Protein AF-A0A6G8NNL2-F1 (afdb_monomer)

Solvent-accessible surface area (backbone atoms only — not comparable to full-atom values): 36909 Å² total; per-residue (Å²): 138,81,82,78,76,73,79,49,74,64,59,57,51,49,53,52,49,52,52,50,42,49,27,58,64,55,60,76,75,59,75,75,55,86,77,86,90,83,93,77,94,73,92,68,60,53,71,55,67,64,52,57,55,47,54,58,53,53,66,70,76,61,84,78,84,71,92,77,64,66,59,52,59,55,52,40,52,52,40,52,54,47,36,52,51,32,30,77,74,69,77,43,62,48,73,68,46,53,53,50,44,54,51,34,52,52,50,48,54,53,52,52,52,48,51,53,50,52,52,30,55,76,70,68,44,74,46,41,77,42,91,96,79,45,76,40,46,37,70,58,50,51,50,54,46,49,72,68,68,68,49,69,69,65,51,67,76,70,73,75,63,59,71,74,56,58,52,50,65,71,61,47,73,66,74,67,72,73,72,71,92,80,76,95,79,83,91,84,91,81,86,89,79,88,85,88,72,98,66,76,71,67,44,72,48,69,45,99,87,67,43,34,33,43,41,48,74,52,82,60,87,68,26,45,43,48,36,46,44,48,58,46,103,74,59,58,79,28,60,52,34,41,37,37,38,34,40,54,86,80,38,38,32,36,39,38,36,37,36,41,43,58,84,55,72,46,26,40,38,41,34,40,31,21,34,66,89,42,76,82,45,72,53,26,34,41,34,34,33,23,36,82,87,70,50,50,46,32,38,37,38,36,36,53,81,44,74,49,80,48,56,57,21,41,31,37,36,35,63,61,10,28,37,39,43,24,53,32,52,28,43,34,36,40,28,68,76,37,48,80,44,73,60,36,81,40,39,36,34,41,30,35,66,83,78,71,50,70,48,73,39,81,58,55,82,72,85,46,94,53,73,71,53,103,58,71,63,37,42,38,56,45,74,45,77,46,97,81,53,25,38,34,43,37,36,18,36,69,87,70,37,44,38,36,33,40,30,24,39,66,88,67,38,50,36,34,41,36,38,27,58,96,52,28,55,35,38,38,38,34,29,59,95,56,39,82,36,30,39,39,31,32,39,90,84,65,44,72,36,36,37,40,40,43,43,97,89,40,27,13,33,36,33,35,53,56,95,63,60,93,58,47,57,32,41,38,39,30,19,64,19,46,85,66,28,78,54,74,37,32,38,35,38,26,32,70,89,43,25,14,39,37,37,38,56,55,94,61,65,94,58,51,51,35,37,40,36,34,18,65,19,48,85,73,27,81,52,67,37,37,38,39,37,25,32,70,88,42,28,13,35,35,36,35,53,54,97,60,60,92,63,46,50,36,39,36,40,32,20,65,21,44,88,68,30,76,57,66,36,34,37,36,43,22,31,69,89,42,29,14,31,34,36,37,53,56,96,64,59,96,58,46,57,34,39,40,35,32,19,61,21,48,87,63,31,78,55,70,38,33,37,36,38,25,31,73,88,45,26,14,38,37,39,34,53,54,97,65,63,94,59,51,51,34,39,40,37,32,18,66,20,47,85,75,28,77,53,65,43,37,37,39,38,34,30,72,88,77,50,74,48,79,47,78,43,76,80,84,74,78,79,73,76,80,76,86,126

Sequence (677 aa):
MASVNAVSASGLSQINQWLAALGGGENASNVANPDSSTLSTTGNGIQIGALAANALHVVSDTVGGITGLVGGAAIFQADIQQAIKDYETTGGISGTTTKALVSDVAGLVSGGLLVAVAAAQAAGASSVVLAGIGTIALPEALALAAATGVAAVILGGVGLLPNDVSSNISGSSNVYSGLNLSDQTSDLTLPAVVVTGSSQPDMTIVSENGMVVTQTWRSADDSYTESTTYTSVSRTNIASEVTTDVNGENGLKTVTTINYNPGGSECTFNQSVTSSVNPNDLIGGAGGTETQSGTVQTLSISGTGFNATLSGAAINISAGASAAISGHNNTITQNAGSTVTLDSSDSNTVENAVTGQQFTISDGTISASGNNGPFGGGATDSFTTNNDGSMSLSISNASGALSDTDTFGSTGELTQDRQFTNGYLADVINYTNGVESGEDFYNTASQETEALSDFTNGTSQVTFYTGLPSNETSETDAFSGANGTGTRTGALFNLTNGTSQEYSFTGLPSGESSVDQFFSGTNASGTQTESLYDFTNGTSQAQYFTGLSSGVSELIENYMGADGAGTETSQITDFSAGNSQVSTYTGLASNETSETQAFTGANGTGTQTAALFNLTNGTSQEYSFTGLSSGESSVDQFFSGTNASGTQTESLYDFTNGTSQAQYEPPRESWRLLGLS

Secondary structure (DSSP, 8-state):
----PPPPHHHHHHHHHHHHHHHTT--HHHHS----------------HHHHHHHHHHHHH--SS-TTSHHHHHHHHHHHHHHHHHHHHHSS--HHHHHHHHHHHHHHHHHHHHHHHHHHHHTT-SEEEETTTEEEEHHHHHHHHHHTSSTHHHHHTTT-S-HHHHHHHHHGGGSSTT-------S-------------PPPEEEE-TTS-EEEE----BTTBEEEEEEEE-TTSTT---EEEEEEETTTTEEEEEEEEE-TTSSEEEEEEEEEESS-TT-EEEEEEEEEETTS-EEEEEEEES-EEEE-SS-EEEE-TT-EEEEESSS-EEEEPTT-EEEEE-SS-EEEEETTT--EEEESS------SS--SS-TT-EEEEEE-TTS-EEEEEE-TTS-EEEEEEE-TTS-EEEEEEEETTEEEEEEEEETTEEEEEEEE-TTS-EEEEEEE-TTS-EEEEE-SS--TTEEEEEEEESSSTT-S-EEEEEEEETTS-EEEEE-SSPPTTEEEEEEEESSSTT-S-EEEEEEEETTS-EEEEE-SSPPTTEEEEEEEESSSTT-S-EEEEEEEETTS-EEEEE-SS--TTEEEEEEEESSSTT-S-EEEEEEEETTS-EEEEE-SSPPTTEEEEEEEESSSTT-S-EEEEEEEETTS-EEEEE-------------

Mean predicted aligned error: 20.32 Å

Radius of gyration: 57.84 Å; Cα contacts (8 Å, |Δi|>4): 1354; chains: 1; bounding box: 153×66×160 Å

pLDDT: mean 72.39, std 22.36, range [26.17, 98.31]

Nearest PDB structures (foldseek):
  2fkj-assembly1_B  TM=2.725E-01  e=2.428E-06  Borreliella burgdorferi
  3ec5-assembly1_A  TM=3.449E-01  e=4.093E-05  Borreliella burgdorferi
  3eex-assembly1_B  TM=3.389E-01  e=1.345E-03  Borreliella burgdorferi
  2hkd-assembly1_A  TM=2.260E-01  e=5.291E-05  Borreliella burgdorferi
  6kk9-assembly2_B  TM=2.888E-01  e=3.059E-03  Borreliella burgdorferi

Structure (mmCIF, N/CA/C/O backbone):
data_AF-A0A6G8NNL2-F1
#
_entry.id   AF-A0A6G8NNL2-F1
#
loop_
_atom_site.group_PDB
_atom_site.id
_atom_site.type_symbol
_atom_site.label_atom_id
_atom_site.label_alt_id
_atom_site.label_comp_id
_atom_site.label_asym_id
_atom_site.label_entity_id
_atom_site.label_seq_id
_atom_site.pdbx_PDB_ins_code
_atom_site.Cartn_x
_atom_site.Cartn_y
_atom_site.Cartn_z
_atom_site.occupancy
_atom_site.B_iso_or_equiv
_atom_site.auth_seq_id
_atom_site.auth_comp_id
_atom_site.auth_asym_id
_atom_site.auth_atom_id
_atom_site.pdbx_PDB_model_num
ATOM 1 N N . MET A 1 1 ? 68.792 -14.549 -16.293 1.00 33.75 1 MET A N 1
ATOM 2 C CA . MET A 1 1 ? 69.440 -15.280 -17.401 1.00 33.75 1 MET A CA 1
ATOM 3 C C . MET A 1 1 ? 68.384 -16.181 -18.015 1.00 33.75 1 MET A C 1
ATOM 5 O O . MET A 1 1 ? 68.150 -17.264 -17.497 1.00 33.75 1 MET A O 1
ATOM 9 N N . ALA A 1 2 ? 67.655 -15.675 -19.009 1.00 28.67 2 ALA A N 1
ATOM 10 C CA . ALA A 1 2 ? 66.682 -16.468 -19.753 1.00 28.67 2 ALA A CA 1
ATOM 11 C C . ALA A 1 2 ? 67.431 -17.237 -20.848 1.00 28.67 2 ALA A C 1
ATOM 13 O O . ALA A 1 2 ? 68.285 -16.667 -21.527 1.00 28.67 2 ALA A O 1
ATOM 14 N N . SER A 1 3 ? 67.166 -18.537 -20.949 1.00 29.73 3 SER A N 1
ATOM 15 C CA . SER A 1 3 ? 67.782 -19.441 -21.913 1.00 29.73 3 SER A CA 1
ATOM 16 C C . SER A 1 3 ? 67.453 -19.003 -23.338 1.00 29.73 3 SER A C 1
ATOM 18 O O . SER A 1 3 ? 66.287 -18.979 -23.727 1.00 29.73 3 SER A O 1
ATOM 20 N N . VAL A 1 4 ? 68.484 -18.682 -24.117 1.00 28.70 4 VAL A N 1
ATOM 21 C CA . VAL A 1 4 ? 68.375 -18.552 -25.571 1.00 28.70 4 VAL A CA 1
ATOM 22 C C . VAL A 1 4 ? 68.002 -19.934 -26.104 1.00 28.70 4 VAL A C 1
ATOM 24 O O . VAL A 1 4 ? 68.801 -20.866 -26.016 1.00 28.70 4 VAL A O 1
ATOM 27 N N . ASN A 1 5 ? 66.766 -20.087 -26.585 1.00 32.97 5 ASN A N 1
ATOM 28 C CA . ASN A 1 5 ? 66.340 -21.301 -27.271 1.00 32.97 5 ASN A CA 1
ATOM 29 C C . ASN A 1 5 ? 67.241 -21.498 -28.493 1.00 32.97 5 ASN A C 1
ATOM 31 O O . ASN A 1 5 ? 67.342 -20.618 -29.348 1.00 32.97 5 ASN A O 1
ATOM 35 N N . ALA A 1 6 ? 67.928 -22.638 -28.548 1.00 36.28 6 ALA A N 1
ATOM 36 C CA . ALA A 1 6 ? 68.718 -23.015 -29.706 1.00 36.28 6 ALA A CA 1
ATOM 37 C C . ALA A 1 6 ? 67.784 -23.125 -30.917 1.00 36.28 6 ALA A C 1
ATOM 39 O O . ALA A 1 6 ? 66.805 -23.872 -30.875 1.00 36.28 6 ALA A O 1
ATOM 40 N N . VAL A 1 7 ? 68.094 -22.379 -31.980 1.00 39.97 7 VAL A N 1
ATOM 41 C CA . VAL A 1 7 ? 67.450 -22.522 -33.289 1.00 39.97 7 VAL A CA 1
ATOM 42 C C . VAL A 1 7 ? 67.490 -24.005 -33.652 1.00 39.97 7 VAL A C 1
ATOM 44 O O . VAL A 1 7 ? 68.565 -24.610 -33.684 1.00 39.97 7 VAL A O 1
ATOM 47 N N . SER A 1 8 ? 66.321 -24.616 -33.847 1.00 48.81 8 SER A N 1
ATOM 48 C CA . SER A 1 8 ? 66.235 -26.036 -34.170 1.00 48.81 8 SER A CA 1
ATOM 49 C C . SER A 1 8 ? 67.007 -26.313 -35.463 1.00 48.81 8 SER A C 1
ATOM 51 O O . SER A 1 8 ? 67.046 -25.487 -36.378 1.00 48.81 8 SER A O 1
ATOM 53 N N . ALA A 1 9 ? 67.635 -27.487 -35.562 1.00 44.62 9 ALA A N 1
ATOM 54 C CA . ALA A 1 9 ? 68.402 -27.873 -36.750 1.00 44.62 9 ALA A CA 1
ATOM 55 C C . ALA A 1 9 ? 67.570 -27.783 -38.050 1.00 44.62 9 ALA A C 1
ATOM 57 O O . ALA A 1 9 ? 68.133 -27.582 -39.125 1.00 44.62 9 ALA A O 1
ATOM 58 N N . SER A 1 10 ? 66.236 -27.863 -37.949 1.00 47.16 10 SER A N 1
ATOM 59 C CA . SER A 1 10 ? 65.315 -27.640 -39.064 1.00 47.16 10 SER A CA 1
ATOM 60 C C . SER A 1 10 ? 65.259 -26.174 -39.504 1.00 47.16 10 SER A C 1
ATOM 62 O O . SER A 1 10 ? 65.348 -25.924 -40.700 1.00 47.16 10 SER A O 1
ATOM 64 N N . GLY A 1 11 ? 65.208 -25.209 -38.578 1.00 50.88 11 GLY A N 1
ATOM 65 C CA . GLY A 1 11 ? 65.199 -23.777 -38.911 1.00 50.88 11 GLY A CA 1
ATOM 66 C C . GLY A 1 11 ? 66.497 -23.322 -39.582 1.00 50.88 11 GLY A C 1
ATOM 67 O O . GLY A 1 11 ? 66.475 -22.631 -40.597 1.00 50.88 11 GLY A O 1
ATOM 68 N N . LEU A 1 12 ? 67.643 -23.808 -39.096 1.00 51.41 12 LEU A N 1
ATOM 69 C CA . LEU A 1 12 ? 68.950 -23.557 -39.718 1.00 51.41 12 LEU A CA 1
ATOM 70 C C . LEU A 1 12 ? 69.078 -24.210 -41.106 1.00 51.41 12 LEU A C 1
ATOM 72 O O . LEU A 1 12 ? 69.659 -23.622 -42.018 1.00 51.41 12 LEU A O 1
ATOM 76 N N . SER A 1 13 ? 68.507 -25.404 -41.296 1.00 52.34 13 SER A N 1
ATOM 77 C CA . SER A 1 13 ? 68.468 -26.071 -42.605 1.00 52.34 13 SER A CA 1
ATOM 78 C C . SER A 1 13 ? 67.577 -25.335 -43.609 1.00 52.34 13 SER A C 1
ATOM 80 O O . SER A 1 13 ? 67.901 -25.301 -44.794 1.00 52.34 13 SER A O 1
ATOM 82 N N . GLN A 1 14 ? 66.474 -24.744 -43.152 1.00 53.53 14 GLN A N 1
ATOM 83 C CA . GLN A 1 14 ? 65.523 -24.025 -43.999 1.00 53.53 14 GLN A CA 1
ATOM 84 C C . GLN A 1 14 ? 66.083 -22.665 -44.433 1.00 53.53 14 GLN A C 1
ATOM 86 O O . GLN A 1 14 ? 66.033 -22.327 -45.611 1.00 53.53 14 GLN A O 1
ATOM 91 N N . ILE A 1 15 ? 66.764 -21.963 -43.521 1.00 54.94 15 ILE A N 1
ATOM 92 C CA . ILE A 1 15 ? 67.528 -20.745 -43.825 1.00 54.94 15 ILE A CA 1
ATOM 93 C C . ILE A 1 15 ? 68.631 -21.039 -44.852 1.00 54.94 15 ILE A C 1
ATOM 95 O O . ILE A 1 15 ? 68.767 -20.312 -45.834 1.00 54.94 15 ILE A O 1
ATOM 99 N N . ASN A 1 16 ? 69.374 -22.140 -44.693 1.00 53.84 16 ASN A N 1
ATOM 100 C CA . ASN A 1 16 ? 70.402 -22.535 -45.661 1.00 53.84 16 ASN A CA 1
ATOM 101 C C . ASN A 1 16 ? 69.822 -22.911 -47.036 1.00 53.84 16 ASN A C 1
ATOM 103 O O . ASN A 1 16 ? 70.458 -22.636 -48.052 1.00 53.84 16 ASN A O 1
ATOM 107 N N . GLN A 1 17 ? 68.621 -23.498 -47.095 1.00 57.78 17 GLN A N 1
ATOM 108 C CA . GLN A 1 17 ? 67.927 -23.763 -48.361 1.00 57.78 17 GLN A CA 1
ATOM 109 C C . GLN A 1 17 ? 67.432 -22.476 -49.028 1.00 57.78 17 GLN A C 1
ATOM 111 O O . GLN A 1 17 ? 67.605 -22.326 -50.233 1.00 57.78 17 GLN A O 1
ATOM 116 N N . TRP A 1 18 ? 66.905 -21.517 -48.263 1.00 56.00 18 TRP A N 1
ATOM 117 C CA . TRP A 1 18 ? 66.510 -20.204 -48.780 1.00 56.00 18 TRP A CA 1
ATOM 118 C C . TRP A 1 18 ? 67.707 -19.412 -49.312 1.00 56.00 18 TRP A C 1
ATOM 120 O O . TRP A 1 18 ? 67.647 -18.860 -50.408 1.00 56.00 18 TRP A O 1
ATOM 130 N N . LEU A 1 19 ? 68.831 -19.428 -48.592 1.00 52.12 19 LEU A N 1
ATOM 131 C CA . LEU A 1 19 ? 70.085 -18.813 -49.034 1.00 52.12 19 LEU A CA 1
ATOM 132 C C . LEU A 1 19 ? 70.660 -19.484 -50.292 1.00 52.12 19 LEU A C 1
ATOM 134 O O . LEU A 1 19 ? 71.191 -18.792 -51.161 1.00 52.12 19 LEU A O 1
ATOM 138 N N . ALA A 1 20 ? 70.532 -20.808 -50.422 1.00 50.44 20 ALA A N 1
ATOM 139 C CA . ALA A 1 20 ? 70.957 -21.538 -51.616 1.00 50.44 20 ALA A CA 1
ATOM 140 C C . ALA A 1 20 ? 70.046 -21.275 -52.832 1.00 50.44 20 ALA A C 1
ATOM 142 O O . ALA A 1 20 ? 70.558 -21.108 -53.937 1.00 50.44 20 ALA A O 1
ATOM 143 N N . ALA A 1 21 ? 68.725 -21.186 -52.635 1.00 51.53 21 ALA A N 1
ATOM 144 C CA . ALA A 1 21 ? 67.749 -20.901 -53.693 1.00 51.53 21 ALA A CA 1
ATOM 145 C C . ALA A 1 21 ? 67.851 -19.451 -54.203 1.00 51.53 21 ALA A C 1
ATOM 147 O O . ALA A 1 21 ? 67.891 -19.211 -55.411 1.00 51.53 21 ALA A O 1
ATOM 148 N N . LEU A 1 22 ? 68.030 -18.486 -53.294 1.00 48.12 22 LEU A N 1
ATOM 149 C CA . LEU A 1 22 ? 68.296 -17.086 -53.645 1.00 48.12 22 LEU A CA 1
ATOM 150 C C . LEU A 1 22 ? 69.656 -16.921 -54.345 1.00 48.12 22 LEU A C 1
ATOM 152 O O . LEU A 1 22 ? 69.773 -16.146 -55.292 1.00 48.12 22 LEU A O 1
ATOM 156 N N . GLY A 1 23 ? 70.674 -17.696 -53.950 1.00 39.88 23 GLY A N 1
ATOM 157 C CA . GLY A 1 23 ? 71.962 -17.761 -54.656 1.00 39.88 23 GLY A CA 1
ATOM 158 C C . GLY A 1 23 ? 71.889 -18.418 -56.044 1.00 39.88 23 GLY A C 1
ATOM 159 O O . GLY A 1 23 ? 72.782 -18.215 -56.870 1.00 39.88 23 GLY A O 1
ATOM 160 N N . GLY A 1 24 ? 70.824 -19.180 -56.313 1.00 44.09 24 GLY A N 1
ATOM 161 C CA . GLY A 1 24 ? 70.512 -19.790 -57.607 1.00 44.09 24 GLY A CA 1
ATOM 162 C C . GLY A 1 24 ? 69.695 -18.903 -58.554 1.00 44.09 24 GLY A C 1
ATOM 163 O O . GLY A 1 24 ? 69.562 -19.260 -59.723 1.00 44.09 24 GLY A O 1
ATOM 164 N N . GLY A 1 25 ? 69.196 -17.750 -58.087 1.00 37.88 25 GLY A N 1
ATOM 165 C CA . GLY A 1 25 ? 68.424 -16.797 -58.893 1.00 37.88 25 GLY A CA 1
ATOM 166 C C . GLY A 1 25 ? 66.900 -16.984 -58.869 1.00 37.88 25 GLY A C 1
ATOM 167 O O . GLY A 1 25 ? 66.225 -16.456 -59.751 1.00 37.88 25 GLY A O 1
ATOM 168 N N . GLU A 1 26 ? 66.339 -17.706 -57.894 1.00 49.38 26 GLU A N 1
ATOM 169 C CA . GLU A 1 26 ? 64.880 -17.791 -57.716 1.00 49.38 26 GLU A CA 1
ATOM 170 C C . GLU A 1 26 ? 64.318 -16.549 -57.000 1.00 49.38 26 GLU A C 1
ATOM 172 O O . GLU A 1 26 ? 64.979 -15.961 -56.142 1.00 49.38 26 GLU A O 1
ATOM 177 N N . ASN A 1 27 ? 63.091 -16.129 -57.338 1.00 46.00 27 ASN A N 1
ATOM 178 C CA . ASN A 1 27 ? 62.423 -15.036 -56.623 1.00 46.00 27 ASN A CA 1
ATOM 179 C C . ASN A 1 27 ? 61.811 -15.534 -55.293 1.00 46.00 27 ASN A C 1
ATOM 181 O O . ASN A 1 27 ? 61.495 -16.713 -55.128 1.00 46.00 27 ASN A O 1
ATOM 185 N N . ALA A 1 28 ? 61.587 -14.611 -54.355 1.00 39.88 28 ALA A N 1
ATOM 186 C CA . ALA A 1 28 ? 61.128 -14.925 -53.002 1.00 39.88 28 ALA A CA 1
ATOM 187 C C . ALA A 1 28 ? 59.725 -15.572 -52.915 1.00 39.88 28 ALA A C 1
ATOM 189 O O . ALA A 1 28 ? 59.451 -16.260 -51.935 1.00 39.88 28 ALA A O 1
ATOM 190 N N . SER A 1 29 ? 58.849 -15.407 -53.918 1.00 40.72 29 SER A N 1
ATOM 191 C CA . SER A 1 29 ? 57.499 -15.994 -53.890 1.00 40.72 29 SER A CA 1
ATOM 192 C C . SER A 1 29 ? 57.488 -17.494 -54.199 1.00 40.72 29 SER A C 1
ATOM 194 O O . SER A 1 29 ? 56.647 -18.209 -53.665 1.00 40.72 29 SER A O 1
ATOM 196 N N . ASN A 1 30 ? 58.448 -17.994 -54.985 1.00 46.62 30 ASN A N 1
ATOM 197 C CA . ASN A 1 30 ? 58.560 -19.428 -55.293 1.00 46.62 30 ASN A CA 1
ATOM 198 C C . ASN A 1 30 ? 59.291 -20.216 -54.190 1.00 46.62 30 ASN A C 1
ATOM 200 O O . ASN A 1 30 ? 59.063 -21.410 -54.018 1.00 46.62 30 ASN A O 1
ATOM 204 N N . VAL A 1 31 ? 60.115 -19.532 -53.392 1.00 50.62 31 VAL A N 1
ATOM 205 C CA . VAL A 1 31 ? 60.837 -20.107 -52.243 1.00 50.62 31 VAL A CA 1
ATOM 206 C C . VAL A 1 31 ? 59.909 -20.347 -51.036 1.00 50.62 31 VAL A C 1
ATOM 208 O O . VAL A 1 31 ? 60.192 -21.200 -50.193 1.00 50.62 31 VAL A O 1
ATOM 211 N N . ALA A 1 32 ? 58.780 -19.633 -50.964 1.00 42.59 32 ALA A N 1
ATOM 212 C CA . ALA A 1 32 ? 57.812 -19.727 -49.871 1.00 42.59 32 ALA A CA 1
ATOM 213 C C . ALA A 1 32 ? 56.759 -20.845 -50.040 1.00 42.59 32 ALA A C 1
ATOM 215 O O . ALA A 1 32 ? 56.086 -21.175 -49.066 1.00 42.59 32 ALA A O 1
ATOM 216 N N . ASN A 1 33 ? 56.607 -21.445 -51.232 1.00 46.12 33 ASN A N 1
ATOM 217 C CA . ASN A 1 33 ? 55.596 -22.483 -51.477 1.00 46.12 33 ASN A CA 1
ATOM 218 C C . ASN A 1 33 ? 56.069 -23.514 -52.533 1.00 46.12 33 ASN A C 1
ATOM 220 O O . ASN A 1 33 ? 55.893 -23.286 -53.732 1.00 46.12 33 ASN A O 1
ATOM 224 N N . PRO A 1 34 ? 56.714 -24.629 -52.127 1.00 42.41 34 PRO A N 1
ATOM 225 C CA . PRO A 1 34 ? 57.370 -25.535 -53.058 1.00 42.41 34 PRO A CA 1
ATOM 226 C C . PRO A 1 34 ? 56.403 -26.642 -53.486 1.00 42.41 34 PRO A C 1
ATOM 228 O O . PRO A 1 34 ? 56.359 -27.696 -52.853 1.00 42.41 34 PRO A O 1
ATOM 231 N N . ASP A 1 35 ? 55.651 -26.428 -54.566 1.00 36.25 35 ASP A N 1
ATOM 232 C CA . ASP A 1 35 ? 54.940 -27.525 -55.227 1.00 36.25 35 ASP A CA 1
ATOM 233 C C . ASP A 1 35 ? 55.684 -28.001 -56.483 1.00 36.25 35 ASP A C 1
ATOM 235 O O . ASP A 1 35 ? 56.327 -27.247 -57.213 1.00 36.25 35 ASP A O 1
ATOM 239 N N . SER A 1 36 ? 55.705 -29.317 -56.643 1.00 39.03 36 SER A N 1
ATOM 240 C CA . SER A 1 36 ? 56.789 -30.060 -57.285 1.00 39.03 36 SER A CA 1
ATOM 241 C C . SER A 1 36 ? 56.889 -29.972 -58.821 1.00 39.03 36 SER A C 1
ATOM 243 O O . SER A 1 36 ? 55.901 -29.974 -59.549 1.00 39.03 36 SER A O 1
ATOM 245 N N . SER A 1 37 ? 58.136 -30.101 -59.298 1.00 38.69 37 SER A N 1
ATOM 246 C CA . SER A 1 37 ? 58.574 -30.554 -60.634 1.00 38.69 37 SER A CA 1
ATOM 247 C C . SER A 1 37 ? 58.590 -29.541 -61.796 1.00 38.69 37 SER A C 1
ATOM 249 O O . SER A 1 37 ? 57.670 -29.438 -62.594 1.00 38.69 37 SER A O 1
ATOM 251 N N . THR A 1 38 ? 59.730 -28.863 -61.979 1.00 32.38 38 THR A N 1
ATOM 252 C CA . THR A 1 38 ? 60.547 -28.905 -63.219 1.00 32.38 38 THR A CA 1
ATOM 253 C C . THR A 1 38 ? 61.819 -28.066 -63.036 1.00 32.38 38 THR A C 1
ATOM 255 O O . THR A 1 38 ? 61.805 -26.844 -63.122 1.00 32.38 38 THR A O 1
ATOM 258 N N . LEU A 1 39 ? 62.952 -28.735 -62.790 1.00 36.94 39 LEU A N 1
ATOM 259 C CA . LEU A 1 39 ? 64.276 -28.107 -62.803 1.00 36.94 39 LEU A CA 1
ATOM 260 C C . LEU A 1 39 ? 64.781 -27.985 -64.247 1.00 36.94 39 LEU A C 1
ATOM 262 O O . LEU A 1 39 ? 65.049 -28.993 -64.900 1.00 36.94 39 LEU A O 1
ATOM 266 N N . SER A 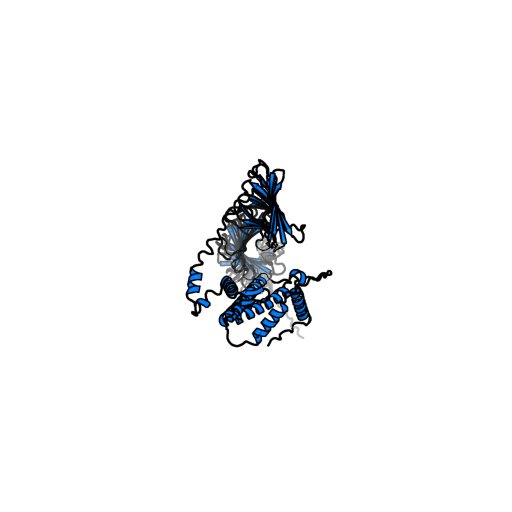1 40 ? 64.976 -26.751 -64.712 1.00 27.84 40 SER A N 1
ATOM 267 C CA . SER A 1 40 ? 65.706 -26.424 -65.940 1.00 27.84 40 SER A CA 1
ATOM 268 C C . SER A 1 40 ? 66.831 -25.447 -65.602 1.00 27.84 40 SER A C 1
ATOM 270 O O . SER A 1 40 ? 66.628 -24.246 -65.449 1.00 27.84 40 SER A O 1
ATOM 272 N N . THR A 1 41 ? 68.036 -25.995 -65.482 1.00 39.47 41 THR A N 1
ATOM 273 C CA . THR A 1 41 ? 69.307 -25.295 -65.286 1.00 39.47 41 THR A CA 1
ATOM 274 C C . THR A 1 41 ? 69.586 -24.271 -66.388 1.00 39.47 41 THR A C 1
ATOM 276 O O . THR A 1 41 ? 69.878 -24.656 -67.519 1.00 39.47 41 THR A O 1
ATOM 279 N N . THR A 1 42 ? 69.625 -22.985 -66.031 1.00 26.95 42 THR A N 1
ATOM 280 C CA . THR A 1 42 ? 70.414 -21.97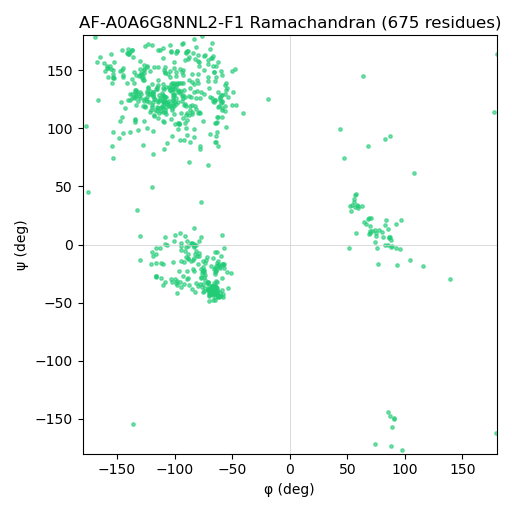8 -66.759 1.00 26.95 42 THR A CA 1
ATOM 281 C C . THR A 1 42 ? 71.161 -21.141 -65.728 1.00 26.95 42 THR A C 1
ATOM 283 O O . THR A 1 42 ? 70.566 -20.370 -64.985 1.00 26.95 42 THR A O 1
ATOM 286 N N . GLY A 1 43 ? 72.467 -21.382 -65.613 1.00 39.53 43 GLY A N 1
ATOM 287 C CA . GLY A 1 43 ? 73.320 -20.726 -64.634 1.00 39.53 43 GLY A CA 1
ATOM 288 C C . GLY A 1 43 ? 73.517 -19.246 -64.944 1.00 39.53 43 GLY A C 1
ATOM 289 O O . GLY A 1 43 ? 73.963 -18.899 -66.031 1.00 39.53 43 GLY A O 1
ATOM 290 N N . ASN A 1 44 ? 73.228 -18.415 -63.946 1.00 31.67 44 ASN A N 1
ATOM 291 C CA . ASN A 1 44 ? 73.898 -17.152 -63.642 1.00 31.67 44 ASN A CA 1
ATOM 292 C C . ASN A 1 44 ? 73.710 -16.908 -62.140 1.00 31.67 44 ASN A C 1
ATOM 294 O O . ASN A 1 44 ? 72.873 -16.121 -61.708 1.00 31.67 44 ASN A O 1
ATOM 298 N N . GLY A 1 45 ? 74.460 -17.672 -61.340 1.00 27.27 45 GLY A N 1
ATOM 299 C CA . GLY A 1 45 ? 74.480 -17.537 -59.889 1.00 27.27 45 GLY A CA 1
ATOM 300 C C . GLY A 1 45 ? 75.060 -16.184 -59.492 1.00 27.27 45 GLY A C 1
ATOM 301 O O . GLY A 1 45 ? 76.272 -15.971 -59.549 1.00 27.27 45 GLY A O 1
ATOM 302 N N . ILE A 1 46 ? 74.179 -15.278 -59.082 1.00 38.03 46 ILE A N 1
ATOM 303 C CA . ILE A 1 46 ? 74.512 -14.098 -58.297 1.00 38.03 46 ILE A CA 1
ATOM 304 C C . ILE A 1 46 ? 75.063 -14.604 -56.953 1.00 38.03 46 ILE A C 1
ATOM 306 O O . ILE A 1 46 ? 74.339 -15.109 -56.097 1.00 38.03 46 ILE A O 1
ATOM 310 N N . GLN A 1 47 ? 76.382 -14.509 -56.771 1.00 37.78 47 GLN A N 1
ATOM 311 C CA . GLN A 1 47 ? 77.079 -14.852 -55.528 1.00 37.78 47 GLN A CA 1
ATOM 312 C C . GLN A 1 47 ? 76.785 -13.830 -54.409 1.00 37.78 47 GLN A C 1
ATOM 314 O O . GLN A 1 47 ? 77.675 -13.108 -53.968 1.00 37.78 47 GLN A O 1
ATOM 319 N N . ILE A 1 48 ? 75.553 -13.784 -53.893 1.00 39.47 48 ILE A N 1
ATOM 320 C CA . ILE A 1 48 ? 75.233 -13.051 -52.648 1.00 39.47 48 ILE A CA 1
ATOM 321 C C . ILE A 1 48 ? 75.690 -13.838 -51.402 1.00 39.47 48 ILE A C 1
ATOM 323 O O . ILE A 1 48 ? 75.991 -13.246 -50.365 1.00 39.47 48 ILE A O 1
ATOM 327 N N . GLY A 1 49 ? 75.889 -15.158 -51.519 1.00 35.06 49 GLY A N 1
ATOM 328 C CA . GLY A 1 49 ? 76.384 -16.004 -50.424 1.00 35.06 49 GLY A CA 1
ATOM 329 C C . GLY A 1 49 ? 77.814 -15.690 -49.953 1.00 35.06 49 GLY A C 1
ATOM 330 O O . GLY A 1 49 ? 78.136 -15.920 -48.791 1.00 35.06 49 GLY A O 1
ATOM 331 N N . ALA A 1 50 ? 78.667 -15.110 -50.806 1.00 33.00 50 ALA A N 1
ATOM 332 C CA . ALA A 1 50 ? 80.037 -14.743 -50.429 1.00 33.00 50 ALA A CA 1
ATOM 333 C C . ALA A 1 50 ? 80.147 -13.322 -49.847 1.00 33.00 50 ALA A C 1
ATOM 335 O O . ALA A 1 50 ? 81.083 -13.040 -49.100 1.00 33.00 50 ALA A O 1
ATOM 336 N N . LEU A 1 51 ? 79.199 -12.427 -50.150 1.00 37.06 51 LEU A N 1
ATOM 337 C CA . LEU A 1 51 ? 79.221 -11.046 -49.661 1.00 37.06 51 LEU A CA 1
ATOM 338 C C . LEU A 1 51 ? 78.597 -10.927 -48.264 1.00 37.06 51 LEU A C 1
ATOM 340 O O . LEU A 1 51 ? 79.145 -10.226 -47.421 1.00 37.06 51 LEU A O 1
ATOM 344 N N . ALA A 1 52 ? 77.519 -11.669 -47.983 1.00 37.06 52 ALA A N 1
ATOM 345 C CA . ALA A 1 52 ? 76.900 -11.691 -46.656 1.00 37.06 52 ALA A CA 1
ATOM 346 C C . ALA A 1 52 ? 77.781 -12.409 -45.616 1.00 37.06 52 ALA A C 1
ATOM 348 O O . ALA A 1 52 ? 77.924 -11.927 -44.495 1.00 37.06 52 ALA A O 1
ATOM 349 N N . ALA A 1 53 ? 78.452 -13.503 -46.003 1.00 35.22 53 ALA A N 1
ATOM 350 C CA . ALA A 1 53 ? 79.390 -14.208 -45.127 1.00 35.22 53 ALA A CA 1
ATOM 351 C C . ALA A 1 53 ? 80.665 -13.388 -44.841 1.00 35.22 53 ALA A C 1
ATOM 353 O O . ALA A 1 53 ? 81.149 -13.394 -43.711 1.00 35.22 53 ALA A O 1
ATOM 354 N N . ASN A 1 54 ? 81.177 -12.624 -45.817 1.00 34.84 54 ASN A N 1
ATOM 355 C CA . ASN A 1 54 ? 82.329 -11.741 -45.594 1.00 34.84 54 ASN A CA 1
ATOM 356 C C . ASN A 1 54 ? 81.954 -10.442 -44.864 1.00 34.84 54 ASN A C 1
ATOM 358 O O . ASN A 1 54 ? 82.733 -9.982 -44.037 1.00 34.84 54 ASN A O 1
ATOM 362 N N . ALA A 1 55 ? 80.764 -9.875 -45.085 1.00 36.06 55 ALA A N 1
ATOM 363 C CA . ALA A 1 55 ? 80.292 -8.716 -44.326 1.00 36.06 55 ALA A CA 1
ATOM 364 C C . ALA A 1 55 ? 80.076 -9.057 -42.840 1.00 36.06 55 ALA A C 1
ATOM 366 O O . ALA A 1 55 ? 80.439 -8.259 -41.979 1.00 36.06 55 ALA A O 1
ATOM 367 N N . LEU A 1 56 ? 79.590 -10.265 -42.521 1.00 36.12 56 LEU A N 1
ATOM 368 C CA . LEU A 1 56 ? 79.480 -10.727 -41.131 1.00 36.12 56 LEU A CA 1
ATOM 369 C C . LEU A 1 56 ? 80.848 -11.037 -40.493 1.00 36.12 56 LEU A C 1
ATOM 371 O O . LEU A 1 56 ? 81.033 -10.790 -39.304 1.00 36.12 56 LEU A O 1
ATOM 375 N N . HIS A 1 57 ? 81.824 -11.526 -41.268 1.00 33.28 57 HIS A N 1
ATOM 376 C CA . HIS A 1 57 ? 83.176 -11.806 -40.764 1.00 33.28 57 HIS A CA 1
ATOM 377 C C . HIS A 1 57 ? 84.027 -10.530 -40.586 1.00 33.28 57 HIS A C 1
ATOM 379 O O . HIS A 1 57 ? 84.888 -10.475 -39.710 1.00 33.28 57 HIS A O 1
ATOM 385 N N . VAL A 1 58 ? 83.764 -9.472 -41.363 1.00 38.59 58 VAL A N 1
ATOM 386 C CA . VAL A 1 58 ? 84.449 -8.168 -41.245 1.00 38.59 58 VAL A CA 1
ATOM 387 C C . VAL A 1 58 ? 83.952 -7.354 -40.040 1.00 38.59 58 VAL A C 1
ATOM 389 O O . VAL A 1 58 ? 84.714 -6.565 -39.480 1.00 38.59 58 VAL A O 1
ATOM 392 N N . VAL A 1 59 ? 82.725 -7.595 -39.566 1.00 37.50 59 VAL A N 1
ATOM 393 C CA . VAL A 1 59 ? 82.189 -6.970 -38.340 1.00 37.50 59 VAL A CA 1
ATOM 394 C C . VAL A 1 59 ? 82.797 -7.575 -37.061 1.00 37.50 59 VAL A C 1
ATOM 396 O O . VAL A 1 59 ? 82.851 -6.897 -36.038 1.00 37.50 59 VAL A O 1
ATOM 399 N N . SER A 1 60 ? 83.338 -8.799 -37.117 1.00 34.38 60 SER A N 1
ATOM 400 C CA . SER A 1 60 ? 84.023 -9.436 -35.977 1.00 34.38 60 SER A CA 1
ATOM 401 C C . SER A 1 60 ? 85.435 -8.884 -35.727 1.00 34.38 60 SER A C 1
ATOM 403 O O . SER A 1 60 ? 85.821 -8.712 -34.573 1.00 34.38 60 SER A O 1
ATOM 405 N N . ASP A 1 61 ? 86.196 -8.550 -36.777 1.00 30.50 61 ASP A N 1
ATOM 406 C CA . ASP A 1 61 ? 87.645 -8.305 -36.634 1.00 30.50 61 ASP A CA 1
ATOM 407 C C . ASP A 1 61 ? 88.080 -6.833 -36.757 1.00 30.50 61 ASP A C 1
ATOM 409 O O . ASP A 1 61 ? 89.257 -6.524 -36.581 1.00 30.50 61 ASP A O 1
ATOM 413 N N . THR A 1 62 ? 87.156 -5.890 -36.975 1.00 36.62 62 THR A N 1
ATOM 414 C CA . THR A 1 62 ? 87.480 -4.444 -36.998 1.00 36.62 62 THR A CA 1
ATOM 415 C C . THR A 1 62 ? 86.712 -3.665 -35.927 1.00 36.62 62 THR A C 1
ATOM 417 O O . THR A 1 62 ? 86.113 -2.620 -36.174 1.00 36.62 62 THR A O 1
ATOM 420 N N . VAL A 1 63 ? 86.750 -4.159 -34.686 1.00 39.94 63 VAL A N 1
ATOM 421 C CA . VAL A 1 63 ? 86.377 -3.380 -33.495 1.00 39.94 63 VAL A CA 1
ATOM 422 C C . VAL A 1 63 ? 87.544 -2.451 -33.157 1.00 39.94 63 VAL A C 1
ATOM 424 O O . VAL A 1 63 ? 88.410 -2.764 -32.344 1.00 39.94 63 VAL A O 1
ATOM 427 N N . GLY A 1 64 ? 87.614 -1.313 -33.849 1.00 33.00 64 GLY A N 1
ATOM 428 C CA . GLY A 1 64 ? 88.745 -0.400 -33.696 1.00 33.00 64 GLY A CA 1
ATOM 429 C C . GLY A 1 64 ? 88.638 0.912 -34.461 1.00 33.00 64 GLY A C 1
ATOM 430 O O . GLY A 1 64 ? 89.617 1.328 -35.065 1.00 33.00 64 GLY A O 1
ATOM 431 N N . GLY A 1 65 ? 87.477 1.573 -34.423 1.00 34.78 65 GLY A N 1
ATOM 432 C CA . GLY A 1 65 ? 87.424 3.026 -34.617 1.00 34.78 65 GLY A CA 1
ATOM 433 C C . GLY A 1 65 ? 86.843 3.549 -35.929 1.00 34.78 65 GLY A C 1
ATOM 434 O O . GLY A 1 65 ? 87.526 4.294 -36.613 1.00 34.78 65 GLY A O 1
ATOM 435 N N . ILE A 1 66 ? 85.567 3.271 -36.224 1.00 37.53 66 ILE A N 1
ATOM 436 C CA . ILE A 1 66 ? 84.691 4.177 -36.997 1.00 37.53 66 ILE A CA 1
ATOM 437 C C . ILE A 1 66 ? 83.262 4.031 -36.438 1.00 37.53 66 ILE A C 1
ATOM 439 O O . ILE A 1 66 ? 82.624 2.995 -36.598 1.00 37.53 66 ILE A O 1
ATOM 443 N N . THR A 1 67 ? 82.749 5.048 -35.745 1.00 35.34 67 THR A N 1
ATOM 444 C CA . THR A 1 67 ? 81.501 5.005 -34.949 1.00 35.34 67 THR A CA 1
ATOM 445 C C . THR A 1 67 ? 80.194 5.105 -35.756 1.00 35.34 67 THR A C 1
ATOM 447 O O . THR A 1 67 ? 79.122 5.110 -35.160 1.00 35.34 67 THR A O 1
ATOM 450 N N . GLY A 1 68 ? 80.244 5.156 -37.093 1.00 43.72 68 GLY A N 1
ATOM 451 C CA . GLY A 1 68 ? 79.059 5.366 -37.943 1.00 43.72 68 GLY A CA 1
ATOM 452 C C . GLY A 1 68 ? 78.349 4.103 -38.454 1.00 43.72 68 GLY A C 1
ATOM 453 O O . GLY A 1 68 ? 77.149 4.151 -38.695 1.00 43.72 68 GLY A O 1
ATOM 454 N N . LEU A 1 69 ? 79.046 2.968 -38.608 1.00 44.00 69 LEU A N 1
ATOM 455 C CA . LEU A 1 69 ? 78.467 1.769 -39.249 1.00 44.00 69 LEU A CA 1
ATOM 456 C C . LEU A 1 69 ? 77.795 0.782 -38.279 1.00 44.00 69 LEU A C 1
ATOM 458 O O . LEU A 1 69 ? 77.042 -0.088 -38.706 1.00 44.00 69 LEU A O 1
ATOM 462 N N . VAL A 1 70 ? 78.053 0.908 -36.975 1.00 45.62 70 VAL A N 1
ATOM 463 C CA . VAL A 1 70 ? 77.603 -0.066 -35.962 1.00 45.62 70 VAL A CA 1
ATOM 464 C C . VAL A 1 70 ? 76.098 0.053 -35.671 1.00 45.62 70 VAL A C 1
ATOM 466 O O . VAL A 1 70 ? 75.472 -0.924 -35.274 1.00 45.62 70 VAL A O 1
ATOM 469 N N . GLY A 1 71 ? 75.490 1.218 -35.930 1.00 50.75 71 GLY A N 1
ATOM 470 C CA . GLY A 1 71 ? 74.052 1.430 -35.736 1.00 50.75 71 GLY A CA 1
ATOM 471 C C . GLY A 1 71 ? 73.187 0.673 -36.747 1.00 50.75 71 GLY A C 1
ATOM 472 O O . GLY A 1 71 ? 72.275 -0.041 -36.351 1.00 50.75 71 GLY A O 1
ATOM 473 N N . GLY A 1 72 ? 73.503 0.764 -38.044 1.00 55.69 72 GLY A N 1
ATOM 474 C CA . GLY A 1 72 ? 72.665 0.184 -39.104 1.00 55.69 72 GLY A CA 1
ATOM 475 C C . GLY A 1 72 ? 72.623 -1.346 -39.101 1.00 55.69 72 GLY A C 1
ATOM 476 O O . GLY A 1 72 ? 71.576 -1.933 -39.340 1.00 55.69 72 GLY A O 1
ATOM 477 N N . ALA A 1 73 ? 73.731 -2.011 -38.761 1.00 52.00 73 ALA A N 1
ATOM 478 C CA . ALA A 1 73 ? 73.768 -3.474 -38.699 1.00 52.00 73 ALA A CA 1
ATOM 479 C C . ALA A 1 73 ? 72.987 -4.043 -37.498 1.00 52.00 73 ALA A C 1
ATOM 481 O O . ALA A 1 73 ? 72.390 -5.113 -37.605 1.00 52.00 73 ALA A O 1
ATOM 482 N N . ALA A 1 74 ? 72.970 -3.329 -36.366 1.00 56.78 74 ALA A N 1
ATOM 483 C CA . ALA A 1 74 ? 72.222 -3.737 -35.179 1.00 56.78 74 ALA A CA 1
ATOM 484 C C . ALA A 1 74 ? 70.706 -3.543 -35.354 1.00 56.78 74 ALA A C 1
ATOM 486 O O . ALA A 1 74 ? 69.931 -4.383 -34.899 1.00 56.78 74 ALA A O 1
ATOM 487 N N . ILE A 1 75 ? 70.296 -2.469 -36.037 1.00 66.31 75 ILE A N 1
ATOM 488 C CA . ILE A 1 75 ? 68.885 -2.193 -36.351 1.00 66.31 75 ILE A CA 1
ATOM 489 C C . ILE A 1 75 ? 68.380 -3.210 -37.387 1.00 66.31 75 ILE A C 1
ATOM 491 O O . ILE A 1 75 ? 67.390 -3.888 -37.125 1.00 66.31 75 ILE A O 1
ATOM 495 N N . PHE A 1 76 ? 69.170 -3.491 -38.431 1.00 74.44 76 PHE A N 1
ATOM 496 C CA . PHE A 1 76 ? 68.821 -4.515 -39.420 1.00 74.44 76 PHE A CA 1
ATOM 497 C C . PHE A 1 76 ? 68.644 -5.907 -38.797 1.00 74.44 76 PHE A C 1
ATOM 499 O O . PHE A 1 76 ? 67.744 -6.666 -39.157 1.00 74.44 76 PHE A O 1
ATOM 506 N N . GLN A 1 77 ? 69.489 -6.257 -37.823 1.00 68.31 77 GLN A N 1
ATOM 507 C CA . GLN A 1 77 ? 69.360 -7.519 -37.099 1.00 68.31 77 GLN A CA 1
ATOM 508 C C . GLN A 1 77 ? 68.085 -7.573 -36.242 1.00 68.31 77 GLN A C 1
ATOM 510 O O . GLN A 1 77 ? 67.466 -8.637 -36.152 1.00 68.31 77 GLN A O 1
ATOM 515 N N . ALA A 1 78 ? 67.692 -6.459 -35.619 1.00 69.88 78 ALA A N 1
ATOM 516 C CA . ALA A 1 78 ? 66.460 -6.370 -34.840 1.00 69.88 78 ALA A CA 1
ATOM 517 C C . ALA A 1 78 ? 65.221 -6.538 -35.734 1.00 69.88 78 ALA A C 1
ATOM 519 O O . ALA A 1 78 ? 64.322 -7.308 -35.393 1.00 69.88 78 ALA A O 1
ATOM 520 N N . ASP A 1 79 ? 65.227 -5.925 -36.915 1.00 79.06 79 ASP A N 1
ATOM 521 C CA . ASP A 1 79 ? 64.116 -6.005 -37.864 1.00 79.06 79 ASP A CA 1
ATOM 522 C C . ASP A 1 79 ? 63.992 -7.395 -38.507 1.00 79.06 79 ASP A C 1
ATOM 524 O O . ASP A 1 79 ? 62.881 -7.886 -38.717 1.00 79.06 79 ASP A O 1
ATOM 528 N N . ILE A 1 80 ? 65.106 -8.112 -38.716 1.00 74.00 80 ILE A N 1
ATOM 529 C CA . ILE A 1 80 ? 65.065 -9.534 -39.107 1.00 74.00 80 ILE A CA 1
ATOM 530 C C . ILE A 1 80 ? 64.415 -10.385 -38.010 1.00 74.00 80 ILE A C 1
ATOM 532 O O . ILE A 1 80 ? 63.595 -11.255 -38.305 1.00 74.00 80 ILE A O 1
ATOM 536 N N . GLN A 1 81 ? 64.763 -10.158 -36.740 1.00 78.69 81 GLN A N 1
ATOM 537 C CA . GLN A 1 81 ? 64.155 -10.899 -35.630 1.00 78.69 81 GLN A CA 1
ATOM 538 C C . GLN A 1 81 ? 62.659 -10.601 -35.500 1.00 78.69 81 GLN A C 1
ATOM 540 O O . GLN A 1 81 ? 61.881 -11.500 -35.174 1.00 78.69 81 GLN A O 1
ATOM 545 N N . GLN A 1 82 ? 62.255 -9.364 -35.783 1.00 79.69 82 GLN A N 1
ATOM 546 C CA . GLN A 1 82 ? 60.851 -8.982 -35.804 1.00 79.69 82 GLN A CA 1
ATOM 547 C C . GLN A 1 82 ? 60.101 -9.643 -36.969 1.00 79.69 82 GLN A C 1
ATOM 549 O O . GLN A 1 82 ? 59.011 -10.160 -36.759 1.00 79.69 82 GLN A O 1
ATOM 554 N N . ALA A 1 83 ? 60.704 -9.749 -38.156 1.00 68.88 83 ALA A N 1
ATOM 555 C CA . ALA A 1 83 ? 60.098 -10.448 -39.294 1.00 68.88 83 ALA A CA 1
ATOM 556 C C . ALA A 1 83 ? 59.891 -11.944 -39.037 1.00 68.88 83 ALA A C 1
ATOM 558 O O . ALA A 1 83 ? 58.866 -12.504 -39.425 1.00 68.88 83 ALA A O 1
ATOM 559 N N . ILE A 1 84 ? 60.839 -12.583 -38.344 1.00 74.00 84 ILE A N 1
ATOM 560 C CA . ILE A 1 84 ? 60.700 -13.979 -37.911 1.00 74.00 84 ILE A CA 1
ATOM 561 C C . ILE A 1 84 ? 59.516 -14.113 -36.946 1.00 74.00 84 ILE A C 1
ATOM 563 O O . ILE A 1 84 ? 58.684 -14.998 -37.131 1.00 74.00 84 ILE A O 1
ATOM 567 N N . LYS A 1 85 ? 59.390 -13.207 -35.966 1.00 78.44 85 LYS A N 1
ATOM 568 C CA . LYS A 1 85 ? 58.246 -13.197 -35.042 1.00 78.44 85 LYS A CA 1
ATOM 569 C C . LYS A 1 85 ? 56.913 -12.989 -35.752 1.00 78.44 85 LYS A C 1
ATOM 571 O O . LYS A 1 85 ? 55.966 -13.707 -35.440 1.00 78.44 85 LYS A O 1
ATOM 576 N N . ASP A 1 86 ? 56.834 -12.034 -36.677 1.00 77.50 86 ASP A N 1
ATOM 577 C CA . ASP A 1 86 ? 55.613 -11.751 -37.439 1.00 77.50 86 ASP A CA 1
ATOM 578 C C . ASP A 1 86 ? 55.157 -13.008 -38.196 1.00 77.50 86 ASP A C 1
ATOM 580 O O . ASP A 1 86 ? 53.993 -13.405 -38.104 1.00 77.50 86 ASP A O 1
ATOM 584 N N . TYR A 1 87 ? 56.096 -13.698 -38.853 1.00 65.62 87 TYR A N 1
ATOM 585 C CA . TYR A 1 87 ? 55.807 -14.919 -39.604 1.00 65.62 87 TYR A CA 1
ATOM 586 C C . TYR A 1 87 ? 55.379 -16.082 -38.699 1.00 65.62 87 TYR A C 1
ATOM 588 O O . TYR A 1 87 ? 54.403 -16.767 -39.000 1.00 65.62 87 TYR A O 1
ATOM 596 N N . GLU A 1 88 ? 56.056 -16.282 -37.564 1.00 68.69 88 GLU A N 1
ATOM 597 C CA . GLU A 1 88 ? 55.696 -17.319 -36.587 1.00 68.69 88 GLU A CA 1
ATOM 598 C C . GLU A 1 88 ? 54.307 -17.102 -35.965 1.00 68.69 88 GLU A C 1
ATOM 600 O O . GLU A 1 88 ? 53.629 -18.075 -35.635 1.00 68.69 88 GLU A O 1
ATOM 605 N N . THR A 1 89 ? 53.871 -15.847 -35.797 1.00 68.12 89 THR A N 1
ATOM 606 C CA . THR A 1 89 ? 52.583 -15.523 -35.156 1.00 68.12 89 THR A CA 1
ATOM 607 C C . THR A 1 89 ? 51.417 -15.389 -36.127 1.00 68.12 89 THR A C 1
ATOM 609 O O . THR A 1 89 ? 50.300 -15.748 -35.762 1.00 68.12 89 THR A O 1
ATOM 612 N N . THR A 1 90 ? 51.644 -14.887 -37.341 1.00 63.94 90 THR A N 1
ATOM 613 C CA . THR A 1 90 ? 50.559 -14.526 -38.273 1.00 63.94 90 THR A CA 1
ATOM 614 C C . THR A 1 90 ? 50.590 -15.295 -39.594 1.00 63.94 90 THR A C 1
ATOM 616 O O . THR A 1 90 ? 49.661 -15.179 -40.388 1.00 63.94 90 THR A O 1
ATOM 619 N N . GLY A 1 91 ? 51.631 -16.097 -39.851 1.00 67.25 91 GLY A N 1
ATOM 620 C CA . GLY A 1 91 ? 51.825 -16.791 -41.131 1.00 67.25 91 GLY A CA 1
ATOM 621 C C . GLY A 1 91 ? 52.280 -15.879 -42.281 1.00 67.25 91 GLY A C 1
ATOM 622 O O . GLY A 1 91 ? 52.457 -16.357 -43.401 1.00 67.25 91 GLY A O 1
ATOM 623 N N . GLY A 1 92 ? 52.503 -14.586 -42.015 1.00 63.03 92 GLY A N 1
ATOM 624 C CA . GLY A 1 92 ? 53.015 -13.584 -42.952 1.00 63.03 92 GLY A CA 1
ATOM 625 C C . GLY A 1 92 ? 53.907 -12.556 -42.245 1.00 63.03 92 GLY A C 1
ATOM 626 O O . GLY A 1 92 ? 53.958 -12.507 -41.023 1.00 63.03 92 GLY A O 1
ATOM 627 N N . ILE A 1 93 ? 54.653 -11.744 -42.995 1.00 70.81 93 ILE A N 1
ATOM 628 C CA . ILE A 1 93 ? 55.453 -10.641 -42.427 1.00 70.81 93 ILE A CA 1
ATOM 629 C C . ILE A 1 93 ? 54.620 -9.363 -42.536 1.00 70.81 93 ILE A C 1
ATOM 631 O O . ILE A 1 93 ? 54.075 -9.090 -43.605 1.00 70.81 93 ILE A O 1
ATOM 635 N N . SER A 1 94 ? 54.510 -8.576 -41.461 1.00 75.69 94 SER A N 1
ATOM 636 C CA . SER A 1 94 ? 53.686 -7.364 -41.494 1.00 75.69 94 SER A CA 1
ATOM 637 C C . SER A 1 94 ? 54.257 -6.312 -42.455 1.00 75.69 94 SER A C 1
ATOM 639 O O . SER A 1 94 ? 55.476 -6.169 -42.603 1.00 75.69 94 SER A O 1
ATOM 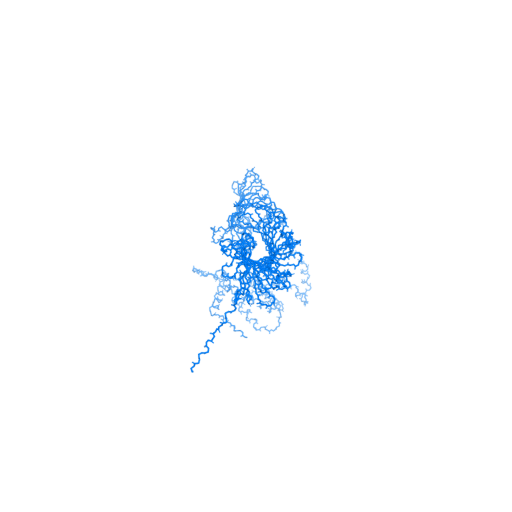641 N N . GLY A 1 95 ? 53.378 -5.518 -43.077 1.00 65.12 95 GLY A N 1
ATOM 642 C CA . GLY A 1 95 ? 53.791 -4.454 -44.001 1.00 65.12 95 GLY A CA 1
ATOM 643 C C . GLY A 1 95 ? 54.719 -3.413 -43.358 1.00 65.12 95 GLY A C 1
ATOM 644 O O . GLY A 1 95 ? 55.588 -2.855 -44.031 1.00 65.12 95 GLY A O 1
ATOM 645 N N . THR A 1 96 ? 54.593 -3.191 -42.046 1.00 71.69 96 THR A N 1
ATOM 646 C CA . THR A 1 96 ? 55.486 -2.322 -41.264 1.00 71.69 96 THR A CA 1
ATOM 647 C C . THR A 1 96 ? 56.898 -2.903 -41.185 1.00 71.69 96 THR A C 1
ATOM 649 O O . THR A 1 96 ? 57.863 -2.205 -41.498 1.00 71.69 96 THR A O 1
ATOM 652 N N . THR A 1 97 ? 57.025 -4.190 -40.856 1.00 74.81 97 THR A N 1
ATOM 653 C CA . THR A 1 97 ? 58.319 -4.880 -40.767 1.00 74.81 97 THR A CA 1
ATOM 654 C C . THR A 1 97 ? 58.996 -5.010 -42.134 1.00 74.81 97 THR A C 1
ATOM 656 O O . THR A 1 97 ? 60.208 -4.837 -42.248 1.00 74.81 97 THR A O 1
ATOM 659 N N . THR A 1 98 ? 58.230 -5.231 -43.209 1.00 59.09 98 THR A N 1
ATOM 660 C CA . THR A 1 98 ? 58.777 -5.233 -44.578 1.00 59.09 98 THR A CA 1
ATOM 661 C C . THR A 1 98 ? 59.366 -3.873 -44.963 1.00 59.09 98 THR A C 1
ATOM 663 O O . THR A 1 98 ? 60.463 -3.816 -45.518 1.00 59.09 98 THR A O 1
ATOM 666 N N . LYS A 1 99 ? 58.675 -2.767 -44.651 1.00 61.16 99 LYS A N 1
ATOM 667 C CA . LYS A 1 99 ? 59.173 -1.408 -44.935 1.00 61.16 99 LYS A CA 1
ATOM 668 C C . LYS A 1 99 ? 60.448 -1.086 -44.147 1.00 61.16 99 LYS A C 1
ATOM 670 O O . LYS A 1 99 ? 61.360 -0.484 -44.712 1.00 61.16 99 LYS A O 1
ATOM 675 N N . ALA A 1 100 ? 60.524 -1.518 -42.889 1.00 67.75 100 ALA A N 1
ATOM 676 C CA . ALA A 1 100 ? 61.695 -1.322 -42.036 1.00 67.75 100 ALA A CA 1
ATOM 677 C C . ALA A 1 100 ? 62.924 -2.088 -42.568 1.00 67.75 100 ALA A C 1
ATOM 679 O O . ALA A 1 100 ? 63.961 -1.484 -42.841 1.00 67.75 100 ALA A O 1
ATOM 680 N N . LEU A 1 101 ? 62.758 -3.372 -42.913 1.00 65.62 101 LEU A N 1
ATOM 681 C CA . LEU A 1 101 ? 63.817 -4.190 -43.519 1.00 65.62 101 LEU A CA 1
ATOM 682 C C . LEU A 1 101 ? 64.360 -3.610 -44.831 1.00 65.62 101 LEU A C 1
ATOM 684 O O . LEU A 1 101 ? 65.570 -3.606 -45.054 1.00 65.62 101 LEU A O 1
ATOM 688 N N . VAL A 1 102 ? 63.487 -3.118 -45.714 1.00 60.56 102 VAL A N 1
ATOM 689 C CA . VAL A 1 102 ? 63.911 -2.514 -46.989 1.00 60.56 102 VAL A CA 1
ATOM 690 C C . VAL A 1 102 ? 64.705 -1.227 -46.751 1.00 60.56 102 VAL A C 1
ATOM 692 O O . VAL A 1 102 ? 65.723 -1.006 -47.411 1.00 60.56 102 VAL A O 1
ATOM 695 N N . SER A 1 103 ? 64.275 -0.404 -45.791 1.00 59.00 103 SER A N 1
ATOM 696 C CA . SER A 1 103 ? 64.986 0.814 -45.389 1.00 59.00 103 SER A CA 1
ATOM 697 C C . SER A 1 103 ? 66.387 0.498 -44.856 1.00 59.00 103 SER A C 1
ATOM 699 O O . SER A 1 103 ? 67.369 1.128 -45.255 1.00 59.00 103 SER A O 1
ATOM 701 N N . ASP A 1 104 ? 66.504 -0.527 -44.020 1.00 73.44 104 ASP A N 1
ATOM 702 C CA . ASP A 1 104 ? 67.768 -0.914 -43.404 1.00 73.44 104 ASP A CA 1
ATOM 703 C C . ASP A 1 104 ? 68.754 -1.541 -44.393 1.00 73.44 104 ASP A C 1
ATOM 705 O O . ASP A 1 104 ? 69.946 -1.223 -44.368 1.00 73.44 104 ASP A O 1
ATOM 709 N N . VAL A 1 105 ? 68.272 -2.366 -45.330 1.00 64.31 105 VAL A N 1
ATOM 710 C CA . VAL A 1 105 ? 69.101 -2.887 -46.431 1.00 64.31 105 VAL A CA 1
ATOM 711 C C . VAL A 1 105 ? 69.610 -1.742 -47.302 1.00 64.31 105 VAL A C 1
ATOM 713 O O . VAL A 1 105 ? 70.795 -1.710 -47.644 1.00 64.31 105 VAL A O 1
ATOM 716 N N . ALA A 1 106 ? 68.748 -0.775 -47.630 1.00 56.66 106 ALA A N 1
ATOM 717 C CA . ALA A 1 106 ? 69.153 0.401 -48.388 1.00 56.66 106 ALA A CA 1
ATOM 718 C C . ALA A 1 106 ? 70.228 1.207 -47.638 1.00 56.66 106 ALA A C 1
ATOM 720 O O . ALA A 1 106 ? 71.224 1.608 -48.249 1.00 56.66 106 ALA A O 1
ATOM 721 N N . GLY A 1 107 ? 70.086 1.374 -46.319 1.00 61.34 107 GLY A N 1
ATOM 722 C CA . GLY A 1 107 ? 71.071 2.028 -45.451 1.00 61.34 107 GLY A CA 1
ATOM 723 C C . GLY A 1 107 ? 72.409 1.283 -45.368 1.00 61.34 107 GLY A C 1
ATOM 724 O O . GLY A 1 107 ? 73.474 1.899 -45.440 1.00 61.34 107 GLY A O 1
ATOM 725 N N . LEU A 1 108 ? 72.382 -0.049 -45.285 1.00 60.72 108 LEU A N 1
ATOM 726 C CA . LEU A 1 108 ? 73.586 -0.878 -45.203 1.00 60.72 108 LEU A CA 1
ATOM 727 C C . LEU A 1 108 ? 74.373 -0.878 -46.524 1.00 60.72 108 LEU A C 1
ATOM 729 O O . LEU A 1 108 ? 75.602 -0.765 -46.523 1.00 60.72 108 LEU A O 1
ATOM 733 N N . VAL A 1 109 ? 73.669 -0.945 -47.658 1.00 58.97 109 VAL A N 1
ATOM 734 C CA . VAL A 1 109 ? 74.268 -0.911 -49.002 1.00 58.97 109 VAL A CA 1
ATOM 735 C C . VAL A 1 109 ? 74.871 0.462 -49.304 1.00 58.97 109 VAL A C 1
ATOM 737 O O . VAL A 1 109 ? 75.997 0.547 -49.800 1.00 58.97 109 VAL A O 1
ATOM 740 N N . SER A 1 110 ? 74.172 1.545 -48.957 1.00 56.12 110 SER A N 1
ATOM 741 C CA . SER A 1 110 ? 74.684 2.907 -49.157 1.00 56.12 110 SER A CA 1
ATOM 742 C C . SER A 1 110 ? 75.850 3.238 -48.214 1.00 56.12 110 SER A C 1
ATOM 744 O O . SER A 1 110 ? 76.831 3.843 -48.652 1.00 56.12 110 SER A O 1
ATOM 746 N N . GLY A 1 111 ? 75.833 2.747 -46.969 1.00 61.56 111 GLY A N 1
ATOM 747 C CA . GLY A 1 111 ? 76.964 2.851 -46.040 1.00 61.56 111 GLY A CA 1
ATOM 748 C C . GLY A 1 111 ? 78.214 2.094 -46.511 1.00 61.56 111 GLY A C 1
ATOM 749 O O . GLY A 1 111 ? 79.321 2.634 -46.457 1.00 61.56 111 GLY A O 1
ATOM 750 N N . GLY A 1 112 ? 78.051 0.873 -47.032 1.00 62.78 112 GLY A N 1
ATOM 751 C CA . GLY A 1 112 ? 79.155 0.075 -47.580 1.00 62.78 112 GLY A CA 1
ATOM 752 C C . GLY A 1 112 ? 79.779 0.686 -48.840 1.00 62.78 112 GLY A C 1
ATOM 753 O O . GLY A 1 112 ? 81.006 0.728 -48.967 1.00 62.78 112 GLY A O 1
ATOM 754 N N . LEU A 1 113 ? 78.947 1.226 -49.737 1.00 61.69 113 LEU A N 1
ATOM 755 C CA . LEU A 1 113 ? 79.393 1.934 -50.938 1.00 61.69 113 LEU A CA 1
ATOM 756 C C . LEU A 1 113 ? 80.226 3.174 -50.581 1.00 61.69 113 LEU A C 1
ATOM 758 O O . LEU A 1 113 ? 81.295 3.387 -51.153 1.00 61.69 113 LEU A O 1
ATOM 762 N N . LEU A 1 114 ? 79.783 3.958 -49.595 1.00 62.53 114 LEU A N 1
ATOM 763 C CA . LEU A 1 114 ? 80.463 5.188 -49.190 1.00 62.53 114 LEU A CA 1
ATOM 764 C C . LEU A 1 114 ? 81.853 4.916 -48.591 1.00 62.53 114 LEU A C 1
ATOM 766 O O . LEU A 1 114 ? 82.810 5.626 -48.901 1.00 62.53 114 LEU A O 1
ATOM 770 N N . VAL A 1 115 ? 81.990 3.858 -47.785 1.00 65.62 115 VAL A N 1
ATOM 771 C CA . VAL A 1 115 ? 83.275 3.461 -47.181 1.00 65.62 115 VAL A CA 1
ATOM 772 C C . VAL A 1 115 ? 84.255 2.941 -48.233 1.00 65.62 115 VAL A C 1
ATOM 774 O O . VAL A 1 115 ? 85.428 3.316 -48.209 1.00 65.62 115 VAL A O 1
ATOM 777 N N . ALA A 1 116 ? 83.791 2.128 -49.187 1.00 61.62 116 ALA A N 1
ATOM 778 C CA . ALA A 1 116 ? 84.636 1.606 -50.262 1.00 61.62 116 ALA A CA 1
ATOM 779 C C . ALA A 1 116 ? 85.151 2.724 -51.187 1.00 61.62 116 ALA A C 1
ATOM 781 O O . ALA A 1 116 ? 86.329 2.741 -51.553 1.00 61.62 116 ALA A O 1
ATOM 782 N N . VAL A 1 117 ? 84.291 3.694 -51.513 1.00 66.06 117 VAL A N 1
ATOM 783 C CA . VAL A 1 117 ? 84.646 4.857 -52.337 1.00 66.06 117 VAL A CA 1
ATOM 784 C C . VAL A 1 117 ? 85.604 5.797 -51.597 1.00 66.06 117 VAL A C 1
ATOM 786 O O . VAL A 1 117 ? 86.603 6.227 -52.176 1.00 66.06 117 VAL A O 1
ATOM 789 N N . ALA A 1 118 ? 85.372 6.054 -50.305 1.00 63.22 118 ALA A N 1
ATOM 790 C CA . ALA A 1 118 ? 86.257 6.882 -49.484 1.00 63.22 118 ALA A CA 1
ATOM 791 C C . ALA A 1 118 ? 87.652 6.255 -49.302 1.00 63.22 118 ALA A C 1
ATOM 793 O O . ALA A 1 118 ? 88.663 6.949 -49.416 1.00 63.22 118 ALA A O 1
ATOM 794 N N . ALA A 1 119 ? 87.728 4.939 -49.076 1.00 63.62 119 ALA A N 1
ATOM 795 C CA . ALA A 1 119 ? 88.998 4.224 -48.945 1.00 63.62 119 ALA A CA 1
ATOM 796 C C . ALA A 1 119 ? 89.801 4.219 -50.258 1.00 63.62 119 ALA A C 1
ATOM 798 O O . ALA A 1 119 ? 91.012 4.443 -50.247 1.00 63.62 119 ALA A O 1
ATOM 799 N N . ALA A 1 120 ? 89.133 4.025 -51.399 1.00 66.00 120 ALA A N 1
ATOM 800 C CA . ALA A 1 120 ? 89.770 4.067 -52.712 1.00 66.00 120 ALA A CA 1
ATOM 801 C C . ALA A 1 120 ? 90.276 5.473 -53.078 1.00 66.00 120 ALA A C 1
ATOM 803 O O . ALA A 1 120 ? 91.378 5.605 -53.615 1.00 66.00 120 ALA A O 1
ATOM 804 N N . GLN A 1 121 ? 89.522 6.523 -52.730 1.00 72.00 121 GLN A N 1
ATOM 805 C CA . GLN A 1 121 ? 89.955 7.911 -52.903 1.00 72.00 121 GLN A CA 1
ATOM 806 C C . GLN A 1 121 ? 91.166 8.244 -52.022 1.00 72.00 121 GLN A C 1
ATOM 808 O O . GLN A 1 121 ? 92.136 8.822 -52.512 1.00 72.00 121 GLN A O 1
ATOM 813 N N . ALA A 1 122 ? 91.150 7.836 -50.749 1.00 60.44 122 ALA A N 1
ATOM 814 C CA . ALA A 1 122 ? 92.263 8.054 -49.825 1.00 60.44 122 ALA A CA 1
ATOM 815 C C . ALA A 1 122 ? 93.545 7.310 -50.247 1.00 60.44 122 ALA A C 1
ATOM 817 O O . ALA A 1 122 ? 94.648 7.802 -50.021 1.00 60.44 122 ALA A O 1
ATOM 818 N N . ALA A 1 123 ? 93.4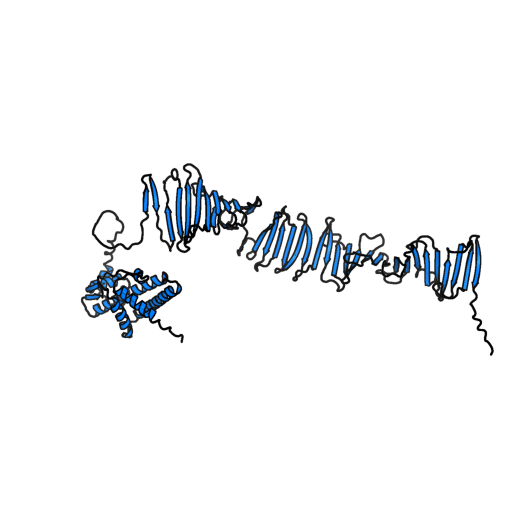07 6.154 -50.903 1.00 63.31 123 ALA A N 1
ATOM 819 C CA . ALA A 1 123 ? 94.521 5.385 -51.455 1.00 63.31 123 ALA A CA 1
ATOM 820 C C . ALA A 1 123 ? 94.999 5.875 -52.841 1.00 63.31 123 ALA A C 1
ATOM 822 O O . ALA A 1 123 ? 95.955 5.320 -53.383 1.00 63.31 123 ALA A O 1
ATOM 823 N N . GLY A 1 124 ? 94.352 6.891 -53.429 1.00 73.62 124 GLY A N 1
ATOM 824 C CA . GLY A 1 124 ? 94.691 7.422 -54.754 1.00 73.62 124 GLY A CA 1
ATOM 825 C C . GLY A 1 124 ? 94.350 6.484 -55.920 1.00 73.62 124 GLY A C 1
ATOM 826 O O . GLY A 1 124 ? 94.952 6.589 -56.989 1.00 73.62 124 GLY A O 1
ATOM 827 N N . ALA A 1 125 ? 93.416 5.549 -55.730 1.00 74.94 125 ALA A N 1
ATOM 828 C CA . ALA A 1 125 ? 93.005 4.617 -56.772 1.00 74.94 125 ALA A CA 1
ATOM 829 C C . ALA A 1 125 ? 92.196 5.333 -57.869 1.00 74.94 125 ALA A C 1
ATOM 831 O O . ALA A 1 125 ? 91.349 6.173 -57.589 1.00 74.94 125 ALA A O 1
ATOM 832 N N . SER A 1 126 ? 92.412 4.979 -59.137 1.00 69.25 126 SER A N 1
ATOM 833 C CA . SER A 1 126 ? 91.648 5.545 -60.263 1.00 69.25 126 SER A CA 1
ATOM 834 C C . SER A 1 126 ? 90.276 4.886 -60.466 1.00 69.25 126 SER A C 1
ATOM 836 O O . SER A 1 126 ? 89.462 5.377 -61.250 1.00 69.25 126 SER A O 1
ATOM 838 N N . SER A 1 127 ? 90.000 3.780 -59.768 1.00 72.50 127 SER A N 1
ATOM 839 C CA . SER A 1 127 ? 88.758 3.014 -59.890 1.00 72.50 127 SER A CA 1
ATOM 840 C C . SER A 1 127 ? 88.405 2.262 -58.606 1.00 72.50 127 SER A C 1
ATOM 842 O O . SER A 1 127 ? 89.278 1.975 -57.786 1.00 72.50 127 SER A O 1
ATOM 844 N N . VAL A 1 128 ? 87.118 1.952 -58.446 1.00 67.75 128 VAL A N 1
ATOM 845 C CA . VAL A 1 128 ? 86.562 1.168 -57.337 1.00 67.75 128 VAL A CA 1
ATOM 846 C C . VAL A 1 128 ? 85.925 -0.083 -57.918 1.00 67.75 128 VAL A C 1
ATOM 848 O O . VAL A 1 128 ? 85.102 -0.001 -58.828 1.00 67.75 128 VAL A O 1
ATOM 851 N N . VAL A 1 129 ? 86.300 -1.251 -57.402 1.00 64.19 129 VAL A N 1
ATOM 852 C CA . VAL A 1 129 ? 85.634 -2.503 -57.766 1.00 64.19 129 VAL A CA 1
ATOM 853 C C . VAL A 1 129 ? 84.418 -2.663 -56.874 1.00 64.19 129 VAL A C 1
ATOM 855 O O . VAL A 1 129 ? 84.553 -2.870 -55.669 1.00 64.19 129 VAL A O 1
ATOM 858 N N . LEU A 1 130 ? 83.234 -2.569 -57.468 1.00 56.00 130 LEU A N 1
ATOM 859 C CA . LEU A 1 130 ? 81.985 -2.834 -56.775 1.00 56.00 130 LEU A CA 1
ATOM 860 C C . LEU A 1 130 ? 81.518 -4.244 -57.129 1.00 56.00 130 LEU A C 1
ATOM 862 O O . LEU A 1 130 ? 81.359 -4.601 -58.301 1.00 56.00 130 LEU A O 1
ATOM 866 N N . ALA A 1 131 ? 81.343 -5.074 -56.103 1.00 45.16 131 ALA A N 1
ATOM 867 C CA . ALA A 1 131 ? 80.948 -6.462 -56.285 1.00 45.16 131 ALA A CA 1
ATOM 868 C C . ALA A 1 131 ? 79.600 -6.540 -57.027 1.00 45.16 131 ALA A C 1
ATOM 870 O O . ALA A 1 131 ? 78.610 -5.966 -56.586 1.00 45.16 131 ALA A O 1
ATOM 871 N N . GLY A 1 132 ? 79.580 -7.232 -58.171 1.00 47.81 132 GLY A N 1
ATOM 872 C CA . GLY A 1 132 ? 78.385 -7.433 -59.003 1.00 47.81 132 GLY A CA 1
ATOM 873 C C . GLY A 1 132 ? 78.170 -6.415 -60.131 1.00 47.81 132 GLY A C 1
ATOM 874 O O . GLY A 1 132 ? 77.462 -6.730 -61.080 1.00 47.81 132 GLY A O 1
ATOM 875 N N . ILE A 1 133 ? 78.819 -5.248 -60.082 1.00 46.12 133 ILE A N 1
ATOM 876 C CA . ILE A 1 133 ? 78.712 -4.186 -61.109 1.00 46.12 133 ILE A CA 1
ATOM 877 C C . ILE A 1 133 ? 80.037 -3.914 -61.839 1.00 46.12 133 ILE A C 1
ATOM 879 O O . ILE A 1 133 ? 80.055 -3.233 -62.860 1.00 46.12 133 ILE A O 1
ATOM 883 N N . GLY A 1 134 ? 81.135 -4.518 -61.374 1.00 55.34 134 GLY A N 1
ATOM 884 C CA . GLY A 1 134 ? 82.451 -4.414 -61.999 1.00 55.34 134 GLY A CA 1
ATOM 885 C C . GLY A 1 134 ? 83.257 -3.212 -61.504 1.00 55.34 134 GLY A C 1
ATOM 886 O O . GLY A 1 134 ? 82.901 -2.537 -60.537 1.00 55.34 134 GLY A O 1
ATOM 887 N N . THR A 1 135 ? 84.407 -2.991 -62.137 1.00 67.06 135 THR A N 1
ATOM 888 C CA . THR A 1 135 ? 85.302 -1.874 -61.823 1.00 67.06 135 THR A CA 1
ATOM 889 C C . THR A 1 135 ? 84.749 -0.596 -62.437 1.00 67.06 135 THR A C 1
ATOM 891 O O . THR A 1 135 ? 84.731 -0.470 -63.659 1.00 67.06 135 THR A O 1
ATOM 894 N N . ILE A 1 136 ? 84.324 0.350 -61.606 1.00 67.38 136 ILE A N 1
ATOM 895 C CA . ILE A 1 136 ? 83.852 1.662 -62.060 1.00 67.38 136 ILE A CA 1
ATOM 896 C C . ILE A 1 136 ? 84.909 2.729 -61.792 1.00 67.38 136 ILE A C 1
ATOM 898 O O . ILE A 1 136 ? 85.695 2.619 -60.843 1.00 67.38 136 ILE A O 1
ATOM 902 N N . ALA A 1 137 ? 84.968 3.761 -62.633 1.00 75.06 137 ALA A N 1
ATOM 903 C CA . ALA A 1 137 ? 85.928 4.836 -62.429 1.00 75.06 137 ALA A CA 1
ATOM 904 C C . ALA A 1 137 ? 85.600 5.577 -61.123 1.00 75.06 137 ALA A C 1
ATOM 906 O O . ALA A 1 137 ? 84.433 5.813 -60.806 1.00 75.06 137 ALA A O 1
ATOM 907 N N . LEU A 1 138 ? 86.622 5.963 -60.353 1.00 74.12 138 LEU A N 1
ATOM 908 C CA . LEU A 1 138 ? 86.414 6.619 -59.057 1.00 74.12 138 LEU A CA 1
ATOM 909 C C . LEU A 1 138 ? 85.501 7.870 -59.142 1.00 74.12 138 LEU A C 1
ATOM 911 O O . LEU A 1 138 ? 84.679 8.041 -58.244 1.00 74.12 138 LEU A O 1
ATOM 915 N N . PRO A 1 139 ? 85.552 8.712 -60.198 1.00 68.50 139 PRO A N 1
ATOM 916 C CA . PRO A 1 139 ? 84.627 9.841 -60.344 1.00 68.50 139 PRO A CA 1
ATOM 917 C C . PRO A 1 139 ? 83.157 9.427 -60.503 1.00 68.50 139 PRO A C 1
ATOM 919 O O . PRO A 1 139 ? 82.275 10.080 -59.953 1.00 68.50 139 PRO A O 1
ATOM 922 N N . GLU A 1 140 ? 82.888 8.328 -61.212 1.00 70.44 140 GLU A N 1
ATOM 923 C CA . GLU A 1 140 ? 81.537 7.779 -61.391 1.00 70.44 140 GLU A CA 1
ATOM 924 C C . GLU A 1 140 ? 81.032 7.165 -60.082 1.00 70.44 140 GLU A C 1
ATOM 926 O O . GLU A 1 140 ? 79.879 7.357 -59.704 1.00 70.44 140 GLU A O 1
ATOM 931 N N . ALA A 1 141 ? 81.927 6.509 -59.337 1.00 69.56 141 ALA A N 1
ATOM 932 C CA . ALA A 1 141 ? 81.641 5.991 -58.005 1.00 69.56 141 ALA A CA 1
ATOM 933 C C . ALA A 1 141 ? 81.316 7.116 -57.003 1.00 69.56 141 ALA A C 1
ATOM 935 O O . ALA A 1 141 ? 80.383 6.987 -56.211 1.00 69.56 141 ALA A O 1
ATOM 936 N N . LEU A 1 142 ? 82.042 8.242 -57.068 1.00 63.97 142 LEU A N 1
ATOM 937 C CA . LEU A 1 142 ? 81.765 9.442 -56.270 1.00 63.97 142 LEU A CA 1
ATOM 938 C C . LEU A 1 142 ? 80.421 10.077 -56.641 1.00 63.97 142 LEU A C 1
ATOM 940 O O . LEU A 1 142 ? 79.680 10.487 -55.751 1.00 63.97 142 LEU A O 1
ATOM 944 N N . ALA A 1 143 ? 80.098 10.153 -57.934 1.00 61.75 143 ALA A N 1
ATOM 945 C CA . ALA A 1 143 ? 78.826 10.693 -58.407 1.00 61.75 143 ALA A CA 1
ATOM 946 C C . ALA A 1 143 ? 77.642 9.825 -57.955 1.00 61.75 143 ALA A C 1
ATOM 948 O O . ALA A 1 143 ? 76.624 10.354 -57.510 1.00 61.75 143 ALA A O 1
ATOM 949 N N . LEU A 1 144 ? 77.799 8.498 -57.992 1.00 59.88 144 LEU A N 1
ATOM 950 C CA . LEU A 1 144 ? 76.788 7.556 -57.520 1.00 59.88 144 LEU A CA 1
ATOM 951 C C . LEU A 1 144 ? 76.595 7.650 -55.998 1.00 59.88 144 LEU A C 1
ATOM 953 O O . LEU A 1 144 ? 75.463 7.690 -55.522 1.00 59.88 144 LEU A O 1
ATOM 957 N N . ALA A 1 145 ? 77.685 7.782 -55.235 1.00 61.34 145 ALA A N 1
ATOM 958 C CA . ALA A 1 145 ? 77.622 8.028 -53.795 1.00 61.34 145 ALA A CA 1
ATOM 959 C C . ALA A 1 145 ? 76.961 9.383 -53.464 1.00 61.34 145 ALA A C 1
ATOM 961 O O . ALA A 1 145 ? 76.152 9.467 -52.541 1.00 61.34 145 ALA A O 1
ATOM 962 N N . ALA A 1 146 ? 77.234 10.433 -54.244 1.00 53.84 146 ALA A N 1
ATOM 963 C CA . ALA A 1 146 ? 76.609 11.746 -54.081 1.00 53.84 146 ALA A CA 1
ATOM 964 C C . ALA A 1 146 ? 75.105 11.742 -54.419 1.00 53.84 146 ALA A C 1
ATOM 966 O O . ALA A 1 146 ? 74.327 12.407 -53.735 1.00 53.84 146 ALA A O 1
ATOM 967 N N . ALA A 1 147 ? 74.680 10.954 -55.415 1.00 49.78 147 ALA A N 1
ATOM 968 C CA . ALA A 1 147 ? 73.274 10.809 -55.802 1.00 49.78 147 ALA A CA 1
ATOM 969 C C . ALA A 1 147 ? 72.408 10.154 -54.709 1.00 49.78 147 ALA A C 1
ATOM 971 O O . ALA A 1 147 ? 71.210 10.413 -54.645 1.00 49.78 147 ALA A O 1
ATOM 972 N N . THR A 1 148 ? 73.008 9.374 -53.801 1.00 54.94 148 THR A N 1
ATOM 973 C CA . THR A 1 148 ? 72.302 8.797 -52.637 1.00 54.94 148 THR A CA 1
ATOM 974 C C . THR A 1 148 ? 72.045 9.794 -51.494 1.00 54.94 148 THR A C 1
ATOM 976 O O . THR A 1 148 ? 71.548 9.415 -50.438 1.00 54.94 148 THR A O 1
ATOM 979 N N . GLY A 1 149 ? 72.343 11.087 -51.683 1.00 42.50 149 GLY A N 1
ATOM 980 C CA . GLY A 1 149 ? 71.814 12.193 -50.871 1.00 42.50 149 GLY A CA 1
ATOM 981 C C . GLY A 1 149 ? 72.431 12.400 -49.480 1.00 42.50 149 GLY A C 1
ATOM 982 O O . GLY A 1 149 ? 72.311 13.491 -48.930 1.00 42.50 149 GLY A O 1
ATOM 983 N N . VAL A 1 150 ? 73.149 11.425 -48.915 1.00 40.53 150 VAL A N 1
ATOM 984 C CA . VAL A 1 150 ? 73.672 11.518 -47.532 1.00 40.53 150 VAL A CA 1
ATOM 985 C C . VAL A 1 150 ? 75.117 12.056 -47.455 1.00 40.53 150 VAL A C 1
ATOM 987 O O . VAL A 1 150 ? 75.569 12.507 -46.404 1.00 40.53 150 VAL A O 1
ATOM 990 N N . ALA A 1 151 ? 75.855 12.111 -48.568 1.00 39.75 151 ALA A N 1
ATOM 991 C CA . ALA A 1 151 ? 77.286 12.448 -48.552 1.00 39.75 151 ALA A CA 1
ATOM 992 C C . ALA A 1 151 ? 77.623 13.958 -48.552 1.00 39.75 151 ALA A C 1
ATOM 994 O O . ALA A 1 151 ? 78.763 14.329 -48.265 1.00 39.75 151 ALA A O 1
ATOM 995 N N . ALA A 1 152 ? 76.668 14.850 -48.839 1.00 38.28 152 ALA A N 1
ATOM 996 C CA . ALA A 1 152 ? 76.960 16.282 -48.990 1.00 38.28 152 ALA A CA 1
ATOM 997 C C . ALA A 1 152 ? 77.252 17.003 -47.655 1.00 38.28 152 ALA A C 1
ATOM 999 O O . ALA A 1 152 ? 77.996 17.982 -47.633 1.00 38.28 152 ALA A O 1
ATOM 1000 N N . VAL A 1 153 ? 76.722 16.510 -46.530 1.00 39.94 153 VAL A N 1
ATOM 1001 C CA . VAL A 1 153 ? 76.832 17.194 -45.225 1.00 39.94 153 VAL A CA 1
ATOM 1002 C C . VAL A 1 153 ? 78.102 16.801 -44.458 1.00 39.94 153 VAL A C 1
ATOM 1004 O O . VAL A 1 153 ? 78.655 17.619 -43.727 1.00 39.94 153 VAL A O 1
ATOM 1007 N N . ILE A 1 154 ? 78.631 15.590 -44.658 1.00 39.97 154 ILE A N 1
ATOM 1008 C CA . ILE A 1 154 ? 79.782 15.094 -43.881 1.00 39.97 154 ILE A CA 1
ATOM 1009 C C . ILE A 1 154 ? 81.127 15.460 -44.537 1.00 39.97 154 ILE A C 1
ATOM 1011 O O . ILE A 1 154 ? 82.099 15.725 -43.833 1.00 39.97 154 ILE A O 1
ATOM 1015 N N . LEU A 1 155 ? 81.192 15.583 -45.868 1.00 42.06 155 LEU A N 1
ATOM 1016 C CA . LEU A 1 155 ? 82.442 15.916 -46.573 1.00 42.06 155 LEU A CA 1
ATOM 1017 C C . LEU A 1 155 ? 82.745 17.426 -46.629 1.00 42.06 155 LEU A C 1
ATOM 1019 O O . LEU A 1 155 ? 83.908 17.809 -46.761 1.00 42.06 155 LEU A O 1
ATOM 1023 N N . GLY A 1 156 ? 81.738 18.290 -46.452 1.00 43.44 156 GLY A N 1
ATOM 1024 C CA . GLY A 1 156 ? 81.935 19.741 -46.328 1.00 43.44 156 GLY A CA 1
ATOM 1025 C C . GLY A 1 156 ? 82.506 20.181 -44.970 1.00 43.44 156 GLY A C 1
ATOM 1026 O O . GLY A 1 156 ? 83.218 21.179 -44.899 1.00 43.44 156 GLY A O 1
ATOM 1027 N N . GLY A 1 157 ? 82.251 19.421 -43.897 1.00 35.88 157 GLY A N 1
ATOM 1028 C CA . GLY A 1 157 ? 82.640 19.784 -42.526 1.00 35.88 157 GLY A CA 1
ATOM 1029 C C . GLY A 1 157 ? 84.108 19.528 -42.158 1.00 35.88 157 GLY A C 1
ATOM 1030 O O . GLY A 1 157 ? 84.591 20.095 -41.182 1.00 35.88 157 GLY A O 1
ATOM 1031 N N . VAL A 1 158 ? 84.835 18.709 -42.929 1.00 40.25 158 VAL A N 1
ATOM 1032 C CA . VAL A 1 158 ? 86.239 18.331 -42.646 1.00 40.25 158 VAL A CA 1
ATOM 1033 C C . VAL A 1 158 ? 87.268 18.960 -43.597 1.00 40.25 158 VAL A C 1
ATOM 1035 O O . VAL A 1 158 ? 88.451 18.648 -43.510 1.00 40.25 158 VAL A O 1
ATOM 1038 N N . GLY A 1 159 ? 86.855 19.875 -44.483 1.00 37.97 159 GLY A N 1
ATOM 1039 C CA . GLY A 1 159 ? 87.780 20.681 -45.296 1.00 37.97 159 GLY A CA 1
ATOM 1040 C C . GLY A 1 159 ? 88.586 19.910 -46.352 1.00 37.97 159 GLY A C 1
ATOM 1041 O O . GLY A 1 159 ? 89.636 20.385 -46.776 1.00 37.97 159 GLY A O 1
ATOM 1042 N N . LEU A 1 160 ? 88.116 18.734 -46.785 1.00 41.25 160 LEU A N 1
ATOM 1043 C CA . LEU A 1 160 ? 88.819 17.864 -47.744 1.00 41.25 160 LEU A CA 1
ATOM 1044 C C . LEU A 1 160 ? 88.310 17.964 -49.192 1.00 41.25 160 LEU A C 1
ATOM 1046 O O . LEU A 1 160 ? 88.754 17.200 -50.047 1.00 41.25 160 LEU A O 1
ATOM 1050 N N . LEU A 1 161 ? 87.420 18.909 -49.501 1.00 40.25 161 LEU A N 1
ATOM 1051 C CA . LEU A 1 161 ? 87.062 19.215 -50.887 1.00 40.25 161 LEU A CA 1
ATOM 1052 C C . LEU A 1 161 ? 87.987 20.317 -51.431 1.00 40.25 161 LEU A C 1
ATOM 1054 O O . LEU A 1 161 ? 87.991 21.420 -50.882 1.00 40.25 161 LEU A O 1
ATOM 1058 N N . PRO A 1 162 ? 88.744 20.067 -52.518 1.00 50.47 162 PRO A N 1
ATOM 1059 C CA . PRO A 1 162 ? 89.398 21.132 -53.269 1.00 50.47 162 PRO A CA 1
ATOM 1060 C C . PRO A 1 162 ? 88.353 22.165 -53.716 1.00 50.47 162 PRO A C 1
ATOM 1062 O O . PRO A 1 162 ? 87.255 21.788 -54.138 1.00 50.47 162 PRO A O 1
ATOM 1065 N N . ASN A 1 163 ? 88.688 23.458 -53.640 1.00 44.75 163 ASN A N 1
ATOM 1066 C CA . ASN A 1 163 ? 87.778 24.580 -53.942 1.00 44.75 163 ASN A CA 1
ATOM 1067 C C . ASN A 1 163 ? 87.077 24.455 -55.312 1.00 44.75 163 ASN A C 1
ATOM 1069 O O . ASN A 1 163 ? 85.971 24.958 -55.508 1.00 44.75 163 ASN A O 1
ATOM 1073 N N . ASP A 1 164 ? 87.691 23.716 -56.229 1.00 45.50 164 ASP A N 1
ATOM 1074 C CA . ASP A 1 164 ? 87.252 23.498 -57.603 1.00 45.50 164 ASP A CA 1
ATOM 1075 C C . ASP A 1 164 ? 86.059 22.521 -57.695 1.00 45.50 164 ASP A C 1
ATOM 1077 O O . ASP A 1 164 ? 85.286 22.562 -58.650 1.00 45.50 164 ASP A O 1
ATOM 1081 N N . VAL A 1 165 ? 85.858 21.657 -56.693 1.00 49.12 165 VAL A N 1
ATOM 1082 C CA . VAL A 1 165 ? 84.710 20.730 -56.621 1.00 49.12 165 VAL A CA 1
ATOM 1083 C C . VAL A 1 165 ? 83.509 21.402 -55.951 1.00 49.12 165 VAL A C 1
ATOM 1085 O O . VAL A 1 165 ? 82.374 21.208 -56.382 1.00 49.12 165 VAL A O 1
ATOM 1088 N N . SER A 1 166 ? 83.757 22.275 -54.968 1.00 42.22 166 SER A N 1
ATOM 1089 C CA . SER A 1 166 ? 82.717 23.110 -54.349 1.00 42.22 166 SER A CA 1
ATOM 1090 C C . SER A 1 166 ? 82.074 24.062 -55.371 1.00 42.22 166 SER A C 1
ATOM 1092 O O . SER A 1 166 ? 80.850 24.181 -55.418 1.00 42.22 166 SER A O 1
ATOM 1094 N N . SER A 1 167 ? 82.871 24.649 -56.279 1.00 41.41 167 SER A N 1
ATOM 1095 C CA . SER A 1 167 ? 82.343 25.539 -57.324 1.00 41.41 167 SER A CA 1
ATOM 1096 C C . SER A 1 167 ? 81.535 24.800 -58.405 1.00 41.41 167 SER A C 1
ATOM 1098 O O . SER A 1 167 ? 80.533 25.334 -58.884 1.00 41.41 167 SER A O 1
ATOM 1100 N N . ASN A 1 168 ? 81.884 23.546 -58.719 1.00 45.53 168 ASN A N 1
ATOM 1101 C CA . ASN A 1 168 ? 81.145 22.711 -59.673 1.00 45.53 168 ASN A CA 1
ATOM 1102 C C . ASN A 1 168 ? 79.803 22.199 -59.121 1.00 45.53 168 ASN A C 1
ATOM 1104 O O . ASN A 1 168 ? 78.847 22.092 -59.883 1.00 45.53 168 ASN A O 1
ATOM 1108 N N . ILE A 1 169 ? 79.689 21.974 -57.807 1.00 43.94 169 ILE A N 1
ATOM 1109 C CA . ILE A 1 169 ? 78.421 21.596 -57.151 1.00 43.94 169 ILE A CA 1
ATOM 1110 C C . ILE A 1 169 ? 77.477 22.807 -57.020 1.00 43.94 169 ILE A C 1
ATOM 1112 O O . ILE A 1 169 ? 76.266 22.671 -57.192 1.00 43.94 169 ILE A O 1
ATOM 1116 N N . SER A 1 170 ? 78.009 24.019 -56.813 1.00 40.84 170 SER A N 1
ATOM 1117 C CA . SER A 1 170 ? 77.213 25.256 -56.905 1.00 40.84 170 SER A CA 1
ATOM 1118 C C . SER A 1 170 ? 76.884 25.675 -58.350 1.00 40.84 170 SER A C 1
ATOM 1120 O O . SER A 1 170 ? 75.911 26.391 -58.575 1.00 40.84 170 SER A O 1
ATOM 1122 N N . GLY A 1 171 ? 77.670 25.220 -59.335 1.00 45.00 171 GLY A N 1
ATOM 1123 C CA . GLY A 1 171 ? 77.487 25.487 -60.769 1.00 45.00 171 GLY A CA 1
ATOM 1124 C C . GLY A 1 171 ? 76.572 24.496 -61.502 1.00 45.00 171 GLY A C 1
ATOM 1125 O O . GLY A 1 171 ? 76.146 24.772 -62.622 1.00 45.00 171 GLY A O 1
ATOM 1126 N N . SER A 1 172 ? 76.213 23.369 -60.879 1.00 41.50 172 SER A N 1
ATOM 1127 C CA . SER A 1 172 ? 75.307 22.355 -61.440 1.00 41.50 172 SER A CA 1
ATOM 1128 C C . SER A 1 172 ? 73.812 22.654 -61.253 1.00 41.50 172 SER A C 1
ATOM 1130 O O . SER A 1 172 ? 72.976 21.793 -61.534 1.00 41.50 172 SER A O 1
ATOM 1132 N N . SER A 1 173 ? 73.436 23.883 -60.876 1.00 37.41 173 SER A N 1
ATOM 1133 C CA . SER A 1 173 ? 72.031 24.336 -60.881 1.00 37.41 173 SER A CA 1
ATOM 1134 C C . SER A 1 173 ? 71.373 24.289 -62.274 1.00 37.41 173 SER A C 1
ATOM 1136 O O . SER A 1 173 ? 70.154 24.380 -62.378 1.00 37.41 173 SER A O 1
ATOM 1138 N N . ASN A 1 174 ? 72.157 24.053 -63.336 1.00 41.47 174 ASN A N 1
ATOM 1139 C CA . ASN A 1 174 ? 71.693 23.886 -64.715 1.00 41.47 174 ASN A CA 1
ATOM 1140 C C . ASN A 1 174 ? 71.589 22.427 -65.209 1.00 41.47 174 ASN A C 1
ATOM 1142 O O . ASN A 1 174 ? 71.242 22.214 -66.366 1.00 41.47 174 ASN A O 1
ATOM 1146 N N . VAL A 1 175 ? 71.851 21.413 -64.373 1.00 43.06 175 VAL A N 1
ATOM 1147 C CA . VAL A 1 175 ? 71.611 19.997 -64.749 1.00 43.06 175 VAL A CA 1
ATOM 1148 C C . VAL A 1 175 ? 70.180 19.550 -64.402 1.00 43.06 175 VAL A C 1
ATOM 1150 O O . VAL A 1 175 ? 69.692 18.561 -64.938 1.00 43.06 175 VAL A O 1
ATOM 1153 N N . TYR A 1 176 ? 69.449 20.342 -63.610 1.00 38.91 176 TYR A N 1
ATOM 1154 C CA . TYR A 1 176 ? 68.035 20.109 -63.285 1.00 38.91 176 TYR A CA 1
ATOM 1155 C C . TYR A 1 176 ? 67.056 21.071 -63.984 1.00 38.91 176 TYR A C 1
ATOM 1157 O O . TYR A 1 176 ? 65.849 20.919 -63.831 1.00 38.91 176 TYR A O 1
ATOM 1165 N N . SER A 1 177 ? 67.531 22.016 -64.806 1.00 36.22 177 SER A N 1
ATOM 1166 C CA . SER A 1 177 ? 66.670 22.910 -65.606 1.00 36.22 177 SER A CA 1
ATOM 1167 C C . SER A 1 177 ? 66.291 22.347 -66.987 1.00 36.22 177 SER A C 1
ATOM 1169 O O . SER A 1 177 ? 65.517 22.970 -67.710 1.00 36.22 177 SER A O 1
ATOM 1171 N N . GLY A 1 178 ? 66.787 21.154 -67.341 1.00 35.81 178 GLY A N 1
ATOM 1172 C CA . GLY A 1 178 ? 66.399 20.397 -68.541 1.00 35.81 178 GLY A CA 1
ATOM 1173 C C . GLY A 1 178 ? 65.292 19.354 -68.321 1.00 35.81 178 GLY A C 1
ATOM 1174 O O . GLY A 1 178 ? 64.834 18.749 -69.286 1.00 35.81 178 GLY A O 1
ATOM 1175 N N . LEU A 1 179 ? 64.834 19.145 -67.081 1.00 34.41 179 LEU A N 1
ATOM 1176 C CA . LEU A 1 179 ? 63.679 18.293 -66.772 1.00 34.41 179 LEU A CA 1
ATOM 1177 C C . LEU A 1 179 ? 62.393 19.124 -66.847 1.00 34.41 179 LEU A C 1
ATOM 1179 O O . LEU A 1 179 ? 61.771 19.443 -65.837 1.00 34.41 179 LEU A O 1
ATOM 1183 N N . ASN A 1 180 ? 61.998 19.497 -68.064 1.00 34.41 180 ASN A N 1
ATOM 1184 C CA . ASN A 1 180 ? 60.656 20.006 -68.313 1.00 34.41 180 ASN A CA 1
ATOM 1185 C C . ASN A 1 180 ? 59.693 18.817 -68.491 1.00 34.41 180 ASN A C 1
ATOM 1187 O O . ASN A 1 180 ? 59.536 18.299 -69.592 1.00 34.41 180 ASN A O 1
ATOM 1191 N N . LEU A 1 181 ? 59.056 18.372 -67.404 1.00 38.50 181 LEU A N 1
ATOM 1192 C CA . LEU A 1 181 ? 58.038 17.306 -67.398 1.00 38.50 181 LEU A CA 1
ATOM 1193 C C . LEU A 1 181 ? 56.658 17.787 -67.904 1.00 38.50 181 LEU A C 1
ATOM 1195 O O . LEU A 1 181 ? 55.633 17.372 -67.369 1.00 38.50 181 LEU A O 1
ATOM 1199 N N . SER A 1 182 ? 56.597 18.674 -68.903 1.00 33.78 182 SER A N 1
ATOM 1200 C CA . SER A 1 182 ? 55.320 19.257 -69.355 1.00 33.78 182 SER A CA 1
ATOM 1201 C C . SER A 1 182 ? 55.070 19.269 -70.865 1.00 33.78 182 SER A C 1
ATOM 1203 O O . SER A 1 182 ? 54.318 20.114 -71.338 1.00 33.78 182 SER A O 1
ATOM 1205 N N . ASP A 1 183 ? 55.610 18.313 -71.630 1.00 30.39 183 ASP A N 1
ATOM 1206 C CA . ASP A 1 183 ? 55.133 18.115 -73.007 1.00 30.39 183 ASP A CA 1
ATOM 1207 C C . ASP A 1 183 ? 55.140 16.634 -73.420 1.00 30.39 183 ASP A C 1
ATOM 1209 O O . ASP A 1 183 ? 56.159 16.050 -73.785 1.00 30.39 183 ASP A O 1
ATOM 1213 N N . GLN A 1 184 ? 53.974 16.001 -73.284 1.00 35.19 184 GLN A N 1
ATOM 1214 C CA . GLN A 1 184 ? 53.666 14.665 -73.787 1.00 35.19 184 GLN A CA 1
ATOM 1215 C C . GLN A 1 184 ? 52.984 14.818 -75.145 1.00 35.19 184 GLN A C 1
ATOM 1217 O O . GLN A 1 184 ? 51.763 14.872 -75.199 1.00 35.19 184 GLN A O 1
ATOM 1222 N N . THR A 1 185 ? 53.744 14.849 -76.239 1.00 33.31 185 THR A N 1
ATOM 1223 C CA . THR A 1 185 ? 53.320 14.218 -77.498 1.00 33.31 185 THR A CA 1
ATOM 1224 C C . THR A 1 185 ? 54.517 13.918 -78.400 1.00 33.31 185 THR A C 1
ATOM 1226 O O . THR A 1 185 ? 55.449 14.706 -78.517 1.00 33.31 185 THR A O 1
ATOM 1229 N N . SER A 1 186 ? 54.401 12.789 -79.102 1.00 31.86 186 SER A N 1
ATOM 1230 C CA . SER A 1 186 ? 55.190 12.283 -80.237 1.00 31.86 186 SER A CA 1
ATOM 1231 C C . SER A 1 186 ? 56.465 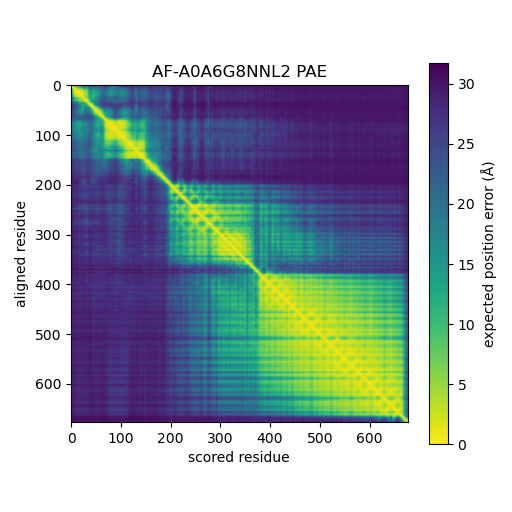11.462 -79.962 1.00 31.86 186 SER A C 1
ATOM 1233 O O . SER A 1 186 ? 57.574 11.968 -79.843 1.00 31.86 186 SER A O 1
ATOM 1235 N N . ASP A 1 187 ? 56.235 10.143 -79.951 1.00 35.97 187 ASP A N 1
ATOM 1236 C CA . ASP A 1 187 ? 57.000 9.081 -80.618 1.00 35.97 187 ASP A CA 1
ATOM 1237 C C . ASP A 1 187 ? 58.534 9.118 -80.567 1.00 35.97 187 ASP A C 1
ATOM 1239 O O . ASP A 1 187 ? 59.207 9.674 -81.435 1.00 35.97 187 ASP A O 1
ATOM 1243 N N . LEU A 1 188 ? 59.086 8.312 -79.653 1.00 27.95 188 LEU A N 1
ATOM 1244 C CA . LEU A 1 188 ? 60.374 7.653 -79.854 1.00 27.95 188 LEU A CA 1
ATOM 1245 C C . LEU A 1 188 ? 60.287 6.176 -79.441 1.00 27.95 188 LEU A C 1
ATOM 1247 O O . LEU A 1 188 ? 60.228 5.831 -78.264 1.00 27.95 188 LEU A O 1
ATOM 1251 N N . THR A 1 189 ? 60.307 5.288 -80.432 1.00 32.59 189 THR A N 1
ATOM 1252 C CA . THR A 1 189 ? 60.461 3.838 -80.269 1.00 32.59 189 THR A CA 1
ATOM 1253 C C . THR A 1 189 ? 61.934 3.460 -80.105 1.00 32.59 189 THR A C 1
ATOM 1255 O O . THR A 1 189 ? 62.695 3.630 -81.057 1.00 32.59 189 THR A O 1
ATOM 1258 N N . LEU A 1 190 ? 62.320 2.854 -78.975 1.00 28.53 190 LEU A N 1
ATOM 1259 C CA . LEU A 1 190 ? 63.498 1.976 -78.852 1.00 28.53 190 LEU A CA 1
ATOM 1260 C C . LEU A 1 190 ? 63.211 0.833 -77.845 1.00 28.53 190 LEU A C 1
ATOM 1262 O O . LEU A 1 190 ? 62.442 1.035 -76.907 1.00 28.53 190 LEU A O 1
ATOM 1266 N N . PRO A 1 191 ? 63.758 -0.381 -78.060 1.00 31.95 191 PRO A N 1
ATOM 1267 C CA . PRO A 1 191 ? 63.200 -1.622 -77.529 1.00 31.95 191 PRO A CA 1
ATOM 1268 C C . PRO A 1 191 ? 63.778 -2.047 -76.171 1.00 31.95 191 PRO A C 1
ATOM 1270 O O . PRO A 1 191 ? 64.962 -1.874 -75.898 1.00 31.95 191 PRO A O 1
ATOM 1273 N N . ALA A 1 192 ? 62.925 -2.741 -75.412 1.00 35.28 192 ALA A N 1
ATOM 1274 C CA . ALA A 1 192 ? 63.232 -3.647 -74.303 1.00 35.28 192 ALA A CA 1
ATOM 1275 C C . ALA A 1 192 ? 63.824 -3.034 -73.019 1.00 35.28 192 ALA A C 1
ATOM 1277 O O . ALA A 1 192 ? 65.016 -3.148 -72.752 1.00 35.28 192 ALA A O 1
ATOM 1278 N N . VAL A 1 193 ? 62.936 -2.545 -72.143 1.00 26.59 193 VAL A N 1
ATOM 1279 C CA . VAL A 1 193 ? 63.112 -2.634 -70.683 1.00 26.59 193 VAL A CA 1
ATOM 1280 C C . VAL A 1 193 ? 61.789 -3.083 -70.055 1.00 26.59 193 VAL A C 1
ATOM 1282 O O . VAL A 1 193 ? 60.712 -2.616 -70.414 1.00 26.59 193 VAL A O 1
ATOM 1285 N N . VAL A 1 194 ? 61.915 -4.062 -69.164 1.00 28.91 194 VAL A N 1
ATOM 1286 C CA . VAL A 1 194 ? 60.873 -4.785 -68.432 1.00 28.91 194 VAL A CA 1
ATOM 1287 C C . VAL A 1 194 ? 60.020 -3.832 -67.587 1.00 28.91 194 VAL A C 1
ATOM 1289 O O . VAL A 1 194 ? 60.546 -3.062 -66.789 1.00 28.91 194 VAL A O 1
ATOM 1292 N N . VAL A 1 195 ? 58.697 -3.922 -67.746 1.00 26.17 195 VAL A N 1
ATOM 1293 C CA . VAL 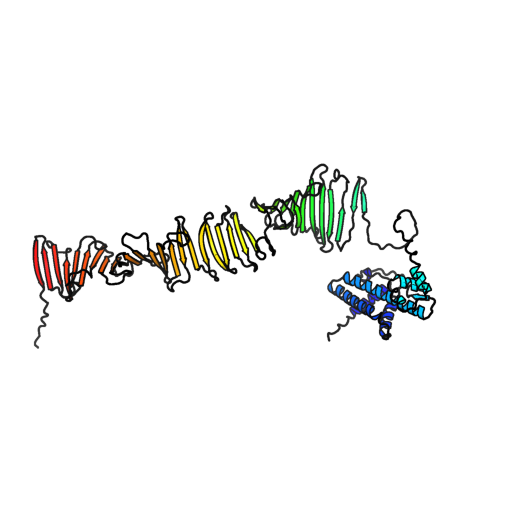A 1 195 ? 57.702 -3.254 -66.899 1.00 26.17 195 VAL A CA 1
ATOM 1294 C C . VAL A 1 195 ? 57.431 -4.126 -65.675 1.00 26.17 195 VAL A C 1
ATOM 1296 O O . VAL A 1 195 ? 56.912 -5.230 -65.804 1.00 26.17 195 VAL A O 1
ATOM 1299 N N . THR A 1 196 ? 57.693 -3.596 -64.485 1.00 40.03 196 THR A N 1
ATOM 1300 C CA . THR A 1 196 ? 56.941 -3.949 -63.273 1.00 40.03 196 THR A CA 1
ATOM 1301 C C . THR A 1 196 ? 56.454 -2.656 -62.639 1.00 40.03 196 THR A C 1
ATOM 1303 O O . THR A 1 196 ? 57.117 -2.074 -61.786 1.00 40.03 196 THR A O 1
ATOM 1306 N N . GLY A 1 197 ? 55.303 -2.190 -63.116 1.00 30.38 197 GLY A N 1
ATOM 1307 C CA . GLY A 1 197 ? 54.513 -1.127 -62.512 1.00 30.38 197 GLY A CA 1
ATOM 1308 C C . GLY A 1 197 ? 53.071 -1.605 -62.446 1.00 30.38 197 GLY A C 1
ATOM 1309 O O . GLY A 1 197 ? 52.365 -1.588 -63.450 1.00 30.38 197 GLY A O 1
ATOM 1310 N N . SER A 1 198 ? 52.662 -2.098 -61.278 1.00 43.06 198 SER A N 1
ATOM 1311 C CA . SER A 1 198 ? 51.257 -2.324 -60.953 1.00 43.06 198 SER A CA 1
ATOM 1312 C C . SER A 1 198 ? 50.567 -0.968 -60.813 1.00 43.06 198 SER A C 1
ATOM 1314 O O . SER A 1 198 ? 50.598 -0.358 -59.749 1.00 43.06 198 SER A O 1
ATOM 1316 N N . SER A 1 199 ? 49.955 -0.514 -61.899 1.00 40.03 199 SER A N 1
ATOM 1317 C CA . SER A 1 199 ? 48.795 0.376 -61.893 1.00 40.03 199 SER A CA 1
ATOM 1318 C C . SER A 1 199 ? 48.046 0.112 -63.197 1.00 40.03 199 SER A C 1
ATOM 1320 O O . SER A 1 199 ? 48.458 0.598 -64.254 1.00 40.03 199 SER A O 1
ATOM 1322 N N . GLN A 1 200 ? 47.011 -0.734 -63.158 1.00 48.25 200 GLN A N 1
ATOM 1323 C CA . GLN A 1 200 ? 46.117 -0.850 -64.311 1.00 48.25 200 GLN A CA 1
ATOM 1324 C C . GLN A 1 200 ? 45.491 0.536 -64.540 1.00 48.25 200 GLN A C 1
ATOM 1326 O O . GLN A 1 200 ? 44.983 1.117 -63.582 1.00 48.25 200 GLN A O 1
ATOM 1331 N N . PRO A 1 201 ? 45.583 1.112 -65.750 1.00 45.25 201 PRO A N 1
ATOM 1332 C CA . PRO A 1 201 ? 44.929 2.379 -66.043 1.00 45.25 201 PRO A CA 1
ATOM 1333 C C . PRO A 1 201 ? 43.412 2.195 -65.974 1.00 45.25 201 PRO A C 1
ATOM 1335 O O . PRO A 1 201 ? 42.913 1.122 -66.322 1.00 45.25 201 PRO A O 1
ATOM 1338 N N . ASP A 1 202 ? 42.691 3.244 -65.570 1.00 46.38 202 ASP A N 1
ATOM 1339 C CA . ASP A 1 202 ? 41.235 3.300 -65.711 1.00 46.38 202 ASP A CA 1
ATOM 1340 C C . ASP A 1 202 ? 40.859 2.867 -67.134 1.00 46.38 202 ASP A C 1
ATOM 1342 O O . ASP A 1 202 ? 41.317 3.450 -68.124 1.00 46.38 202 ASP A O 1
ATOM 1346 N N . MET A 1 203 ? 40.072 1.798 -67.246 1.00 47.00 203 MET A N 1
ATOM 1347 C CA . MET A 1 203 ? 39.681 1.260 -68.542 1.00 47.00 203 MET A CA 1
ATOM 1348 C C . MET A 1 203 ? 38.309 1.818 -68.892 1.00 47.00 203 MET A C 1
ATOM 1350 O O . MET A 1 203 ? 37.291 1.396 -68.344 1.00 47.00 203 MET A O 1
ATOM 1354 N N . THR A 1 204 ? 38.288 2.777 -69.813 1.00 49.12 204 THR A N 1
ATOM 1355 C CA . THR A 1 204 ? 37.053 3.278 -70.416 1.00 49.12 204 THR A CA 1
ATOM 1356 C C . THR A 1 204 ? 36.740 2.448 -71.657 1.00 49.12 204 THR A C 1
ATOM 1358 O O . THR A 1 204 ? 37.319 2.664 -72.722 1.00 49.12 204 THR A O 1
ATOM 1361 N N . ILE A 1 205 ? 35.829 1.485 -71.540 1.00 56.69 205 ILE A N 1
ATOM 1362 C CA . ILE A 1 205 ? 35.341 0.697 -72.674 1.00 56.69 205 ILE A CA 1
ATOM 1363 C C . ILE A 1 205 ? 34.087 1.386 -73.214 1.00 56.69 205 ILE A C 1
ATOM 1365 O O . ILE A 1 205 ? 33.032 1.369 -72.583 1.00 56.69 205 ILE A O 1
ATOM 1369 N N . VAL A 1 206 ? 34.190 2.002 -74.392 1.00 48.59 206 VAL A N 1
ATOM 1370 C CA . VAL A 1 206 ? 33.021 2.510 -75.122 1.00 48.59 206 VAL A CA 1
ATOM 1371 C C . VAL A 1 206 ? 32.480 1.378 -75.992 1.00 48.59 206 VAL A C 1
ATOM 1373 O O . VAL A 1 206 ? 33.132 0.944 -76.938 1.00 48.59 206 VAL A O 1
ATOM 1376 N N . SER A 1 207 ? 31.300 0.873 -75.651 1.00 51.25 207 SER A N 1
ATOM 1377 C CA . SER A 1 207 ? 30.587 -0.134 -76.450 1.00 51.25 207 SER A CA 1
ATOM 1378 C C . SER A 1 207 ? 30.037 0.460 -77.761 1.00 51.25 207 SER A C 1
ATOM 1380 O O . SER A 1 207 ? 29.777 1.663 -77.841 1.00 51.25 207 SER A O 1
ATOM 1382 N N . GLU A 1 208 ? 29.821 -0.370 -78.793 1.00 45.38 208 GLU A N 1
ATOM 1383 C CA . GLU A 1 208 ? 29.327 0.049 -80.129 1.00 45.38 208 GLU A CA 1
ATOM 1384 C C . GLU A 1 208 ? 27.970 0.784 -80.101 1.00 45.38 208 GLU A C 1
ATOM 1386 O O . GLU A 1 208 ? 27.612 1.492 -81.039 1.00 45.38 208 GLU A O 1
ATOM 1391 N N . ASN A 1 209 ? 27.224 0.656 -79.008 1.00 46.50 209 ASN A N 1
ATOM 1392 C CA . ASN A 1 209 ? 25.942 1.297 -78.732 1.00 46.50 209 ASN A CA 1
ATOM 1393 C C . ASN A 1 209 ? 26.058 2.605 -77.919 1.00 46.50 209 ASN A C 1
ATOM 1395 O O . ASN A 1 209 ? 25.043 3.150 -77.490 1.00 46.50 209 ASN A O 1
ATOM 1399 N N . GLY A 1 210 ? 27.269 3.137 -77.727 1.00 48.25 210 GLY A N 1
ATOM 1400 C CA . GLY A 1 210 ? 27.500 4.433 -77.082 1.00 48.25 210 GLY A CA 1
ATOM 1401 C C . GLY A 1 210 ? 27.439 4.410 -75.553 1.00 48.25 210 GLY A C 1
ATOM 1402 O O . GLY A 1 210 ? 27.430 5.478 -74.942 1.00 48.25 210 GLY A O 1
ATOM 1403 N N . MET A 1 211 ? 27.415 3.228 -74.922 1.00 48.75 211 MET A N 1
ATOM 1404 C CA . MET A 1 211 ? 27.594 3.132 -73.471 1.00 48.75 211 MET A CA 1
ATOM 1405 C C . MET A 1 211 ? 29.080 3.189 -73.136 1.00 48.75 211 MET A C 1
ATOM 1407 O O . MET A 1 211 ? 29.862 2.394 -73.663 1.00 48.75 211 MET A O 1
ATOM 1411 N N . VAL A 1 212 ? 29.439 4.110 -72.249 1.00 54.00 212 VAL A N 1
ATOM 1412 C CA . VAL A 1 212 ? 30.767 4.222 -71.649 1.00 54.00 212 VAL A CA 1
ATOM 1413 C C . VAL A 1 212 ? 30.764 3.378 -70.380 1.00 54.00 212 VAL A C 1
ATOM 1415 O O . VAL A 1 212 ? 29.956 3.658 -69.503 1.00 54.00 212 VAL A O 1
ATOM 1418 N N . VAL A 1 213 ? 31.618 2.356 -70.304 1.00 54.19 213 VAL A N 1
ATOM 1419 C CA . VAL A 1 213 ? 31.923 1.609 -69.076 1.00 54.19 213 VAL A CA 1
ATOM 1420 C C . VAL A 1 213 ? 33.267 2.103 -68.571 1.00 54.19 213 VAL A C 1
ATOM 1422 O O . VAL A 1 213 ? 34.273 1.907 -69.249 1.00 54.19 213 VAL A O 1
ATOM 1425 N N . THR A 1 214 ? 33.293 2.730 -67.401 1.00 55.16 214 THR A N 1
ATOM 1426 C CA . THR A 1 214 ? 34.544 3.127 -66.744 1.00 55.16 214 THR A CA 1
ATOM 1427 C C . THR A 1 214 ? 34.826 2.155 -65.611 1.00 55.16 214 THR A C 1
ATOM 1429 O O . THR A 1 214 ? 34.128 2.204 -64.606 1.00 55.16 214 THR A O 1
ATOM 1432 N N . GLN A 1 215 ? 35.830 1.289 -65.765 1.00 53.44 215 GLN A N 1
ATOM 1433 C CA . GLN A 1 215 ? 36.377 0.514 -64.649 1.00 53.44 215 GLN A CA 1
ATOM 1434 C C . GLN A 1 215 ? 37.496 1.319 -63.994 1.00 53.44 215 GLN A C 1
ATOM 1436 O O . GLN A 1 215 ? 38.542 1.539 -64.610 1.00 53.44 215 GLN A O 1
ATOM 1441 N N . THR A 1 216 ? 37.271 1.753 -62.756 1.00 55.84 216 THR A N 1
ATOM 1442 C CA . THR A 1 216 ? 38.259 2.492 -61.965 1.00 55.84 216 THR A CA 1
ATOM 1443 C C . THR A 1 216 ? 38.874 1.577 -60.924 1.00 55.84 216 THR A C 1
ATOM 1445 O O . THR A 1 216 ? 38.170 1.098 -60.045 1.00 55.84 216 THR A O 1
ATOM 1448 N N . TRP A 1 217 ? 40.189 1.375 -60.991 1.00 53.25 217 TRP A N 1
ATOM 1449 C CA . TRP A 1 217 ? 40.928 0.581 -60.010 1.00 53.25 217 TRP A CA 1
ATOM 1450 C C . TRP A 1 217 ? 41.601 1.520 -59.008 1.00 53.25 217 TRP A C 1
ATOM 1452 O O . TRP A 1 217 ? 42.618 2.142 -59.311 1.00 53.25 217 TRP A O 1
ATOM 1462 N N . ARG A 1 218 ? 41.049 1.635 -57.796 1.00 55.12 218 ARG A N 1
ATOM 1463 C CA . ARG A 1 218 ? 41.713 2.337 -56.686 1.00 55.12 218 ARG A CA 1
ATOM 1464 C C . ARG A 1 218 ? 42.168 1.337 -55.637 1.00 55.12 218 ARG A C 1
ATOM 1466 O O . ARG A 1 218 ? 41.354 0.850 -54.869 1.00 55.12 218 ARG A O 1
ATOM 1473 N N . SER A 1 219 ? 43.474 1.081 -55.585 1.00 46.00 219 SER A N 1
ATOM 1474 C CA . SER A 1 219 ? 44.109 0.443 -54.432 1.00 46.00 219 SER A CA 1
ATOM 1475 C C . SER A 1 219 ? 44.479 1.529 -53.421 1.00 46.00 219 SER A C 1
ATOM 1477 O O . SER A 1 219 ? 45.572 2.098 -53.474 1.00 46.00 219 SER A O 1
ATOM 1479 N N . ALA A 1 220 ? 43.550 1.863 -52.537 1.00 50.31 220 ALA A N 1
ATOM 1480 C CA . ALA A 1 220 ? 43.899 2.484 -51.270 1.00 50.31 220 ALA A CA 1
ATOM 1481 C C . ALA A 1 220 ? 43.680 1.409 -50.205 1.00 50.31 220 ALA A C 1
ATOM 1483 O O . ALA A 1 220 ? 42.571 0.888 -50.096 1.00 50.31 220 ALA A O 1
ATOM 1484 N N . ASP A 1 221 ? 44.760 1.042 -49.514 1.00 50.41 221 ASP A N 1
ATOM 1485 C CA . ASP A 1 221 ? 44.748 0.243 -48.286 1.00 50.41 221 ASP A CA 1
ATOM 1486 C C . ASP A 1 221 ? 43.854 -1.018 -48.358 1.00 50.41 221 ASP A C 1
ATOM 1488 O O . ASP A 1 221 ? 42.753 -1.059 -47.823 1.00 50.41 221 ASP A O 1
ATOM 1492 N N . ASP A 1 222 ? 44.320 -2.043 -49.085 1.00 53.88 222 ASP A N 1
ATOM 1493 C CA . ASP A 1 222 ? 43.741 -3.400 -49.158 1.00 53.88 222 ASP A CA 1
ATOM 1494 C C . ASP A 1 222 ? 42.266 -3.537 -49.614 1.00 53.88 222 ASP A C 1
ATOM 1496 O O . ASP A 1 222 ? 41.727 -4.639 -49.600 1.00 53.88 222 ASP A O 1
ATOM 1500 N N . SER A 1 223 ? 41.611 -2.485 -50.118 1.00 51.25 223 SER A N 1
ATOM 1501 C CA . SER A 1 223 ? 40.265 -2.551 -50.728 1.00 51.25 223 SER A CA 1
ATOM 1502 C C . SER A 1 223 ? 40.286 -2.368 -52.254 1.00 51.25 223 SER A C 1
ATOM 1504 O O . SER A 1 223 ? 41.192 -1.730 -52.797 1.00 51.25 223 SER A O 1
ATOM 1506 N N . TYR A 1 224 ? 39.294 -2.930 -52.964 1.00 60.91 224 TYR A N 1
ATOM 1507 C CA . TYR A 1 224 ? 39.062 -2.619 -54.378 1.00 60.91 224 TYR A CA 1
ATOM 1508 C C . TYR A 1 224 ? 37.594 -2.269 -54.647 1.00 60.91 224 TYR A C 1
ATOM 1510 O O . TYR A 1 224 ? 36.672 -2.990 -54.269 1.00 60.91 224 TYR A O 1
ATOM 1518 N N . THR A 1 225 ? 37.387 -1.157 -55.347 1.00 54.12 225 THR A N 1
ATOM 1519 C CA . THR A 1 225 ? 36.093 -0.761 -55.913 1.00 54.12 225 THR A CA 1
ATOM 1520 C C . THR A 1 225 ? 36.075 -1.140 -57.385 1.00 54.12 225 THR A C 1
ATOM 1522 O O . THR A 1 225 ? 36.896 -0.650 -58.152 1.00 54.12 225 THR A O 1
ATOM 1525 N N . GLU A 1 226 ? 35.134 -1.979 -57.800 1.00 56.09 226 GLU A N 1
ATOM 1526 C CA . GLU A 1 226 ? 34.789 -2.197 -59.202 1.00 56.09 226 GLU A CA 1
ATOM 1527 C C . GLU A 1 226 ? 33.494 -1.428 -59.507 1.00 56.09 226 GLU A C 1
ATOM 1529 O O . GLU A 1 226 ? 32.381 -1.918 -59.304 1.00 56.09 226 GLU A O 1
ATOM 1534 N N . SER A 1 227 ? 33.614 -0.188 -59.993 1.00 52.72 227 SER A N 1
ATOM 1535 C CA . SER A 1 227 ? 32.448 0.543 -60.506 1.00 52.72 227 SER A CA 1
ATOM 1536 C C . SER A 1 227 ? 32.209 0.178 -61.968 1.00 52.72 227 SER A C 1
ATOM 1538 O O . SER A 1 227 ? 33.118 0.284 -62.784 1.00 52.72 227 SER A O 1
ATOM 1540 N N . THR A 1 228 ? 30.990 -0.235 -62.319 1.00 56.47 228 THR A N 1
ATOM 1541 C CA . THR A 1 228 ? 30.530 -0.323 -63.711 1.00 56.47 228 THR A CA 1
ATOM 1542 C C . THR A 1 228 ? 29.500 0.782 -63.933 1.00 56.47 228 THR A C 1
ATOM 1544 O O . THR A 1 228 ? 28.286 0.579 -63.862 1.00 56.47 228 THR A O 1
ATOM 1547 N N . THR A 1 229 ? 29.995 1.991 -64.191 1.00 52.62 229 THR A N 1
ATOM 1548 C CA . THR A 1 229 ? 29.141 3.152 -64.466 1.00 52.62 229 THR A CA 1
ATOM 1549 C C . THR A 1 229 ? 28.792 3.197 -65.951 1.00 52.62 229 THR A C 1
ATOM 1551 O O . THR A 1 229 ? 29.691 3.354 -66.772 1.00 52.62 229 THR A O 1
ATOM 1554 N N . TYR A 1 230 ? 27.503 3.120 -66.303 1.00 56.66 230 TYR A N 1
ATOM 1555 C CA . TYR A 1 230 ? 27.005 3.374 -67.661 1.00 56.66 230 TYR A CA 1
ATOM 1556 C C . TYR A 1 230 ? 26.673 4.865 -67.807 1.00 56.66 230 TYR A C 1
ATOM 1558 O O . TYR A 1 230 ? 25.581 5.302 -67.450 1.00 56.66 230 TYR A O 1
ATOM 1566 N N . THR A 1 231 ? 27.598 5.686 -68.310 1.00 47.78 231 THR A N 1
ATOM 1567 C CA . THR A 1 231 ? 27.376 7.145 -68.372 1.00 47.78 231 THR A CA 1
ATOM 1568 C C . THR A 1 231 ? 26.758 7.598 -69.698 1.00 47.78 231 THR A C 1
ATOM 1570 O O . THR A 1 231 ? 27.361 7.483 -70.761 1.00 47.78 231 THR A O 1
ATOM 1573 N N . SER A 1 232 ? 25.577 8.221 -69.628 1.00 49.50 232 SER A N 1
ATOM 1574 C CA . SER A 1 232 ? 25.125 9.221 -70.603 1.00 49.50 232 SER A CA 1
ATOM 1575 C C . SER A 1 232 ? 25.132 10.584 -69.916 1.00 49.50 232 SER A C 1
ATOM 1577 O O . SER A 1 232 ? 24.458 10.771 -68.906 1.00 49.50 232 SER A O 1
ATOM 1579 N N . VAL A 1 233 ? 25.860 11.555 -70.473 1.00 46.34 233 VAL A N 1
ATOM 1580 C CA . VAL A 1 233 ? 26.066 12.918 -69.927 1.00 46.34 233 VAL A CA 1
ATOM 1581 C C . VAL A 1 233 ? 24.789 13.734 -69.662 1.00 46.34 233 VAL A C 1
ATOM 1583 O O . VAL A 1 233 ? 24.866 14.838 -69.137 1.00 46.34 233 VAL A O 1
ATOM 1586 N N . SER A 1 234 ? 23.611 13.207 -69.996 1.00 53.28 234 SER A N 1
ATOM 1587 C CA . SER A 1 234 ? 22.320 13.860 -69.761 1.00 53.28 234 SER A CA 1
ATOM 1588 C C . SER A 1 234 ? 21.392 13.112 -68.795 1.00 53.28 234 SER A C 1
ATOM 1590 O O . SER A 1 234 ? 20.314 13.627 -68.527 1.00 53.28 234 SER A O 1
ATOM 1592 N N . ARG A 1 235 ? 21.757 11.921 -68.280 1.00 54.88 235 ARG A N 1
ATOM 1593 C CA . ARG A 1 235 ? 20.884 11.005 -67.493 1.00 54.88 235 ARG A CA 1
ATOM 1594 C C . ARG A 1 235 ? 19.524 10.658 -68.138 1.00 54.88 235 ARG A C 1
ATOM 1596 O O . ARG A 1 235 ? 18.809 9.808 -67.627 1.00 54.88 235 ARG A O 1
ATOM 1603 N N . THR A 1 236 ? 19.186 11.220 -69.297 1.00 53.91 236 THR A N 1
ATOM 1604 C CA . THR A 1 236 ? 17.914 11.018 -70.005 1.00 53.91 236 THR A CA 1
ATOM 1605 C C . THR A 1 236 ? 17.841 9.702 -70.775 1.00 53.91 236 THR A C 1
ATOM 1607 O O . THR A 1 236 ? 16.758 9.351 -71.222 1.00 53.91 236 THR A O 1
ATOM 1610 N N . ASN A 1 237 ? 18.956 8.971 -70.911 1.00 54.56 237 ASN A N 1
ATOM 1611 C CA . ASN A 1 237 ? 19.052 7.719 -71.676 1.00 54.56 237 ASN A CA 1
ATOM 1612 C C . ASN A 1 237 ? 19.716 6.558 -70.901 1.00 54.56 237 ASN A C 1
ATOM 1614 O O . ASN A 1 237 ? 20.013 5.527 -71.501 1.00 54.56 237 ASN A O 1
ATOM 1618 N N . ILE A 1 238 ? 20.008 6.716 -69.603 1.00 59.28 238 ILE A N 1
ATOM 1619 C CA . ILE A 1 238 ? 20.615 5.648 -68.785 1.00 59.28 238 ILE A CA 1
ATOM 1620 C C . ILE A 1 238 ? 19.489 4.771 -68.239 1.00 59.28 238 ILE A C 1
ATOM 1622 O O . ILE A 1 238 ? 18.491 5.304 -67.769 1.00 59.28 238 ILE A O 1
ATOM 1626 N N . ALA A 1 239 ? 19.641 3.446 -68.302 1.00 64.06 239 ALA A N 1
ATOM 1627 C CA . ALA A 1 239 ? 18.684 2.507 -67.714 1.00 64.06 239 ALA A CA 1
ATOM 1628 C C . ALA A 1 239 ? 19.127 2.004 -66.326 1.00 64.06 239 ALA A C 1
ATOM 1630 O O . ALA A 1 239 ? 18.281 1.786 -65.464 1.00 64.06 239 ALA A O 1
ATOM 1631 N N . SER A 1 240 ? 20.437 1.822 -66.094 1.00 73.88 240 SER A N 1
ATOM 1632 C CA . SER A 1 240 ? 20.971 1.305 -64.826 1.00 73.88 240 SER A CA 1
ATOM 1633 C C . SER A 1 240 ? 22.466 1.623 -64.633 1.00 73.88 240 SER A C 1
ATOM 1635 O O . SER A 1 240 ? 23.202 1.689 -65.615 1.00 73.88 240 SER A O 1
ATOM 1637 N N . GLU A 1 241 ? 22.911 1.797 -63.390 1.00 78.50 241 GLU A N 1
ATOM 1638 C CA . GLU A 1 241 ? 24.306 1.875 -62.933 1.00 78.50 241 GLU A CA 1
ATOM 1639 C C . GLU A 1 241 ? 24.542 0.802 -61.865 1.00 78.50 241 GLU A C 1
ATOM 1641 O O . GLU A 1 241 ? 23.705 0.634 -60.984 1.00 78.50 241 GLU A O 1
ATOM 1646 N N . VAL A 1 242 ? 25.661 0.070 -61.937 1.00 78.25 242 VAL A N 1
ATOM 1647 C CA . VAL A 1 242 ? 26.006 -0.961 -60.947 1.00 78.25 242 VAL A CA 1
ATOM 1648 C C . VAL A 1 242 ? 27.414 -0.718 -60.413 1.00 78.25 242 VAL A C 1
ATOM 1650 O O . VAL A 1 242 ? 28.392 -0.789 -61.155 1.00 78.25 242 VAL A O 1
ATOM 1653 N N . THR A 1 243 ? 27.529 -0.497 -59.110 1.00 79.62 243 THR A N 1
ATOM 1654 C CA . THR A 1 243 ? 28.799 -0.344 -58.394 1.00 79.62 243 THR A CA 1
ATOM 1655 C C . THR A 1 243 ? 29.010 -1.542 -57.483 1.00 79.62 243 THR A C 1
ATOM 1657 O O . THR A 1 243 ? 28.113 -1.914 -56.732 1.00 79.62 243 THR A O 1
ATOM 1660 N N . THR A 1 244 ? 30.181 -2.168 -57.547 1.00 78.12 244 THR A N 1
ATOM 1661 C CA . THR A 1 244 ? 30.575 -3.265 -56.660 1.00 78.12 244 THR A CA 1
ATOM 1662 C C . THR A 1 244 ? 31.798 -2.845 -55.855 1.00 78.12 244 THR A C 1
ATOM 1664 O O . THR A 1 244 ? 32.887 -2.728 -56.399 1.00 78.12 244 THR A O 1
ATOM 1667 N N . ASP A 1 245 ? 31.637 -2.661 -54.553 1.00 77.81 245 ASP A N 1
ATOM 1668 C CA . ASP A 1 245 ? 32.731 -2.390 -53.624 1.00 77.81 245 ASP A CA 1
ATOM 1669 C C . ASP A 1 245 ? 33.100 -3.665 -52.872 1.00 77.81 245 ASP A C 1
ATOM 1671 O O . ASP A 1 245 ? 32.240 -4.307 -52.268 1.00 77.81 245 ASP A O 1
ATOM 1675 N N . VAL A 1 246 ? 34.378 -4.041 -52.887 1.00 76.12 246 VAL A N 1
ATOM 1676 C CA . VAL A 1 246 ? 34.897 -5.160 -52.098 1.00 76.12 246 VAL A CA 1
ATOM 1677 C C . VAL A 1 246 ? 35.930 -4.632 -51.116 1.00 76.12 246 VAL A C 1
ATOM 1679 O O . VAL A 1 246 ? 37.032 -4.218 -51.480 1.00 76.12 246 VAL A O 1
ATOM 1682 N N . ASN A 1 247 ? 35.569 -4.661 -49.839 1.00 72.69 247 ASN A N 1
ATOM 1683 C CA . ASN A 1 247 ? 36.486 -4.330 -48.764 1.00 72.69 247 ASN A CA 1
ATOM 1684 C C . ASN A 1 247 ? 37.375 -5.555 -48.499 1.00 72.69 247 ASN A C 1
ATOM 1686 O O . ASN A 1 247 ? 36.884 -6.599 -48.068 1.00 72.69 247 ASN A O 1
ATOM 1690 N N . GLY A 1 248 ? 38.673 -5.453 -48.788 1.00 63.25 248 GLY A N 1
ATOM 1691 C CA . GLY A 1 248 ? 39.597 -6.573 -48.607 1.00 63.25 248 GLY A CA 1
ATOM 1692 C C . GLY A 1 248 ? 40.108 -6.752 -47.176 1.00 63.25 248 GLY A C 1
ATOM 1693 O O . GLY A 1 248 ? 40.682 -7.799 -46.896 1.00 63.25 248 GLY A O 1
ATOM 1694 N N . GLU A 1 249 ? 39.832 -5.826 -46.249 1.00 67.12 249 GLU A N 1
ATOM 1695 C CA . GLU A 1 249 ? 40.163 -5.994 -44.825 1.00 67.12 249 GLU A CA 1
ATOM 1696 C C . GLU A 1 249 ? 39.201 -6.961 -44.124 1.00 67.12 249 GLU A C 1
ATOM 1698 O O . GLU A 1 249 ? 39.612 -7.784 -43.306 1.00 67.12 249 GLU A O 1
ATOM 1703 N N . ASN A 1 250 ? 37.906 -6.872 -44.437 1.00 73.75 250 ASN A N 1
ATOM 1704 C CA . ASN A 1 250 ? 36.860 -7.692 -43.811 1.00 73.75 250 ASN A CA 1
ATOM 1705 C C . ASN A 1 250 ? 36.201 -8.688 -44.777 1.00 73.75 250 ASN A C 1
ATOM 1707 O O . ASN A 1 250 ? 35.349 -9.479 -44.368 1.00 73.75 250 ASN A O 1
ATOM 1711 N N . GLY A 1 251 ? 36.589 -8.655 -46.053 1.00 75.69 251 GLY A N 1
ATOM 1712 C CA . GLY A 1 251 ? 36.038 -9.510 -47.088 1.00 75.69 251 GLY A CA 1
ATOM 1713 C C . GLY A 1 251 ? 34.548 -9.268 -47.321 1.00 75.69 251 GLY A C 1
ATOM 1714 O O . GLY A 1 251 ? 33.837 -10.225 -47.606 1.00 75.69 251 GLY A O 1
ATOM 1715 N N . LEU A 1 252 ? 34.030 -8.050 -47.171 1.00 79.31 252 LEU A N 1
ATOM 1716 C CA . LEU A 1 252 ? 32.636 -7.737 -47.495 1.00 79.31 252 LEU A CA 1
ATOM 1717 C C . LEU A 1 252 ? 32.510 -7.221 -48.927 1.00 79.31 252 LEU A C 1
ATOM 1719 O O . LEU A 1 252 ? 33.323 -6.422 -49.384 1.00 79.31 252 LEU A O 1
ATOM 1723 N N . LYS A 1 253 ? 31.467 -7.673 -49.627 1.00 81.38 253 LYS A N 1
ATOM 1724 C CA . LYS A 1 253 ? 31.105 -7.247 -50.979 1.00 81.38 253 LYS A CA 1
ATOM 1725 C C . LYS A 1 253 ? 29.781 -6.492 -50.951 1.00 81.38 253 LYS A C 1
ATOM 1727 O O . LYS A 1 253 ? 28.734 -7.097 -50.717 1.00 81.38 253 LYS A O 1
ATOM 1732 N N . THR A 1 254 ? 29.826 -5.204 -51.259 1.00 81.69 254 THR A N 1
ATOM 1733 C CA . THR A 1 254 ? 28.667 -4.322 -51.406 1.00 81.69 254 THR A CA 1
ATOM 1734 C C . THR A 1 254 ? 28.372 -4.118 -52.886 1.00 81.69 254 THR A C 1
ATOM 1736 O O . THR A 1 254 ? 29.206 -3.610 -53.621 1.00 81.69 254 THR A O 1
ATOM 1739 N N . VAL A 1 255 ? 27.185 -4.500 -53.346 1.00 82.00 255 VAL A N 1
ATOM 1740 C CA . VAL A 1 255 ? 26.720 -4.246 -54.717 1.00 82.00 255 VAL A CA 1
ATOM 1741 C C . VAL A 1 255 ? 25.595 -3.231 -54.654 1.00 82.00 255 VAL A C 1
ATOM 1743 O O . VAL A 1 255 ? 24.572 -3.520 -54.049 1.00 82.00 255 VAL A O 1
ATOM 1746 N N . THR A 1 256 ? 25.766 -2.077 -55.289 1.00 82.50 256 THR A N 1
ATOM 1747 C CA . THR A 1 256 ? 24.751 -1.030 -55.434 1.00 82.50 256 THR A CA 1
ATOM 1748 C C . THR A 1 256 ? 24.298 -0.977 -56.887 1.00 82.50 256 THR A C 1
ATOM 1750 O O . THR A 1 256 ? 25.119 -0.877 -57.785 1.00 82.50 256 THR A O 1
ATOM 1753 N N . THR A 1 257 ? 22.996 -1.054 -57.137 1.00 84.31 257 THR A N 1
ATOM 1754 C CA . THR A 1 257 ? 22.375 -0.928 -58.459 1.00 84.31 257 THR A CA 1
ATOM 1755 C C . THR A 1 257 ? 21.415 0.250 -58.443 1.00 84.31 257 THR A C 1
ATOM 1757 O O . THR A 1 257 ? 20.460 0.217 -57.678 1.00 84.31 257 THR A O 1
ATOM 1760 N N . ILE A 1 258 ? 21.619 1.257 -59.287 1.00 80.81 258 ILE A N 1
ATOM 1761 C CA . ILE A 1 258 ? 20.715 2.397 -59.469 1.00 80.81 258 ILE A CA 1
ATOM 1762 C C . ILE A 1 258 ? 20.032 2.248 -60.824 1.00 80.81 258 ILE A C 1
ATOM 1764 O O . ILE A 1 258 ? 20.684 2.340 -61.854 1.00 80.81 258 ILE A O 1
ATOM 1768 N N . ASN A 1 259 ? 18.720 2.040 -60.856 1.00 81.75 259 ASN A N 1
ATOM 1769 C CA . ASN A 1 259 ? 17.932 2.049 -62.086 1.00 81.75 259 ASN A CA 1
ATOM 1770 C C . ASN A 1 259 ? 17.326 3.436 -62.301 1.00 81.75 259 ASN A C 1
ATOM 1772 O O . ASN A 1 259 ? 16.447 3.877 -61.554 1.00 81.75 259 ASN A O 1
ATOM 1776 N N . TYR A 1 260 ? 17.794 4.110 -63.344 1.00 78.56 260 TYR A N 1
ATOM 1777 C CA . TYR A 1 260 ? 17.297 5.414 -63.761 1.00 78.56 260 TYR A CA 1
ATOM 1778 C C . TYR A 1 260 ? 16.007 5.227 -64.565 1.00 78.56 260 TYR A C 1
ATOM 1780 O O . TYR A 1 260 ? 15.961 4.392 -65.465 1.00 78.56 260 TYR A O 1
ATOM 1788 N N . ASN A 1 261 ? 14.956 5.997 -64.259 1.00 76.38 261 ASN A N 1
ATOM 1789 C CA . ASN A 1 261 ? 13.739 6.034 -65.071 1.00 76.38 261 ASN A CA 1
ATOM 1790 C C . ASN A 1 261 ? 13.869 7.143 -66.132 1.00 76.38 261 ASN A C 1
ATOM 1792 O O . ASN A 1 261 ? 13.753 8.325 -65.784 1.00 76.38 261 ASN A O 1
ATOM 1796 N N . PRO A 1 262 ? 14.111 6.818 -67.415 1.00 63.22 262 PRO A N 1
ATOM 1797 C CA . PRO A 1 262 ? 14.359 7.826 -68.439 1.00 63.22 262 PRO A CA 1
ATOM 1798 C C . PRO A 1 262 ? 13.129 8.731 -68.615 1.00 63.22 262 PRO A C 1
ATOM 1800 O O . PRO A 1 262 ? 12.091 8.306 -69.116 1.00 63.22 262 PRO A O 1
ATOM 1803 N N . GLY A 1 263 ? 13.238 9.992 -68.182 1.00 66.44 263 GLY A N 1
ATOM 1804 C CA . GLY A 1 263 ? 12.155 10.984 -68.238 1.00 66.44 263 GLY A CA 1
ATOM 1805 C C . GLY A 1 263 ? 11.266 11.083 -66.988 1.00 66.44 263 GLY A C 1
ATOM 1806 O O . GLY A 1 263 ? 10.405 11.960 -66.946 1.00 66.44 263 GLY A O 1
ATOM 1807 N N . GLY A 1 264 ? 11.473 10.243 -65.968 1.00 70.62 264 GLY A N 1
ATOM 1808 C CA . GLY A 1 264 ? 10.833 10.370 -64.650 1.00 70.62 264 GLY A CA 1
ATOM 1809 C C . GLY A 1 264 ? 11.671 11.203 -63.675 1.00 70.62 264 GLY A C 1
ATOM 1810 O O . GLY A 1 264 ? 12.872 11.335 -63.860 1.00 70.62 264 GLY A O 1
ATOM 1811 N N . SER A 1 265 ? 11.079 11.765 -62.619 1.00 75.38 265 SER A N 1
ATOM 1812 C CA . SER A 1 265 ? 11.805 12.552 -61.599 1.00 75.38 265 SER A CA 1
ATOM 1813 C C . SER A 1 265 ? 12.568 11.710 -60.564 1.00 75.38 265 SER A C 1
ATOM 1815 O O . SER A 1 265 ? 13.312 12.266 -59.754 1.00 75.38 265 SER A O 1
ATOM 1817 N N . GLU A 1 266 ? 12.395 10.387 -60.591 1.00 79.00 266 GLU A N 1
ATOM 1818 C CA . GLU A 1 266 ? 12.870 9.446 -59.573 1.00 79.00 266 GLU A CA 1
ATOM 1819 C C . GLU A 1 266 ? 13.629 8.270 -60.198 1.00 79.00 266 GLU A C 1
ATOM 1821 O O . GLU A 1 266 ? 13.354 7.856 -61.328 1.00 79.00 266 GLU A O 1
ATOM 1826 N N . CYS A 1 267 ? 14.571 7.725 -59.435 1.00 81.12 267 CYS A N 1
ATOM 1827 C CA . CYS A 1 267 ? 15.350 6.529 -59.736 1.00 81.12 267 CYS A CA 1
ATOM 1828 C C . CYS A 1 267 ? 15.162 5.530 -58.590 1.00 81.12 267 CYS A C 1
ATOM 1830 O O . CYS A 1 267 ? 14.896 5.934 -57.460 1.00 81.12 267 CYS A O 1
ATOM 1832 N N . THR A 1 268 ? 15.293 4.232 -58.854 1.00 84.06 268 THR A N 1
ATOM 1833 C CA . THR A 1 268 ? 15.309 3.215 -57.786 1.00 84.06 268 THR A CA 1
ATOM 1834 C C . THR A 1 268 ? 16.736 2.773 -57.531 1.00 84.06 268 THR A C 1
ATOM 1836 O O . THR A 1 268 ? 17.434 2.509 -58.505 1.00 84.06 268 THR A O 1
ATOM 1839 N N . PHE A 1 269 ? 17.148 2.588 -56.284 1.00 85.50 269 PHE A N 1
ATOM 1840 C CA . PHE A 1 269 ? 18.418 1.942 -55.966 1.00 85.50 269 PHE A CA 1
ATOM 1841 C C . PHE A 1 269 ? 18.200 0.657 -55.166 1.00 85.50 269 PHE A C 1
ATOM 1843 O O . PHE A 1 269 ? 17.206 0.506 -54.458 1.00 85.50 269 PHE A O 1
ATOM 1850 N N . ASN A 1 270 ? 19.129 -0.281 -55.289 1.00 86.38 270 ASN A N 1
ATOM 1851 C CA . ASN A 1 270 ? 19.186 -1.498 -54.498 1.00 86.38 270 ASN A CA 1
ATOM 1852 C C . ASN A 1 270 ? 20.640 -1.801 -54.148 1.00 86.38 270 ASN A C 1
ATOM 1854 O O . ASN A 1 270 ? 21.477 -1.923 -55.037 1.00 86.38 270 ASN A O 1
ATOM 1858 N N . GLN A 1 271 ? 20.927 -1.930 -52.865 1.00 85.00 271 GLN A N 1
ATOM 1859 C CA . GLN A 1 271 ? 22.227 -2.224 -52.302 1.00 85.00 271 GLN A CA 1
ATOM 1860 C C . GLN A 1 271 ? 22.160 -3.546 -51.540 1.00 85.00 271 GLN A C 1
ATOM 1862 O O . GLN A 1 271 ? 21.282 -3.744 -50.704 1.00 85.00 271 GLN A O 1
ATOM 1867 N N . SER A 1 272 ? 23.113 -4.439 -51.785 1.00 84.69 272 SER A N 1
ATOM 1868 C CA . SER A 1 272 ? 23.268 -5.694 -51.050 1.00 84.69 272 SER A CA 1
ATOM 1869 C C . SER A 1 272 ? 24.698 -5.847 -50.556 1.00 84.69 272 SER A C 1
ATOM 1871 O O . SER A 1 272 ? 25.631 -5.754 -51.353 1.00 84.69 272 SER A O 1
ATOM 1873 N N . VAL A 1 273 ? 24.861 -6.136 -49.270 1.00 81.31 273 VAL A N 1
ATOM 1874 C CA . VAL A 1 273 ? 26.134 -6.451 -48.622 1.00 81.31 273 VAL A CA 1
ATOM 1875 C C . VAL A 1 273 ? 26.180 -7.950 -48.360 1.00 81.31 273 VAL A C 1
ATOM 1877 O O . VAL A 1 273 ? 25.347 -8.502 -47.641 1.00 81.31 273 VAL A O 1
ATOM 1880 N N . THR A 1 274 ? 27.164 -8.614 -48.950 1.00 82.00 274 THR A N 1
ATOM 1881 C CA . THR A 1 274 ? 27.379 -10.061 -48.845 1.00 82.00 274 THR A CA 1
ATOM 1882 C C . THR A 1 274 ? 28.777 -10.357 -48.325 1.00 82.00 274 THR A C 1
ATOM 1884 O O . THR A 1 274 ? 29.699 -9.561 -48.507 1.00 82.00 274 THR A O 1
ATOM 1887 N N . SER A 1 275 ? 28.959 -11.508 -47.678 1.00 75.38 275 SER A N 1
ATOM 1888 C CA . SER A 1 275 ? 30.305 -11.998 -47.374 1.00 75.38 275 SER A CA 1
ATOM 1889 C C . SER A 1 275 ? 31.005 -12.444 -48.661 1.00 75.38 275 SER A C 1
ATOM 1891 O O . SER A 1 275 ? 30.441 -13.194 -49.454 1.00 75.38 275 SER A O 1
ATOM 1893 N N . SER A 1 276 ? 32.265 -12.058 -48.858 1.00 65.06 276 SER A N 1
ATOM 1894 C CA . SER A 1 276 ? 33.118 -12.598 -49.931 1.00 65.06 276 SER A CA 1
ATOM 1895 C C . SER A 1 276 ? 33.438 -14.083 -49.735 1.00 65.06 276 SER A C 1
ATOM 1897 O O . SER A 1 276 ? 33.744 -14.770 -50.708 1.00 65.06 276 SER A O 1
ATOM 1899 N N . VAL A 1 277 ? 33.327 -14.592 -48.500 1.00 68.44 277 VAL A N 1
ATOM 1900 C CA . VAL A 1 277 ? 33.566 -16.001 -48.153 1.00 68.44 277 VAL A CA 1
ATOM 1901 C C . VAL A 1 277 ? 32.352 -16.861 -48.510 1.00 68.44 277 VAL A C 1
ATOM 1903 O O . VAL A 1 277 ? 32.504 -17.994 -48.966 1.00 68.44 277 VAL A O 1
ATOM 1906 N N . ASN A 1 278 ? 31.143 -16.316 -48.346 1.00 68.94 278 ASN A N 1
ATOM 1907 C CA . ASN A 1 278 ? 29.897 -16.951 -48.759 1.00 68.94 278 ASN A CA 1
ATOM 1908 C C . ASN A 1 278 ? 28.964 -15.909 -49.402 1.00 68.94 278 ASN A C 1
ATOM 1910 O O . ASN A 1 278 ? 28.223 -15.236 -48.686 1.00 68.94 278 ASN A O 1
ATOM 1914 N N . PRO A 1 279 ? 28.942 -15.791 -50.741 1.00 65.25 279 PRO A N 1
ATOM 1915 C CA . PRO A 1 279 ? 28.130 -14.788 -51.435 1.00 65.25 279 PRO A CA 1
ATOM 1916 C C . PRO A 1 279 ? 26.614 -14.981 -51.260 1.00 65.25 279 PRO A C 1
ATOM 1918 O O . PRO A 1 279 ? 25.844 -14.128 -51.691 1.00 65.25 279 PRO A O 1
ATOM 1921 N N . ASN A 1 280 ? 26.177 -16.080 -50.629 1.00 67.75 280 ASN A N 1
ATOM 1922 C CA . ASN A 1 280 ? 24.777 -16.317 -50.280 1.00 67.75 280 ASN A CA 1
ATOM 1923 C C . ASN A 1 280 ? 24.391 -15.790 -48.883 1.00 67.75 280 ASN A C 1
ATOM 1925 O O . ASN A 1 280 ? 23.202 -15.767 -48.574 1.00 67.75 280 ASN A O 1
ATOM 1929 N N . ASP A 1 281 ? 25.352 -15.377 -48.046 1.00 69.94 281 ASP A N 1
ATOM 1930 C CA . ASP A 1 281 ? 25.070 -14.711 -46.767 1.00 69.94 281 ASP A CA 1
ATOM 1931 C C . ASP A 1 281 ? 24.831 -13.220 -47.014 1.00 69.94 281 ASP A C 1
ATOM 1933 O O . ASP A 1 281 ? 25.774 -12.437 -47.168 1.00 69.94 281 ASP A O 1
ATOM 1937 N N . LEU A 1 282 ? 23.556 -12.828 -47.068 1.00 70.69 282 LEU A N 1
ATOM 1938 C CA . LEU A 1 282 ? 23.153 -11.425 -47.070 1.00 70.69 282 LEU A CA 1
ATOM 1939 C C . LEU A 1 282 ? 23.297 -10.875 -45.648 1.00 70.69 282 LEU A C 1
ATOM 1941 O O . LEU A 1 282 ? 22.495 -11.182 -44.769 1.00 70.69 282 LEU A O 1
ATOM 1945 N N . ILE A 1 283 ? 24.324 -10.060 -45.433 1.00 72.12 283 ILE A N 1
ATOM 1946 C CA . ILE A 1 283 ? 24.628 -9.449 -44.132 1.00 72.12 283 ILE A CA 1
ATOM 1947 C C . ILE A 1 283 ? 23.756 -8.205 -43.916 1.00 72.12 283 ILE A C 1
ATOM 1949 O O . ILE A 1 283 ? 23.315 -7.920 -42.803 1.00 72.12 283 ILE A O 1
ATOM 1953 N N . GLY A 1 284 ? 23.448 -7.498 -45.003 1.00 73.50 284 GLY A N 1
ATOM 1954 C CA . GLY A 1 284 ? 22.548 -6.354 -45.000 1.00 73.50 284 GLY A CA 1
ATOM 1955 C C . GLY A 1 284 ? 22.159 -5.949 -46.413 1.00 73.50 284 GLY A C 1
ATOM 1956 O O . GLY A 1 284 ? 22.860 -6.254 -47.375 1.00 73.50 284 GLY A O 1
ATOM 1957 N N . GLY A 1 285 ? 21.028 -5.273 -46.554 1.00 78.81 285 GLY A N 1
ATOM 1958 C CA . GLY A 1 285 ? 20.566 -4.759 -47.833 1.00 78.81 285 GLY A CA 1
ATOM 1959 C C . GLY A 1 285 ? 19.693 -3.531 -47.651 1.00 78.81 285 GLY A C 1
ATOM 1960 O O . GLY A 1 285 ? 18.922 -3.448 -46.696 1.00 78.81 285 GLY A O 1
ATOM 1961 N N . ALA A 1 286 ? 19.818 -2.584 -48.567 1.00 82.19 286 ALA A N 1
ATOM 1962 C CA . ALA A 1 286 ? 19.106 -1.319 -48.553 1.00 82.19 286 ALA A CA 1
ATOM 1963 C C . ALA A 1 286 ? 18.604 -1.003 -49.958 1.00 82.19 286 ALA A C 1
ATOM 1965 O O . ALA A 1 286 ? 19.391 -0.979 -50.893 1.00 82.19 286 ALA A O 1
ATOM 1966 N N . GLY A 1 287 ? 17.317 -0.744 -50.143 1.00 82.75 287 GLY A N 1
ATOM 1967 C CA . GLY A 1 287 ? 16.783 -0.405 -51.462 1.00 82.75 287 GLY A CA 1
ATOM 1968 C C . GLY A 1 287 ? 15.644 0.586 -51.376 1.00 82.75 287 GLY A C 1
ATOM 1969 O O . GLY A 1 287 ? 14.923 0.613 -50.387 1.00 82.75 287 GLY A O 1
ATOM 1970 N N . GLY A 1 288 ? 15.465 1.421 -52.387 1.00 85.62 288 GLY A N 1
ATOM 1971 C CA . GLY A 1 288 ? 14.502 2.506 -52.302 1.00 85.62 288 GLY A CA 1
ATOM 1972 C C . GLY A 1 288 ? 14.442 3.373 -53.544 1.00 85.62 288 GLY A C 1
ATOM 1973 O O . GLY A 1 288 ? 14.886 2.967 -54.618 1.00 85.62 288 GLY A O 1
ATOM 1974 N N . THR A 1 289 ? 13.875 4.565 -53.394 1.00 81.94 289 THR A N 1
ATOM 1975 C CA . THR A 1 289 ? 13.814 5.581 -54.447 1.00 81.94 289 THR A CA 1
ATOM 1976 C C . THR A 1 289 ? 14.638 6.800 -54.065 1.00 81.94 289 THR A C 1
ATOM 1978 O O . THR A 1 289 ? 14.635 7.229 -52.914 1.00 81.94 289 THR A O 1
ATOM 1981 N N . GLU A 1 290 ? 15.322 7.385 -55.039 1.00 82.50 290 GLU A N 1
ATOM 1982 C CA . GLU A 1 290 ? 16.014 8.667 -54.925 1.00 82.50 290 GLU A CA 1
ATOM 1983 C C . GLU A 1 290 ? 15.561 9.611 -56.043 1.00 82.50 290 GLU A C 1
ATOM 1985 O O . GLU A 1 290 ? 15.165 9.183 -57.129 1.00 82.50 290 GLU A O 1
ATOM 1990 N N . THR A 1 291 ? 15.597 10.917 -55.804 1.00 77.56 291 THR A N 1
ATOM 1991 C CA . THR A 1 291 ? 15.401 11.911 -56.860 1.00 77.56 291 THR A CA 1
ATOM 1992 C C . THR A 1 291 ? 16.576 11.880 -57.835 1.00 77.56 291 THR A C 1
ATOM 1994 O O . THR A 1 291 ? 17.684 11.470 -57.491 1.00 77.56 291 THR A O 1
ATOM 1997 N N . GLN A 1 292 ? 16.393 12.410 -59.048 1.00 66.88 292 GLN A N 1
ATOM 1998 C CA . GLN A 1 292 ? 17.519 12.575 -59.979 1.00 66.88 292 GLN A CA 1
ATOM 1999 C C . GLN A 1 292 ? 18.681 13.426 -59.421 1.00 66.88 292 GLN A C 1
ATOM 2001 O O . GLN A 1 292 ? 19.775 13.378 -59.982 1.00 66.88 292 GLN A O 1
ATOM 2006 N N . SER A 1 293 ? 18.473 14.203 -58.350 1.00 68.31 293 SER A N 1
ATOM 2007 C CA . SER A 1 293 ? 19.523 14.958 -57.654 1.00 68.31 293 SER A CA 1
ATOM 2008 C C . SER A 1 293 ? 20.220 14.175 -56.532 1.00 68.31 293 SER A C 1
ATOM 2010 O O . SER A 1 293 ? 21.083 14.744 -55.872 1.00 68.31 293 SER A O 1
ATOM 2012 N N . GLY A 1 294 ? 19.877 12.897 -56.323 1.00 66.06 294 GLY A N 1
ATOM 2013 C CA . GLY A 1 294 ? 20.469 12.030 -55.295 1.00 66.06 294 GLY A CA 1
ATOM 2014 C C . GLY A 1 294 ? 19.854 12.190 -53.901 1.00 66.06 294 GLY A C 1
ATOM 2015 O O . GLY A 1 294 ? 20.467 11.808 -52.910 1.00 66.06 294 GLY A O 1
ATOM 2016 N N . THR A 1 295 ? 18.665 12.791 -53.789 1.00 75.06 295 THR A N 1
ATOM 2017 C CA . THR A 1 295 ? 17.943 12.874 -52.511 1.00 75.06 295 THR A CA 1
ATOM 2018 C C . THR A 1 295 ? 17.109 11.613 -52.336 1.00 75.06 295 THR A C 1
ATOM 2020 O O . THR A 1 295 ? 16.195 11.374 -53.122 1.00 75.06 295 THR A O 1
ATOM 2023 N N . VAL A 1 296 ? 17.412 10.801 -51.327 1.00 77.31 296 VAL A N 1
ATOM 2024 C CA . VAL A 1 296 ? 16.652 9.581 -51.023 1.00 77.31 296 VAL A CA 1
ATOM 2025 C C . VAL A 1 296 ? 15.238 9.950 -50.566 1.00 77.31 296 VAL A C 1
ATOM 2027 O O . VAL A 1 296 ? 15.069 10.686 -49.601 1.00 77.31 296 VAL A O 1
ATOM 2030 N N . GLN A 1 297 ? 14.230 9.424 -51.261 1.00 82.69 297 GLN A N 1
ATOM 2031 C CA . GLN A 1 297 ? 12.805 9.648 -50.997 1.00 82.69 297 GLN A CA 1
ATOM 2032 C C . GLN A 1 297 ? 12.207 8.500 -50.188 1.00 82.69 297 GLN A C 1
ATOM 2034 O O . GLN A 1 297 ? 11.428 8.723 -49.264 1.00 82.69 297 GLN A O 1
ATOM 2039 N N . THR A 1 298 ? 12.578 7.263 -50.526 1.00 84.56 298 THR A N 1
ATOM 2040 C CA . THR A 1 298 ? 12.200 6.070 -49.766 1.00 84.56 298 THR A CA 1
ATOM 2041 C C . THR A 1 298 ? 13.417 5.179 -49.554 1.00 84.56 298 THR A C 1
ATOM 2043 O O . THR A 1 298 ? 14.277 5.106 -50.428 1.00 84.56 298 THR A O 1
ATOM 2046 N N . LEU A 1 299 ? 13.501 4.496 -48.414 1.00 87.12 299 LEU A N 1
ATOM 2047 C CA . LEU A 1 299 ? 14.584 3.564 -48.102 1.00 87.12 299 LEU A CA 1
ATOM 2048 C C . LEU A 1 299 ? 14.049 2.366 -47.320 1.00 87.12 299 LEU A C 1
ATOM 2050 O O . LEU A 1 299 ? 13.597 2.510 -46.200 1.00 87.12 299 LEU A O 1
ATOM 2054 N N . SER A 1 300 ? 14.155 1.165 -47.865 1.00 88.50 300 SER A N 1
ATOM 2055 C CA . SER A 1 300 ? 13.850 -0.091 -47.181 1.00 88.50 300 SER A CA 1
ATOM 2056 C C . SER A 1 300 ? 15.141 -0.764 -46.731 1.00 88.50 300 SER A C 1
ATOM 2058 O O . SER A 1 300 ? 16.008 -1.020 -47.561 1.00 88.50 300 SER A O 1
ATOM 2060 N N . ILE A 1 301 ? 15.265 -1.062 -45.439 1.00 86.12 301 ILE A N 1
ATOM 2061 C CA . ILE A 1 301 ? 16.458 -1.642 -44.815 1.00 86.12 301 ILE A CA 1
ATOM 2062 C C . ILE A 1 301 ? 16.166 -3.083 -44.393 1.00 86.12 301 ILE A C 1
ATOM 2064 O O . ILE A 1 301 ? 15.106 -3.395 -43.843 1.00 86.12 301 ILE A O 1
ATOM 2068 N N . SER A 1 302 ? 17.129 -3.962 -44.640 1.00 85.81 302 SER A N 1
ATOM 2069 C CA . SER A 1 302 ? 17.153 -5.366 -44.237 1.00 85.81 302 SER A CA 1
ATOM 2070 C C . SER A 1 302 ? 18.534 -5.720 -43.671 1.00 85.81 302 SER A C 1
ATOM 2072 O O . SER A 1 302 ? 19.542 -5.158 -44.097 1.00 85.81 302 SER A O 1
ATOM 2074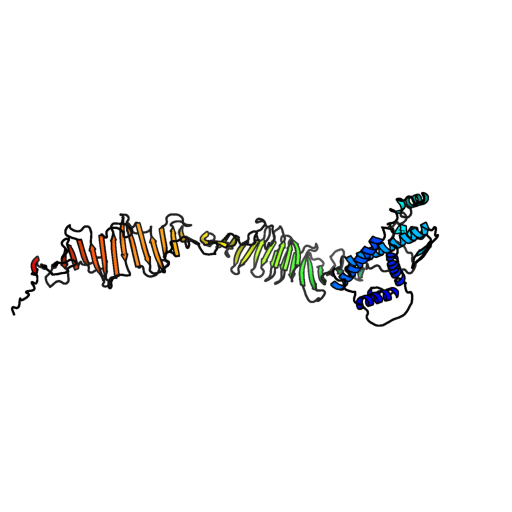 N N . GLY A 1 303 ? 18.586 -6.648 -42.713 1.00 80.12 303 GLY A N 1
ATOM 2075 C CA . GLY A 1 303 ? 19.827 -7.019 -42.020 1.00 80.12 303 GLY A CA 1
ATOM 2076 C C . GLY A 1 303 ? 20.305 -5.973 -41.007 1.00 80.12 303 GLY A C 1
ATOM 2077 O O . GLY A 1 303 ? 19.573 -5.048 -40.668 1.00 80.12 303 GLY A O 1
ATOM 2078 N N . THR A 1 304 ? 21.508 -6.146 -40.463 1.00 80.56 304 THR A N 1
ATOM 2079 C CA . THR A 1 304 ? 21.991 -5.369 -39.304 1.00 80.56 304 THR A CA 1
ATOM 2080 C C . THR A 1 304 ? 23.174 -4.468 -39.642 1.00 80.56 304 THR A C 1
ATOM 2082 O O . THR A 1 304 ? 23.983 -4.813 -40.499 1.00 80.56 304 THR A O 1
ATOM 2085 N N . GLY A 1 305 ? 23.331 -3.364 -38.906 1.00 75.31 305 GLY A N 1
ATOM 2086 C CA . GLY A 1 305 ? 24.514 -2.493 -38.986 1.00 75.31 305 GLY A CA 1
ATOM 2087 C C . GLY A 1 305 ? 24.475 -1.460 -40.115 1.00 75.31 305 GLY A C 1
ATOM 2088 O O . GLY A 1 305 ? 25.523 -0.973 -40.535 1.00 75.31 305 GLY A O 1
ATOM 2089 N N . PHE A 1 306 ? 23.285 -1.133 -40.625 1.00 80.38 306 PHE A N 1
ATOM 2090 C CA . PHE A 1 306 ? 23.131 -0.105 -41.649 1.00 80.38 306 PHE A CA 1
ATOM 2091 C C . PHE A 1 306 ? 23.294 1.295 -41.044 1.00 80.38 306 PHE A C 1
ATOM 2093 O O . PHE A 1 306 ? 22.609 1.612 -40.082 1.00 80.38 306 PHE A O 1
ATOM 2100 N N . ASN A 1 307 ? 24.137 2.154 -41.616 1.00 81.31 307 ASN A N 1
ATOM 2101 C CA . ASN A 1 307 ? 24.319 3.533 -41.153 1.00 81.31 307 ASN A CA 1
ATOM 2102 C C . ASN A 1 307 ? 24.063 4.504 -42.311 1.00 81.31 307 ASN A C 1
ATOM 2104 O O . ASN A 1 307 ? 24.692 4.366 -43.360 1.00 81.31 307 ASN A O 1
ATOM 2108 N N . ALA A 1 308 ? 23.181 5.491 -42.136 1.00 79.25 308 ALA A N 1
ATOM 2109 C CA . ALA A 1 308 ? 22.917 6.496 -43.166 1.00 79.25 308 ALA A CA 1
ATOM 2110 C C . ALA A 1 308 ? 22.635 7.889 -42.598 1.00 79.25 308 ALA A C 1
ATOM 2112 O O . ALA A 1 308 ? 22.110 8.033 -41.497 1.00 79.25 308 ALA A O 1
ATOM 2113 N N . THR A 1 309 ? 22.946 8.918 -43.387 1.00 82.44 309 THR A N 1
ATOM 2114 C CA . THR A 1 309 ? 22.555 10.310 -43.132 1.00 82.44 309 THR A CA 1
ATOM 2115 C C . THR A 1 309 ? 21.516 10.714 -44.170 1.00 82.44 309 THR A C 1
ATOM 2117 O O . THR A 1 309 ? 21.845 10.878 -45.343 1.00 82.44 309 THR A O 1
ATOM 2120 N N . LEU A 1 310 ? 20.253 10.817 -43.761 1.00 84.62 310 LEU A N 1
ATOM 2121 C CA . LEU A 1 310 ? 19.090 11.005 -44.625 1.00 84.62 310 LEU A CA 1
ATOM 2122 C C . LEU A 1 310 ? 18.228 12.144 -44.098 1.00 84.62 310 LEU A C 1
ATOM 2124 O O . LEU A 1 310 ? 18.072 12.307 -42.889 1.00 84.62 310 LEU A O 1
ATOM 2128 N N . SER A 1 311 ? 17.631 12.900 -45.012 1.00 82.25 311 SER A N 1
ATOM 2129 C CA . SER A 1 311 ? 16.705 13.964 -44.658 1.00 82.25 311 SER A CA 1
ATOM 2130 C C . SER A 1 311 ? 15.482 13.947 -45.566 1.00 82.25 311 SER A C 1
ATOM 2132 O O . SER A 1 311 ? 15.632 13.958 -46.786 1.00 82.25 311 SER A O 1
ATOM 2134 N N . GLY A 1 312 ? 14.281 13.978 -44.985 1.00 81.25 312 GLY A N 1
ATOM 2135 C CA . GLY A 1 312 ? 13.017 13.981 -45.728 1.00 81.25 312 GLY A CA 1
ATOM 2136 C C . GLY A 1 312 ? 12.595 12.616 -46.282 1.00 81.25 312 GLY A C 1
ATOM 2137 O O . GLY A 1 312 ? 11.715 12.576 -47.140 1.00 81.25 312 GLY A O 1
ATOM 2138 N N . ALA A 1 313 ? 13.225 11.517 -45.852 1.00 86.38 313 ALA A N 1
ATOM 2139 C CA . ALA A 1 313 ? 13.010 10.193 -46.430 1.00 86.38 313 ALA A CA 1
ATOM 2140 C C . ALA A 1 313 ? 11.930 9.389 -45.689 1.00 86.38 313 ALA A C 1
ATOM 2142 O O . ALA A 1 313 ? 11.834 9.434 -44.463 1.00 86.38 313 ALA A O 1
ATOM 2143 N N . ALA A 1 314 ? 11.170 8.574 -46.424 1.00 86.88 314 ALA A N 1
ATOM 2144 C CA . ALA A 1 314 ? 10.336 7.519 -45.855 1.00 86.88 314 ALA A CA 1
ATOM 2145 C C . ALA A 1 314 ? 11.137 6.207 -45.748 1.00 86.88 314 ALA A C 1
ATOM 2147 O O . ALA A 1 314 ? 11.434 5.554 -46.748 1.00 86.88 314 ALA A O 1
ATOM 2148 N N . ILE A 1 315 ? 11.519 5.819 -44.538 1.00 87.94 315 ILE A N 1
ATOM 2149 C CA . ILE A 1 315 ? 12.398 4.685 -44.250 1.00 87.94 315 ILE A CA 1
ATOM 2150 C C . ILE A 1 315 ? 11.559 3.514 -43.729 1.00 87.94 315 ILE A C 1
ATOM 2152 O O . ILE A 1 315 ? 10.744 3.704 -42.844 1.00 87.94 315 ILE A O 1
ATOM 2156 N N . ASN A 1 316 ? 11.754 2.295 -44.220 1.00 88.44 316 ASN A N 1
ATOM 2157 C CA . ASN A 1 316 ? 11.084 1.088 -43.746 1.00 88.44 316 ASN A CA 1
ATOM 2158 C C . ASN A 1 316 ? 12.125 0.066 -43.277 1.00 88.44 316 ASN A C 1
ATOM 2160 O O . ASN A 1 316 ? 12.912 -0.436 -44.076 1.00 88.44 316 ASN A O 1
ATOM 2164 N N . ILE A 1 317 ? 12.150 -0.249 -41.986 1.00 84.69 317 ILE A N 1
ATOM 2165 C CA . ILE A 1 317 ? 13.119 -1.171 -41.390 1.00 84.69 317 ILE A CA 1
ATOM 2166 C C . ILE A 1 317 ? 12.443 -2.527 -41.214 1.00 84.69 317 ILE A C 1
ATOM 2168 O O . ILE A 1 317 ? 11.510 -2.676 -40.422 1.00 84.69 317 ILE A O 1
ATOM 2172 N N . SER A 1 318 ? 12.893 -3.518 -41.981 1.00 85.00 318 SER A N 1
ATOM 2173 C CA . SER A 1 318 ? 12.328 -4.873 -41.994 1.00 85.00 318 SER A CA 1
ATOM 2174 C C . SER A 1 318 ? 12.473 -5.567 -40.638 1.00 85.00 318 SER A C 1
ATOM 2176 O O . SER A 1 318 ? 13.367 -5.245 -39.862 1.00 85.00 318 SER A O 1
ATOM 2178 N N . ALA A 1 319 ? 11.626 -6.558 -40.355 1.00 78.00 319 ALA A N 1
ATOM 2179 C CA . ALA A 1 319 ? 11.681 -7.301 -39.096 1.00 78.00 319 ALA A CA 1
ATOM 2180 C C . ALA A 1 319 ? 13.076 -7.910 -38.848 1.00 78.00 319 ALA A C 1
ATOM 2182 O O . ALA A 1 319 ? 13.662 -8.503 -39.754 1.00 78.00 319 ALA A O 1
ATOM 2183 N N . GLY A 1 320 ? 13.613 -7.753 -37.634 1.00 73.50 320 GLY A N 1
ATOM 2184 C CA . GLY A 1 320 ? 14.958 -8.225 -37.269 1.00 73.50 320 GLY A CA 1
ATOM 2185 C C . GLY A 1 320 ? 16.134 -7.390 -37.802 1.00 73.50 320 GLY A C 1
ATOM 2186 O O . GLY A 1 320 ? 17.280 -7.717 -37.501 1.00 73.50 320 GLY A O 1
ATOM 2187 N N . ALA A 1 321 ? 15.888 -6.340 -38.595 1.00 83.19 321 ALA A N 1
ATOM 2188 C CA . ALA A 1 321 ? 16.939 -5.479 -39.139 1.00 83.19 321 ALA A CA 1
ATOM 2189 C C . ALA A 1 321 ? 17.399 -4.409 -38.131 1.00 83.19 321 ALA A C 1
ATOM 2191 O O . ALA A 1 321 ? 16.665 -4.075 -37.204 1.00 83.19 321 ALA A O 1
ATOM 2192 N N . SER A 1 322 ? 18.590 -3.832 -38.313 1.00 79.44 322 SER A N 1
ATOM 2193 C CA . SER A 1 322 ? 19.046 -2.689 -37.514 1.00 79.44 322 SER A CA 1
ATOM 2194 C C . SER A 1 322 ? 19.687 -1.579 -38.343 1.00 79.44 322 SER A C 1
ATOM 2196 O O . SER A 1 322 ? 20.463 -1.850 -39.263 1.00 79.44 322 SER A O 1
ATOM 2198 N N . ALA A 1 323 ? 19.366 -0.328 -37.999 1.00 81.75 323 ALA A N 1
ATOM 2199 C CA . ALA A 1 323 ? 19.861 0.858 -38.688 1.00 81.75 323 ALA A CA 1
ATOM 2200 C C . ALA A 1 323 ? 20.188 2.015 -37.731 1.00 81.75 323 ALA A C 1
ATOM 2202 O O . ALA A 1 323 ? 19.397 2.298 -36.836 1.00 81.75 323 ALA A O 1
ATOM 2203 N N . ALA A 1 324 ? 21.287 2.732 -37.960 1.00 82.06 324 ALA A N 1
ATOM 2204 C CA . ALA A 1 324 ? 21.528 4.058 -37.407 1.00 82.06 324 ALA A CA 1
ATOM 2205 C C . ALA A 1 324 ? 21.272 5.124 -38.483 1.00 82.06 324 ALA A C 1
ATOM 2207 O O . ALA A 1 324 ? 21.937 5.153 -39.520 1.00 82.06 324 ALA A O 1
ATOM 2208 N N . ILE A 1 325 ? 20.292 5.992 -38.251 1.00 83.00 325 ILE A N 1
ATOM 2209 C CA . ILE A 1 325 ? 19.902 7.064 -39.166 1.00 83.00 325 ILE A CA 1
ATOM 2210 C C . ILE A 1 325 ? 20.237 8.409 -38.521 1.00 83.00 325 ILE A C 1
ATOM 2212 O O . ILE A 1 325 ? 19.808 8.709 -37.411 1.00 83.00 325 ILE A O 1
ATOM 2216 N N . SER A 1 326 ? 20.985 9.235 -39.238 1.00 80.06 326 SER A N 1
ATOM 2217 C CA . SER A 1 326 ? 21.225 10.644 -38.918 1.00 80.06 326 SER A CA 1
ATOM 2218 C C . SER A 1 326 ? 20.505 11.541 -39.929 1.00 80.06 326 SER A C 1
ATOM 2220 O O . SER A 1 326 ? 20.157 11.078 -41.011 1.00 80.06 326 SER A O 1
ATOM 2222 N N . GLY A 1 327 ? 20.262 12.812 -39.600 1.00 78.81 327 GLY A N 1
ATOM 2223 C CA . GLY A 1 327 ? 19.528 13.762 -40.459 1.00 78.81 327 GLY A CA 1
ATOM 2224 C C . GLY A 1 327 ? 18.041 13.926 -40.104 1.00 78.81 327 GLY A C 1
ATOM 2225 O O . GLY A 1 327 ? 17.578 13.433 -39.076 1.00 78.81 327 GLY A O 1
ATOM 2226 N N . HIS A 1 328 ? 17.287 14.712 -40.874 1.00 78.94 328 HIS A N 1
ATOM 2227 C CA . HIS A 1 328 ? 16.065 15.370 -40.378 1.00 78.94 328 HIS A CA 1
ATOM 2228 C C . HIS A 1 328 ? 14.806 15.113 -41.213 1.00 78.94 328 HIS A C 1
ATOM 2230 O O . HIS A 1 328 ? 14.867 14.948 -42.427 1.00 78.94 328 HIS A O 1
ATOM 2236 N N . ASN A 1 329 ? 13.627 15.215 -40.605 1.00 80.19 329 ASN A N 1
ATOM 2237 C CA . ASN A 1 329 ? 12.316 15.070 -41.247 1.00 80.19 329 ASN A CA 1
ATOM 2238 C C . ASN A 1 329 ? 12.101 13.707 -41.925 1.00 80.19 329 ASN A C 1
ATOM 2240 O O . ASN A 1 329 ? 11.437 13.638 -42.958 1.00 80.19 329 ASN A O 1
ATOM 2244 N N . ASN A 1 330 ? 12.673 12.626 -41.390 1.00 82.06 330 ASN A N 1
ATOM 2245 C CA . ASN A 1 330 ? 12.407 11.286 -41.907 1.00 82.06 330 ASN A CA 1
ATOM 2246 C C . ASN A 1 330 ? 11.127 10.707 -41.285 1.00 82.06 330 ASN A C 1
ATOM 2248 O O . ASN A 1 330 ? 10.821 10.954 -40.118 1.00 82.06 330 ASN A O 1
ATOM 2252 N N . THR A 1 331 ? 10.402 9.901 -42.057 1.00 83.06 331 THR A N 1
ATOM 2253 C CA . THR A 1 331 ? 9.291 9.064 -41.584 1.00 83.06 331 THR A CA 1
ATOM 2254 C C . THR A 1 331 ? 9.757 7.616 -41.582 1.00 83.06 331 THR A C 1
ATOM 2256 O O . THR A 1 331 ? 10.016 7.064 -42.641 1.00 83.06 331 THR A O 1
ATOM 2259 N N . ILE A 1 332 ? 9.906 6.996 -40.417 1.00 85.25 332 ILE A N 1
ATOM 2260 C CA . ILE A 1 332 ? 10.561 5.698 -40.248 1.00 85.25 332 ILE A CA 1
ATOM 2261 C C . ILE A 1 332 ? 9.543 4.664 -39.788 1.00 85.25 332 ILE A C 1
ATOM 2263 O O . ILE A 1 332 ? 9.133 4.669 -38.638 1.00 85.25 332 ILE A O 1
ATOM 2267 N N . THR A 1 333 ? 9.172 3.735 -40.653 1.00 83.06 333 THR A N 1
ATOM 2268 C CA . THR A 1 333 ? 8.344 2.581 -40.323 1.00 83.06 333 THR A CA 1
ATOM 2269 C C . THR A 1 333 ? 9.217 1.444 -39.781 1.00 83.06 333 THR A C 1
ATOM 2271 O O . THR A 1 333 ? 10.035 0.877 -40.505 1.00 83.06 333 THR A O 1
ATOM 2274 N N . GLN A 1 334 ? 9.054 1.092 -38.507 1.00 81.38 334 GLN A N 1
ATOM 2275 C CA . GLN A 1 334 ? 9.798 0.030 -37.826 1.00 81.38 334 GLN A CA 1
ATOM 2276 C C . GLN A 1 334 ? 8.945 -1.246 -37.728 1.00 81.38 334 GLN A C 1
ATOM 2278 O O . GLN A 1 334 ? 7.865 -1.232 -37.138 1.00 81.38 334 GLN A O 1
ATOM 2283 N N . ASN A 1 335 ? 9.419 -2.368 -38.282 1.00 77.25 335 ASN A N 1
ATOM 2284 C CA . ASN A 1 335 ? 8.738 -3.666 -38.162 1.00 77.25 335 ASN A CA 1
ATOM 2285 C C . ASN A 1 335 ? 9.200 -4.453 -36.919 1.00 77.25 335 ASN A C 1
ATOM 2287 O O . ASN A 1 335 ? 10.223 -4.144 -36.306 1.00 77.25 335 ASN A O 1
ATOM 2291 N N . ALA A 1 336 ? 8.460 -5.506 -36.553 1.00 68.00 336 ALA A N 1
ATOM 2292 C CA . ALA A 1 336 ? 8.709 -6.312 -35.353 1.00 68.00 336 ALA A CA 1
ATOM 2293 C C . ALA A 1 336 ? 10.175 -6.775 -35.206 1.00 68.00 336 ALA A C 1
ATOM 2295 O O . ALA A 1 336 ? 10.757 -7.339 -36.131 1.00 68.00 336 ALA A O 1
ATOM 2296 N N . GLY A 1 337 ? 10.764 -6.576 -34.023 1.00 66.56 337 GLY A N 1
ATOM 2297 C CA . GLY A 1 337 ? 12.118 -7.048 -33.703 1.00 66.56 337 GLY A CA 1
ATOM 2298 C C . GLY A 1 337 ? 13.253 -6.320 -34.428 1.00 66.56 337 GLY A C 1
ATOM 2299 O O . GLY A 1 337 ? 14.380 -6.799 -34.387 1.00 66.56 337 GLY A O 1
ATOM 2300 N N . SER A 1 338 ? 12.973 -5.209 -35.112 1.00 75.12 338 SER A N 1
ATOM 2301 C CA . SER A 1 338 ? 14.011 -4.351 -35.687 1.00 75.12 338 SER A CA 1
ATOM 2302 C C . SER A 1 338 ? 14.493 -3.282 -34.703 1.00 75.12 338 SER A C 1
ATOM 2304 O O . SER A 1 338 ? 13.778 -2.945 -33.762 1.00 75.12 338 SER A O 1
ATOM 2306 N N . THR A 1 339 ? 15.679 -2.717 -34.932 1.00 73.81 339 THR A N 1
ATOM 2307 C CA . THR A 1 339 ? 16.289 -1.677 -34.085 1.00 73.81 339 THR A CA 1
ATOM 2308 C C . THR A 1 339 ? 16.612 -0.437 -34.913 1.00 73.81 339 THR A C 1
ATOM 2310 O O . THR A 1 339 ? 17.273 -0.539 -35.944 1.00 73.81 339 THR A O 1
ATOM 2313 N N . VAL A 1 340 ? 16.204 0.745 -34.454 1.00 80.94 340 VAL A N 1
ATOM 2314 C CA . VAL A 1 340 ? 16.614 2.023 -35.051 1.00 80.94 340 VAL A CA 1
ATOM 2315 C C . VAL A 1 340 ? 17.364 2.866 -34.026 1.00 80.94 340 VAL A C 1
ATOM 2317 O O . VAL A 1 340 ? 16.912 3.032 -32.898 1.00 80.94 340 VAL A O 1
ATOM 2320 N N . THR A 1 341 ? 18.515 3.398 -34.414 1.00 77.75 341 THR A N 1
ATOM 2321 C CA . THR A 1 341 ? 19.258 4.409 -33.661 1.00 77.75 341 THR A CA 1
ATOM 2322 C C . THR A 1 341 ? 19.139 5.726 -34.414 1.00 77.75 341 THR A C 1
ATOM 2324 O O . THR A 1 341 ? 19.411 5.768 -35.610 1.00 77.75 341 THR A O 1
ATOM 2327 N N . LEU A 1 342 ? 18.711 6.793 -33.742 1.00 76.88 342 LEU A N 1
ATOM 2328 C CA . LEU A 1 342 ? 18.593 8.120 -34.345 1.00 76.88 342 LEU A CA 1
ATOM 2329 C C . LEU A 1 342 ? 19.664 9.041 -33.776 1.00 76.88 342 LEU A C 1
ATOM 2331 O O . LEU A 1 342 ? 19.714 9.241 -32.567 1.00 76.88 342 LEU A O 1
ATOM 2335 N N . ASP A 1 343 ? 20.491 9.601 -34.654 1.00 71.12 343 ASP A N 1
ATOM 2336 C CA . ASP A 1 343 ? 21.500 10.610 -34.322 1.00 71.12 343 ASP A CA 1
ATOM 2337 C C . ASP A 1 343 ? 21.183 11.896 -35.098 1.00 71.12 343 ASP A C 1
ATOM 2339 O O . ASP A 1 343 ? 21.712 12.157 -36.181 1.00 71.12 343 ASP A O 1
ATOM 2343 N N . SER A 1 344 ? 20.192 12.649 -34.615 1.00 64.38 344 SER A N 1
ATOM 2344 C CA . SER A 1 344 ? 19.720 13.867 -35.277 1.00 64.38 344 SER A CA 1
ATOM 2345 C C . SER A 1 344 ? 19.297 14.939 -34.283 1.00 64.38 344 SER A C 1
ATOM 2347 O O . SER A 1 344 ? 18.718 14.630 -33.243 1.00 64.38 344 SER A O 1
ATOM 2349 N N . SER A 1 345 ? 19.564 16.198 -34.639 1.00 50.66 345 SER A N 1
ATOM 2350 C CA . SER A 1 345 ? 19.157 17.392 -33.892 1.00 50.66 345 SER A CA 1
ATOM 2351 C C . SER A 1 345 ? 17.725 17.847 -34.177 1.00 50.66 345 SER A C 1
ATOM 2353 O O . SER A 1 345 ? 17.219 18.704 -33.463 1.00 50.66 345 SER A O 1
ATOM 2355 N N . ASP A 1 346 ? 17.083 17.303 -35.214 1.00 60.78 346 ASP A N 1
ATOM 2356 C CA . ASP A 1 346 ? 15.828 17.825 -35.758 1.00 60.78 346 ASP A CA 1
ATOM 2357 C C . ASP A 1 346 ? 14.741 16.732 -35.824 1.00 60.78 346 ASP A C 1
ATOM 2359 O O . ASP A 1 346 ? 14.993 15.538 -35.632 1.00 60.78 346 ASP A O 1
ATOM 2363 N N . SER A 1 347 ? 13.505 17.146 -36.130 1.00 66.19 347 SER A N 1
ATOM 2364 C CA . SER A 1 347 ? 12.311 16.300 -36.020 1.00 66.19 347 SER A CA 1
ATOM 2365 C C . SER A 1 347 ? 12.354 15.050 -36.911 1.00 66.19 347 SER A C 1
ATOM 2367 O O . SER A 1 347 ? 12.528 15.162 -38.119 1.00 66.19 347 SER A O 1
ATOM 2369 N N . ASN A 1 348 ? 12.136 13.861 -36.347 1.00 70.12 348 ASN A N 1
ATOM 2370 C CA . ASN A 1 348 ? 11.905 12.613 -37.088 1.00 70.12 348 ASN A CA 1
ATOM 2371 C C . ASN A 1 348 ? 10.626 11.945 -36.559 1.00 70.12 348 ASN A C 1
ATOM 2373 O O . ASN A 1 348 ? 10.320 12.034 -35.369 1.00 70.12 348 ASN A O 1
ATOM 2377 N N . THR A 1 349 ? 9.883 11.260 -37.424 1.00 69.81 349 THR A N 1
ATOM 2378 C CA . THR A 1 349 ? 8.679 10.508 -37.041 1.00 69.81 349 THR A CA 1
ATOM 2379 C C . THR A 1 349 ? 8.970 9.020 -37.160 1.00 69.81 349 THR A C 1
ATOM 2381 O O . THR A 1 349 ? 9.316 8.563 -38.243 1.00 69.81 349 THR A O 1
ATOM 2384 N N . VAL A 1 350 ? 8.819 8.251 -36.081 1.00 73.19 350 VAL A N 1
ATOM 2385 C CA . VAL A 1 350 ? 8.937 6.785 -36.092 1.00 73.19 350 VAL A CA 1
ATOM 2386 C C . VAL A 1 350 ? 7.548 6.174 -35.948 1.00 73.19 350 VAL A C 1
ATOM 2388 O O . VAL A 1 350 ? 6.847 6.443 -34.983 1.00 73.19 350 VAL A O 1
ATOM 2391 N N . GLU A 1 351 ? 7.138 5.342 -36.892 1.00 71.56 351 GLU A N 1
ATOM 2392 C CA . GLU A 1 351 ? 5.881 4.601 -36.871 1.00 71.56 351 GLU A CA 1
ATOM 2393 C C . GLU A 1 351 ? 6.158 3.119 -36.616 1.00 71.56 351 GLU A C 1
ATOM 2395 O O . GLU A 1 351 ? 6.888 2.469 -37.365 1.00 71.56 351 GLU A O 1
ATOM 2400 N N . ASN A 1 352 ? 5.564 2.551 -35.570 1.00 62.03 352 ASN A N 1
ATOM 2401 C CA . ASN A 1 352 ? 5.620 1.111 -35.352 1.00 62.03 352 ASN A CA 1
ATOM 2402 C C . ASN A 1 352 ? 4.607 0.424 -36.276 1.00 62.03 352 ASN A C 1
ATOM 2404 O O . ASN A 1 352 ? 3.396 0.563 -36.106 1.00 62.03 352 ASN A O 1
ATOM 2408 N N . ALA A 1 353 ? 5.101 -0.363 -37.230 1.00 59.69 353 ALA A N 1
ATOM 2409 C CA . ALA A 1 353 ? 4.277 -1.012 -38.247 1.00 59.69 353 ALA A CA 1
ATOM 2410 C C . ALA A 1 353 ? 3.286 -2.044 -37.677 1.00 59.69 353 ALA A C 1
ATOM 2412 O O . ALA A 1 353 ? 2.294 -2.370 -38.325 1.00 59.69 353 ALA A O 1
ATOM 2413 N N . VAL A 1 354 ? 3.560 -2.588 -36.485 1.00 48.53 354 VAL A N 1
ATOM 2414 C CA . VAL A 1 354 ? 2.725 -3.616 -35.845 1.00 48.53 354 VAL A CA 1
ATOM 2415 C C . VAL A 1 354 ? 1.543 -2.987 -35.115 1.00 48.53 354 VAL A C 1
ATOM 2417 O O . VAL A 1 354 ? 0.437 -3.520 -35.166 1.00 48.53 354 VAL A O 1
ATOM 2420 N N . THR A 1 355 ? 1.769 -1.866 -34.429 1.00 43.44 355 THR A N 1
ATOM 2421 C CA . THR A 1 355 ? 0.756 -1.222 -33.580 1.00 43.44 355 THR A CA 1
ATOM 2422 C C . THR A 1 355 ? 0.095 -0.012 -34.239 1.00 43.44 355 THR A C 1
ATOM 2424 O O . THR A 1 355 ? -0.944 0.435 -33.761 1.00 43.44 355 THR A O 1
ATOM 2427 N N . GLY A 1 356 ? 0.674 0.526 -35.318 1.00 41.47 356 GLY A N 1
ATOM 2428 C CA . GLY A 1 356 ? 0.236 1.770 -35.957 1.00 41.47 356 GLY A CA 1
ATOM 2429 C C . GLY A 1 356 ? 0.492 3.021 -35.109 1.00 41.47 356 GLY A C 1
ATOM 2430 O O . GLY A 1 356 ? -0.009 4.095 -35.436 1.00 41.47 356 GLY A O 1
ATOM 2431 N N . GLN A 1 357 ? 1.233 2.898 -34.003 1.00 42.38 357 GLN A N 1
ATOM 2432 C CA . GLN A 1 357 ? 1.569 4.032 -33.147 1.00 42.38 357 GLN A CA 1
ATOM 2433 C C . GLN A 1 357 ? 2.687 4.861 -33.784 1.00 42.38 357 GLN A C 1
ATOM 2435 O O . GLN A 1 357 ? 3.713 4.318 -34.199 1.00 42.38 357 GLN A O 1
ATOM 2440 N N . GLN A 1 358 ? 2.480 6.176 -33.845 1.00 44.44 358 GLN A N 1
ATOM 2441 C CA . GLN A 1 358 ? 3.444 7.143 -34.363 1.00 44.44 358 GLN A CA 1
ATOM 2442 C C . GLN A 1 358 ? 4.087 7.908 -33.204 1.00 44.44 358 GLN A C 1
ATOM 2444 O O . GLN A 1 358 ? 3.408 8.606 -32.456 1.00 44.44 358 GLN A O 1
ATOM 2449 N N . PHE A 1 359 ? 5.406 7.818 -33.094 1.00 56.94 359 PHE A N 1
ATOM 2450 C CA . PHE A 1 359 ? 6.237 8.616 -32.204 1.00 56.94 359 PHE A CA 1
ATOM 2451 C C . PHE A 1 359 ? 6.809 9.778 -33.016 1.00 56.94 359 PHE A C 1
ATOM 2453 O O . PHE A 1 359 ? 7.704 9.596 -33.843 1.00 56.94 359 PHE A O 1
ATOM 2460 N N . THR A 1 360 ? 6.269 10.981 -32.825 1.00 41.31 360 THR A N 1
ATOM 2461 C CA . THR A 1 360 ? 6.860 12.196 -33.403 1.00 41.31 360 THR A CA 1
ATOM 2462 C C . THR A 1 360 ? 7.859 12.754 -32.404 1.00 41.31 360 THR A C 1
ATOM 2464 O O . THR A 1 360 ? 7.470 13.216 -31.337 1.00 41.31 360 THR A O 1
ATOM 2467 N N . ILE A 1 361 ? 9.143 12.693 -32.742 1.00 52.47 361 ILE A N 1
ATOM 2468 C CA . ILE A 1 361 ? 10.219 13.209 -31.903 1.00 52.47 361 ILE A CA 1
ATOM 2469 C C . ILE A 1 361 ? 10.545 14.604 -32.435 1.00 52.47 361 ILE A C 1
ATOM 2471 O O . ILE A 1 361 ? 11.229 14.707 -33.450 1.00 52.47 361 ILE A O 1
ATOM 2475 N N . SER A 1 362 ? 10.043 15.671 -31.806 1.00 34.72 362 SER A N 1
ATOM 2476 C CA . SER A 1 362 ? 10.500 17.038 -32.098 1.00 34.72 362 SER A CA 1
ATOM 2477 C C . SER A 1 362 ? 11.573 17.427 -31.080 1.00 34.72 362 SER A C 1
ATOM 2479 O O . SER A 1 362 ? 11.234 17.699 -29.933 1.00 34.72 362 SER A O 1
ATOM 2481 N N . ASP A 1 363 ? 12.837 17.407 -31.524 1.00 31.17 363 ASP A N 1
ATOM 2482 C CA . ASP A 1 363 ? 14.083 17.778 -30.812 1.00 31.17 363 ASP A CA 1
ATOM 2483 C C . ASP A 1 363 ? 14.924 16.645 -30.154 1.00 31.17 363 ASP A C 1
ATOM 2485 O O . ASP A 1 363 ? 15.779 16.940 -29.327 1.00 31.17 363 ASP A O 1
ATOM 2489 N N . GLY A 1 364 ? 14.772 15.376 -30.586 1.00 28.73 364 GLY A N 1
ATOM 2490 C CA . GLY A 1 364 ? 15.639 14.202 -30.264 1.00 28.73 364 GLY A CA 1
ATOM 2491 C C . GLY A 1 364 ? 15.682 13.766 -28.775 1.00 28.73 364 GLY A C 1
ATOM 2492 O O . GLY A 1 364 ? 15.660 14.596 -27.884 1.00 28.73 364 GLY A O 1
ATOM 2493 N N . THR A 1 365 ? 15.785 12.503 -28.331 1.00 36.84 365 THR A N 1
ATOM 2494 C CA . THR A 1 365 ? 15.913 11.128 -28.895 1.00 36.84 365 THR A CA 1
ATOM 2495 C C . THR A 1 365 ? 14.944 10.185 -28.096 1.00 36.84 365 THR A C 1
ATOM 2497 O O . THR A 1 365 ? 13.981 10.695 -27.546 1.00 36.84 365 THR A O 1
ATOM 2500 N N . ILE A 1 366 ? 15.058 8.853 -27.927 1.00 47.66 366 ILE A N 1
ATOM 2501 C CA . ILE A 1 366 ? 15.989 8.258 -26.936 1.00 47.66 366 ILE A CA 1
ATOM 2502 C C . ILE A 1 366 ? 15.871 6.710 -26.900 1.00 47.66 366 ILE A C 1
ATOM 2504 O O . ILE A 1 366 ? 14.898 6.134 -26.423 1.00 47.66 366 ILE A O 1
ATOM 2508 N N . SER A 1 367 ? 16.948 6.039 -27.305 1.00 33.78 367 SER A N 1
ATOM 2509 C CA . SER A 1 367 ? 17.669 5.134 -26.404 1.00 33.78 367 SER A CA 1
ATOM 2510 C C . SER A 1 367 ? 19.071 5.721 -26.311 1.00 33.78 367 SER A C 1
ATOM 2512 O O . SER A 1 367 ? 19.873 5.549 -27.227 1.00 33.78 367 SER A O 1
ATOM 2514 N N . ALA A 1 368 ? 19.349 6.481 -25.258 1.00 35.78 368 ALA A N 1
ATOM 2515 C CA . ALA A 1 368 ? 20.631 7.138 -25.060 1.00 35.78 368 ALA A CA 1
ATOM 2516 C C . ALA A 1 368 ? 21.390 6.411 -23.951 1.00 35.78 368 ALA A C 1
ATOM 2518 O O . ALA A 1 368 ? 21.349 6.797 -22.790 1.00 35.78 368 ALA A O 1
ATOM 2519 N N . SER A 1 369 ? 22.147 5.374 -24.307 1.00 35.50 369 SER A N 1
ATOM 2520 C CA . SER A 1 369 ? 23.358 5.082 -23.541 1.00 35.50 369 SER A CA 1
ATOM 2521 C C . SER A 1 369 ? 24.419 6.088 -23.998 1.00 35.50 369 SER A C 1
ATOM 2523 O O . SER A 1 369 ? 25.175 5.823 -24.933 1.00 35.50 369 SER A O 1
ATOM 2525 N N . GLY A 1 370 ? 24.425 7.287 -23.419 1.00 33.22 370 GLY A N 1
ATOM 2526 C CA . GLY A 1 370 ? 25.341 8.352 -23.820 1.00 33.22 370 GLY A CA 1
ATOM 2527 C C . GLY A 1 370 ? 25.374 9.490 -22.807 1.00 33.22 370 GLY A C 1
ATOM 2528 O O . GLY A 1 370 ? 24.350 10.083 -22.504 1.00 33.22 370 GLY A O 1
ATOM 2529 N N . ASN A 1 371 ? 26.571 9.805 -22.307 1.00 35.50 371 ASN A N 1
ATOM 2530 C CA . ASN A 1 371 ? 26.864 10.682 -21.163 1.00 35.50 371 ASN A CA 1
ATOM 2531 C C . ASN A 1 371 ? 26.378 12.153 -21.225 1.00 35.50 371 ASN A C 1
ATOM 2533 O O . ASN A 1 371 ? 26.774 12.917 -20.352 1.00 35.50 371 ASN A O 1
ATOM 2537 N N . ASN A 1 372 ? 25.578 12.597 -22.200 1.00 35.84 372 ASN A N 1
ATOM 2538 C CA . ASN A 1 372 ? 25.149 14.001 -22.315 1.00 35.84 372 ASN A CA 1
ATOM 2539 C C . ASN A 1 372 ? 23.815 14.133 -23.078 1.00 35.84 372 ASN A C 1
ATOM 2541 O O . ASN A 1 372 ? 23.816 14.390 -24.281 1.00 35.84 372 ASN A O 1
ATOM 2545 N N . GLY A 1 373 ? 22.689 13.974 -22.379 1.00 35.94 373 GLY A N 1
ATOM 2546 C CA . GLY A 1 373 ? 21.351 14.342 -22.860 1.00 35.94 373 GLY A CA 1
ATOM 2547 C C . GLY A 1 373 ? 20.828 15.639 -22.214 1.00 35.94 373 GLY A C 1
ATOM 2548 O O . GLY A 1 373 ? 21.455 16.150 -21.282 1.00 35.94 373 GLY A O 1
ATOM 2549 N N . PRO A 1 374 ? 19.689 16.186 -22.691 1.00 36.88 374 PRO A N 1
ATOM 2550 C CA . PRO A 1 374 ? 19.068 17.432 -22.205 1.00 36.88 374 PRO A CA 1
ATOM 2551 C C . PRO A 1 374 ? 18.604 17.394 -20.735 1.00 36.88 374 PRO A C 1
ATOM 2553 O O . PRO A 1 374 ? 18.267 18.435 -20.170 1.00 36.88 374 PRO A O 1
ATOM 2556 N N . PHE A 1 375 ? 18.673 16.229 -20.093 1.00 44.56 375 PHE A N 1
ATOM 2557 C CA . PHE A 1 375 ? 18.540 16.030 -18.655 1.00 44.56 375 PHE A CA 1
ATOM 2558 C C . PHE A 1 375 ? 19.935 15.684 -18.108 1.00 44.56 375 PHE A C 1
ATOM 2560 O O . PHE A 1 375 ? 20.540 14.707 -18.535 1.00 44.56 375 PHE A O 1
ATOM 2567 N N . GLY A 1 376 ? 20.485 16.556 -17.255 1.00 37.66 376 GLY A N 1
ATOM 2568 C CA . GLY A 1 376 ? 21.880 16.601 -16.778 1.00 37.66 376 GLY A CA 1
ATOM 2569 C C . GLY A 1 376 ? 22.737 15.329 -16.920 1.00 37.66 376 GLY A C 1
ATOM 2570 O O . GLY A 1 376 ? 22.404 14.272 -16.389 1.00 37.66 376 GLY A O 1
ATOM 2571 N N . GLY A 1 377 ? 23.892 15.477 -17.583 1.00 35.72 377 GLY A N 1
ATOM 2572 C CA . GLY A 1 377 ? 24.859 14.416 -17.883 1.00 35.72 377 GLY A CA 1
ATOM 2573 C C . GLY A 1 377 ? 25.081 13.420 -16.740 1.00 35.72 377 GLY A C 1
ATOM 2574 O O . GLY A 1 377 ? 25.614 13.762 -15.683 1.00 35.72 377 GLY A O 1
ATOM 2575 N N . GLY A 1 378 ? 24.658 12.181 -16.987 1.00 46.41 378 GLY A N 1
ATOM 2576 C CA . GLY A 1 378 ? 24.757 11.044 -16.076 1.00 46.41 378 GLY A CA 1
ATOM 2577 C C . GLY A 1 378 ? 23.505 10.166 -16.083 1.00 46.41 378 GLY A C 1
ATOM 2578 O O . GLY A 1 378 ? 23.624 8.963 -15.883 1.00 46.41 378 GLY A O 1
ATOM 2579 N N . ALA A 1 379 ? 22.324 10.728 -16.344 1.00 53.78 379 ALA A N 1
ATOM 2580 C CA . ALA A 1 379 ? 21.088 9.956 -16.310 1.00 53.78 379 ALA A CA 1
ATOM 2581 C C . ALA A 1 379 ? 20.848 9.136 -17.592 1.00 53.78 379 ALA A C 1
ATOM 2583 O O . ALA A 1 379 ? 21.173 9.584 -18.690 1.00 53.78 379 ALA A O 1
ATOM 2584 N N . THR A 1 380 ? 20.315 7.918 -17.446 1.00 60.69 380 THR A N 1
ATOM 2585 C CA . THR A 1 380 ? 19.828 7.097 -18.570 1.00 60.69 380 THR A CA 1
ATOM 2586 C C . THR A 1 380 ? 18.312 7.030 -18.488 1.00 60.69 380 THR A C 1
ATOM 2588 O O . THR A 1 380 ? 17.791 6.479 -17.517 1.00 60.69 380 THR A O 1
ATOM 2591 N N . ASP A 1 381 ? 17.638 7.542 -19.514 1.00 63.78 381 ASP A N 1
ATOM 2592 C CA . ASP A 1 381 ? 16.182 7.504 -19.628 1.00 63.78 381 ASP A CA 1
ATOM 2593 C C . ASP A 1 381 ? 15.774 6.360 -20.561 1.00 63.78 381 ASP A C 1
ATOM 2595 O O . ASP A 1 381 ? 16.352 6.170 -21.638 1.00 63.78 381 ASP A O 1
ATOM 2599 N N . SER A 1 382 ? 14.779 5.578 -20.152 1.00 72.56 382 SER A N 1
ATOM 2600 C CA . SER A 1 382 ? 14.231 4.474 -20.935 1.00 72.56 382 SER A CA 1
ATOM 2601 C C . SER A 1 382 ? 12.724 4.628 -21.074 1.00 72.56 382 SER A C 1
ATOM 2603 O O . SER A 1 382 ? 12.014 4.692 -20.075 1.00 72.56 382 SER A O 1
ATOM 2605 N N . PHE A 1 383 ? 12.238 4.657 -22.316 1.00 78.56 383 PHE A N 1
ATOM 2606 C CA . PHE A 1 383 ? 10.814 4.664 -22.639 1.00 78.56 383 PHE A CA 1
ATOM 2607 C C . PHE A 1 383 ? 10.383 3.263 -23.071 1.00 78.56 383 PHE A C 1
ATOM 2609 O O . PHE A 1 383 ? 10.980 2.675 -23.975 1.00 78.56 383 PHE A O 1
ATOM 2616 N N . THR A 1 384 ? 9.326 2.738 -22.458 1.00 73.75 384 THR A N 1
ATOM 2617 C CA . THR A 1 384 ? 8.725 1.449 -22.818 1.00 73.75 384 THR A CA 1
ATOM 2618 C C . THR A 1 384 ? 7.245 1.644 -23.104 1.00 73.75 384 THR A C 1
ATOM 2620 O O . THR A 1 384 ? 6.514 2.142 -22.259 1.00 73.75 384 THR A O 1
ATOM 2623 N N . THR A 1 385 ? 6.776 1.232 -24.281 1.00 73.62 385 THR A N 1
ATOM 2624 C CA . THR A 1 385 ? 5.335 1.110 -24.543 1.00 73.62 385 THR A CA 1
ATOM 2625 C C . THR A 1 385 ? 4.873 -0.305 -24.246 1.00 73.62 385 THR A C 1
ATOM 2627 O O . THR A 1 385 ? 5.413 -1.265 -24.803 1.00 73.62 385 THR A O 1
ATOM 2630 N N . ASN A 1 386 ? 3.860 -0.433 -23.402 1.00 73.25 386 ASN A N 1
ATOM 2631 C CA . ASN A 1 386 ? 3.300 -1.706 -22.983 1.00 73.25 386 ASN A CA 1
ATOM 2632 C C . ASN A 1 386 ? 2.211 -2.178 -23.963 1.00 73.25 386 ASN A C 1
ATOM 2634 O O . ASN A 1 386 ? 1.648 -1.408 -24.743 1.00 73.25 386 ASN A O 1
ATOM 2638 N N . ASN A 1 387 ? 1.894 -3.476 -23.928 1.00 72.00 387 ASN A N 1
ATOM 2639 C CA . ASN A 1 387 ? 0.920 -4.090 -24.845 1.00 72.00 387 ASN A CA 1
ATOM 2640 C C . ASN A 1 387 ? -0.517 -3.565 -24.675 1.00 72.00 387 ASN A C 1
ATOM 2642 O O . ASN A 1 387 ? -1.336 -3.736 -25.575 1.00 72.00 387 ASN A O 1
ATOM 2646 N N . ASP A 1 388 ? -0.832 -2.964 -23.530 1.00 70.44 388 ASP A N 1
ATOM 2647 C CA . ASP A 1 388 ? -2.124 -2.339 -23.231 1.00 70.44 388 ASP A CA 1
ATOM 2648 C C . ASP A 1 388 ? -2.217 -0.878 -23.713 1.00 70.44 388 ASP A C 1
ATOM 2650 O O . ASP A 1 388 ? -3.247 -0.233 -23.529 1.00 70.44 388 ASP A O 1
ATOM 2654 N N . GLY A 1 389 ? -1.162 -0.363 -24.354 1.00 72.69 389 GLY A N 1
ATOM 2655 C CA . GLY A 1 389 ? -1.076 1.017 -24.822 1.00 72.69 389 GLY A CA 1
ATOM 2656 C C . GLY A 1 389 ? -0.584 2.010 -23.769 1.00 72.69 389 GLY A C 1
ATOM 2657 O O . GLY A 1 389 ? -0.457 3.185 -24.100 1.00 72.69 389 GLY A O 1
ATOM 2658 N N . SER A 1 390 ? -0.291 1.571 -22.539 1.00 80.19 390 SER A N 1
ATOM 2659 C CA . SER A 1 390 ? 0.380 2.413 -21.543 1.00 80.19 390 SER A CA 1
ATOM 2660 C C . SER A 1 390 ? 1.848 2.656 -21.912 1.00 80.19 390 SER A C 1
ATOM 2662 O O . SER A 1 390 ? 2.455 1.910 -22.690 1.00 80.19 390 SER A O 1
ATOM 2664 N N . MET A 1 391 ? 2.427 3.717 -21.359 1.00 84.50 391 MET A N 1
ATOM 2665 C CA . MET A 1 391 ? 3.830 4.081 -21.537 1.00 84.50 391 MET A CA 1
ATOM 2666 C C . MET A 1 391 ? 4.500 4.171 -20.172 1.00 84.50 391 MET A C 1
ATOM 2668 O O . MET A 1 391 ? 3.950 4.788 -19.272 1.00 84.50 391 MET A O 1
ATOM 2672 N N . SER A 1 392 ? 5.691 3.604 -20.023 1.00 87.00 392 SER A N 1
ATOM 2673 C CA . SER A 1 392 ? 6.516 3.766 -18.828 1.00 87.00 392 SER A CA 1
ATOM 2674 C C . SER A 1 392 ? 7.806 4.504 -19.176 1.00 87.00 392 SER A C 1
ATOM 2676 O O . SER A 1 392 ? 8.458 4.171 -20.169 1.00 87.00 392 SER A O 1
ATOM 2678 N N . LEU A 1 393 ? 8.172 5.490 -18.364 1.00 87.88 393 LEU A N 1
ATOM 2679 C CA . LEU A 1 393 ? 9.432 6.223 -18.427 1.00 87.88 393 LEU A CA 1
ATOM 2680 C C . LEU A 1 393 ? 10.237 5.880 -17.178 1.00 87.88 393 LEU A C 1
ATOM 2682 O O . LEU A 1 393 ? 9.803 6.190 -16.081 1.00 87.88 393 LEU A O 1
ATOM 2686 N N . SER A 1 394 ? 11.405 5.264 -17.331 1.00 87.94 394 SER A N 1
ATOM 2687 C CA . SER A 1 394 ? 12.327 5.001 -16.223 1.00 87.94 394 SER A CA 1
ATOM 2688 C C . SER A 1 394 ? 13.555 5.892 -16.327 1.00 87.94 394 SER A C 1
ATOM 2690 O O . SER A 1 394 ? 14.230 5.891 -17.357 1.00 87.94 394 SER A O 1
ATOM 2692 N N . ILE A 1 395 ? 13.877 6.591 -15.242 1.00 85.50 395 ILE A N 1
ATOM 2693 C CA . ILE A 1 395 ? 15.030 7.488 -15.136 1.00 85.50 395 ILE A CA 1
ATOM 2694 C C . ILE A 1 395 ? 16.040 6.838 -14.193 1.00 85.50 395 ILE A C 1
ATOM 2696 O O . ILE A 1 395 ? 15.724 6.502 -13.050 1.00 85.50 395 ILE A O 1
ATOM 2700 N N . SER A 1 396 ? 17.268 6.636 -14.668 1.00 85.00 396 SER A N 1
ATOM 2701 C CA . SER A 1 396 ? 18.401 6.194 -13.847 1.00 85.00 396 SER A CA 1
ATOM 2702 C C . SER A 1 396 ? 19.340 7.354 -13.556 1.00 85.00 396 SER A C 1
ATOM 2704 O O . SER A 1 396 ? 19.580 8.173 -14.429 1.00 85.00 396 SER A O 1
ATOM 2706 N N . ASN A 1 397 ? 19.944 7.403 -12.373 1.00 81.44 397 ASN A N 1
ATOM 2707 C CA . ASN A 1 397 ? 20.975 8.376 -12.016 1.00 81.44 397 ASN A CA 1
ATOM 2708 C C . ASN A 1 397 ? 22.353 8.049 -12.645 1.00 81.44 397 ASN A C 1
ATOM 2710 O O . ASN A 1 397 ? 22.538 7.013 -13.280 1.00 81.44 397 ASN A O 1
ATOM 2714 N N . ALA A 1 398 ? 23.363 8.892 -12.381 1.00 79.06 398 ALA A N 1
ATOM 2715 C CA . ALA A 1 398 ? 24.743 8.736 -12.878 1.00 79.06 398 ALA A CA 1
ATOM 2716 C C . ALA A 1 398 ? 25.448 7.412 -12.525 1.00 79.06 398 ALA A C 1
ATOM 2718 O O . ALA A 1 398 ? 26.433 7.050 -13.166 1.00 79.06 398 ALA A O 1
ATOM 2719 N N . SER A 1 399 ? 24.976 6.693 -11.503 1.00 83.81 399 SER A N 1
ATOM 2720 C CA . SER A 1 399 ? 25.492 5.367 -11.134 1.00 83.81 399 SER A CA 1
ATOM 2721 C C . SER A 1 399 ? 24.767 4.213 -11.838 1.00 83.81 399 SER A C 1
ATOM 2723 O O . SER A 1 399 ? 25.134 3.057 -11.638 1.00 83.81 399 SER A O 1
ATOM 2725 N N . GLY A 1 400 ? 23.751 4.517 -12.654 1.00 81.25 400 GLY A N 1
ATOM 2726 C CA . GLY A 1 400 ? 22.878 3.543 -13.308 1.00 81.25 400 GLY A CA 1
ATOM 2727 C C . GLY A 1 400 ? 21.765 2.996 -12.410 1.00 81.25 400 GLY A C 1
ATOM 2728 O O . GLY A 1 400 ? 21.065 2.074 -12.814 1.00 81.25 400 GLY A O 1
ATOM 2729 N N . ALA A 1 401 ? 21.600 3.523 -11.194 1.00 86.88 401 ALA A N 1
ATOM 2730 C CA . ALA A 1 401 ? 20.503 3.143 -10.309 1.00 86.88 401 ALA A CA 1
ATOM 2731 C C . ALA A 1 401 ? 19.250 3.957 -10.645 1.00 86.88 401 ALA A C 1
ATOM 2733 O O . ALA A 1 401 ? 19.361 5.160 -10.872 1.00 86.88 401 ALA A O 1
ATOM 2734 N N . LEU A 1 402 ? 18.073 3.326 -10.630 1.00 87.62 402 LEU A N 1
ATOM 2735 C CA . LEU A 1 402 ? 16.801 4.024 -10.831 1.00 87.62 402 LEU A CA 1
ATOM 2736 C C . LEU A 1 402 ? 16.641 5.154 -9.805 1.00 87.62 402 LEU A C 1
ATOM 2738 O O . LEU A 1 402 ? 16.973 4.985 -8.627 1.00 87.62 402 LEU A O 1
ATOM 2742 N N . SER A 1 403 ? 16.166 6.301 -10.279 1.00 91.81 403 SER A N 1
ATOM 2743 C CA . SER A 1 403 ? 15.702 7.429 -9.469 1.00 91.81 403 SER A CA 1
ATOM 2744 C C . SER A 1 403 ? 14.199 7.629 -9.591 1.00 91.81 403 SER A C 1
ATOM 2746 O O . SER A 1 403 ? 13.598 8.122 -8.647 1.00 91.81 403 SER A O 1
ATOM 2748 N N . ASP A 1 404 ? 13.609 7.252 -10.726 1.00 93.50 404 ASP A N 1
ATOM 2749 C CA . ASP A 1 404 ? 12.203 7.525 -11.009 1.00 93.50 404 ASP A CA 1
ATOM 2750 C C . ASP A 1 404 ? 11.621 6.522 -12.017 1.00 93.50 404 ASP A C 1
ATOM 2752 O O . ASP A 1 404 ? 12.349 5.972 -12.857 1.00 93.50 404 ASP A O 1
ATOM 2756 N N . THR A 1 405 ? 10.323 6.249 -11.934 1.00 93.56 405 THR A N 1
ATOM 2757 C CA . THR A 1 405 ? 9.562 5.542 -12.960 1.00 93.56 405 THR A CA 1
ATOM 2758 C C . THR A 1 405 ? 8.120 6.033 -13.028 1.00 93.56 405 THR A C 1
ATOM 2760 O O . THR A 1 405 ? 7.282 5.618 -12.230 1.00 93.56 405 THR A O 1
ATOM 2763 N N . ASP A 1 406 ? 7.813 6.787 -14.078 1.00 94.19 406 ASP A N 1
ATOM 2764 C CA . ASP A 1 406 ? 6.459 7.208 -14.418 1.00 94.19 406 ASP A CA 1
ATOM 2765 C C . ASP A 1 406 ? 5.760 6.157 -15.283 1.00 94.19 406 ASP A C 1
ATOM 2767 O O . ASP A 1 406 ? 6.353 5.581 -16.197 1.00 94.19 406 ASP A O 1
ATOM 2771 N N . THR A 1 407 ? 4.469 5.937 -15.052 1.00 92.81 407 THR A N 1
ATOM 2772 C CA . THR A 1 407 ? 3.595 5.123 -15.901 1.00 92.81 407 THR A CA 1
ATOM 2773 C C . THR A 1 407 ? 2.369 5.923 -16.312 1.00 92.81 407 THR A C 1
ATOM 2775 O O . THR A 1 407 ? 1.553 6.325 -15.483 1.00 92.81 407 THR A O 1
ATOM 2778 N N . PHE A 1 408 ? 2.206 6.105 -17.616 1.00 91.38 408 PHE A N 1
ATOM 2779 C CA . PHE A 1 408 ? 1.098 6.798 -18.254 1.00 91.38 408 PHE A CA 1
ATOM 2780 C C . PHE A 1 408 ? 0.097 5.795 -18.825 1.00 91.38 408 PHE A C 1
ATOM 2782 O O . PHE A 1 408 ? 0.486 4.845 -19.506 1.00 91.38 408 PHE A O 1
ATOM 2789 N N . GLY A 1 409 ? -1.193 6.015 -18.590 1.00 88.69 409 GLY A N 1
ATOM 2790 C CA . GLY A 1 409 ? -2.273 5.204 -19.140 1.00 88.69 409 GLY A CA 1
ATOM 2791 C C . GLY A 1 409 ? -2.408 5.343 -20.659 1.00 88.69 409 GLY A C 1
ATOM 2792 O O . GLY A 1 409 ? -1.782 6.187 -21.299 1.00 88.69 409 GLY A O 1
ATOM 2793 N N . SER A 1 410 ? -3.280 4.527 -21.258 1.00 85.56 410 SER A N 1
ATOM 2794 C CA . SER A 1 410 ? -3.521 4.540 -22.715 1.00 85.56 410 SER A CA 1
ATOM 2795 C C . SER A 1 410 ? -4.070 5.871 -23.257 1.00 85.56 410 SER A C 1
ATOM 2797 O O . SER A 1 410 ? -3.978 6.140 -24.455 1.00 85.56 410 SER A O 1
ATOM 2799 N N . THR A 1 411 ? -4.641 6.707 -22.387 1.00 86.31 411 THR A N 1
ATOM 2800 C CA . THR A 1 411 ? -5.129 8.055 -22.708 1.00 86.31 411 THR A CA 1
ATOM 2801 C C . THR A 1 411 ? -4.100 9.158 -22.420 1.00 86.31 411 THR A C 1
ATOM 2803 O O . THR A 1 411 ? -4.368 10.324 -22.715 1.00 86.31 411 THR A O 1
ATOM 2806 N N . GLY A 1 412 ? -2.898 8.792 -21.956 1.00 85.25 412 GLY A N 1
ATOM 2807 C CA . GLY A 1 412 ? -1.746 9.677 -21.761 1.00 85.25 412 GLY A CA 1
ATOM 2808 C C . GLY A 1 412 ? -1.660 10.356 -20.391 1.00 85.25 412 GLY A C 1
ATOM 2809 O O . GLY A 1 412 ? -0.710 11.092 -20.143 1.00 85.25 412 GLY A O 1
ATOM 2810 N N . GLU A 1 413 ? -2.621 10.138 -19.498 1.00 91.56 413 GLU A N 1
ATOM 2811 C CA . GLU A 1 413 ? -2.563 10.582 -18.105 1.00 91.56 413 GLU A CA 1
ATOM 2812 C C . GLU A 1 413 ? -1.534 9.784 -17.308 1.00 91.56 413 GLU A C 1
ATOM 2814 O O . GLU A 1 413 ? -1.395 8.580 -17.506 1.00 91.56 413 GLU A O 1
ATOM 2819 N N . LEU A 1 414 ? -0.848 10.438 -16.370 1.00 92.19 414 LEU A N 1
ATOM 2820 C CA . LEU A 1 414 ? -0.051 9.743 -15.366 1.00 92.19 414 LEU A CA 1
ATOM 2821 C C . LEU A 1 414 ? -0.991 8.875 -14.516 1.00 92.19 414 LEU A C 1
ATOM 2823 O O . LEU A 1 414 ? -2.049 9.338 -14.086 1.00 92.19 414 LEU A O 1
ATOM 2827 N N . THR A 1 415 ? -0.620 7.612 -14.332 1.00 94.50 415 THR A N 1
ATOM 2828 C CA . THR A 1 415 ? -1.355 6.611 -13.538 1.00 94.50 415 THR A CA 1
ATOM 2829 C C . THR A 1 415 ? -0.553 6.149 -12.330 1.00 94.50 415 THR A C 1
ATOM 2831 O O . THR A 1 415 ? -1.139 5.776 -11.318 1.00 94.50 415 THR A O 1
ATOM 2834 N N . GLN A 1 416 ? 0.776 6.213 -12.410 1.00 96.31 416 GLN A N 1
ATOM 2835 C CA . GLN A 1 416 ? 1.666 5.907 -11.300 1.00 96.31 416 GLN A CA 1
ATOM 2836 C C . GLN A 1 416 ? 2.999 6.642 -11.473 1.00 96.31 416 GLN A C 1
ATOM 2838 O O . GLN A 1 416 ? 3.523 6.665 -12.581 1.00 96.31 416 GLN A O 1
ATOM 2843 N N . ASP A 1 417 ? 3.537 7.184 -10.390 1.00 95.62 417 ASP A N 1
ATOM 2844 C CA . ASP A 1 417 ? 4.915 7.673 -10.246 1.00 95.62 417 ASP A CA 1
ATOM 2845 C C . ASP A 1 417 ? 5.589 6.793 -9.178 1.00 95.62 417 ASP A C 1
ATOM 2847 O O . ASP A 1 417 ? 4.980 6.464 -8.159 1.00 95.62 417 ASP A O 1
ATOM 2851 N N . ARG A 1 418 ? 6.809 6.322 -9.437 1.00 96.00 418 ARG A N 1
ATOM 2852 C CA . ARG A 1 418 ? 7.587 5.493 -8.511 1.00 96.00 418 ARG A CA 1
ATOM 2853 C C . ARG A 1 418 ? 8.949 6.123 -8.308 1.00 96.00 418 ARG A C 1
ATOM 2855 O O . ARG A 1 418 ? 9.847 5.947 -9.132 1.00 96.00 418 ARG A O 1
ATOM 2862 N N . GLN A 1 419 ? 9.154 6.725 -7.150 1.00 94.75 419 GLN A N 1
ATOM 2863 C CA . GLN A 1 419 ? 10.394 7.415 -6.842 1.00 94.75 419 GLN A CA 1
ATOM 2864 C C . GLN A 1 419 ? 11.365 6.496 -6.103 1.00 94.75 419 GLN A C 1
ATOM 2866 O O . GLN A 1 419 ? 11.012 5.723 -5.204 1.00 94.75 419 GLN A O 1
ATOM 2871 N N . PHE A 1 420 ? 12.638 6.585 -6.478 1.00 94.06 420 PHE A N 1
ATOM 2872 C CA . PHE A 1 420 ? 13.705 5.763 -5.929 1.00 94.06 420 PHE A CA 1
ATOM 2873 C C . PHE A 1 420 ? 14.789 6.632 -5.293 1.00 94.06 420 PHE A C 1
ATOM 2875 O O . PHE A 1 420 ? 15.336 7.551 -5.902 1.00 94.06 420 PHE A O 1
ATOM 2882 N N . THR A 1 421 ? 15.201 6.276 -4.078 1.00 92.44 421 THR A N 1
ATOM 2883 C CA . THR A 1 421 ? 16.333 6.904 -3.391 1.00 92.44 421 THR A CA 1
ATOM 2884 C C . THR A 1 421 ? 17.486 5.915 -3.299 1.00 92.44 421 THR A C 1
ATOM 2886 O O . THR A 1 421 ? 17.376 4.862 -2.676 1.00 92.44 421 THR A O 1
ATOM 2889 N N . ASN A 1 422 ? 18.627 6.250 -3.911 1.00 87.38 422 ASN A N 1
ATOM 2890 C CA . ASN A 1 422 ? 19.811 5.379 -3.979 1.00 87.38 422 ASN A CA 1
ATOM 2891 C C . ASN A 1 422 ? 19.516 3.974 -4.553 1.00 87.38 422 ASN A C 1
ATOM 2893 O O . ASN A 1 422 ? 20.126 2.994 -4.127 1.00 87.38 422 ASN A O 1
ATOM 2897 N N . GLY A 1 423 ? 18.586 3.880 -5.510 1.00 87.44 423 GLY A N 1
ATOM 2898 C CA . GLY A 1 423 ? 18.185 2.625 -6.155 1.00 87.44 423 GLY A CA 1
ATOM 2899 C C . GLY A 1 423 ? 17.157 1.788 -5.388 1.00 87.44 423 GLY A C 1
ATOM 2900 O O . GLY A 1 423 ? 16.759 0.737 -5.884 1.00 87.44 423 GLY A O 1
ATOM 2901 N N . TYR A 1 424 ? 16.711 2.234 -4.211 1.00 92.19 424 TYR A N 1
ATOM 2902 C CA . TYR A 1 424 ? 15.619 1.610 -3.463 1.00 92.19 424 TYR A CA 1
ATOM 2903 C C . TYR A 1 424 ? 14.324 2.360 -3.737 1.00 92.19 424 TYR A C 1
ATOM 2905 O O . TYR A 1 424 ? 14.344 3.588 -3.770 1.00 92.19 424 TYR A O 1
ATOM 2913 N N . LEU A 1 425 ? 13.219 1.633 -3.914 1.00 94.94 425 LEU A N 1
ATOM 2914 C CA . LEU A 1 425 ? 11.891 2.241 -3.973 1.00 94.94 425 LEU A CA 1
ATOM 2915 C C . LEU A 1 425 ? 11.653 2.984 -2.657 1.00 94.94 425 LEU A C 1
ATOM 2917 O O . LEU A 1 425 ? 11.822 2.383 -1.597 1.00 94.94 425 LEU A O 1
ATOM 2921 N N . ALA A 1 426 ? 11.358 4.274 -2.747 1.00 95.50 426 ALA A N 1
ATOM 2922 C CA . ALA A 1 426 ? 11.125 5.143 -1.602 1.00 95.50 426 ALA A CA 1
ATOM 2923 C C . ALA A 1 426 ? 9.654 5.543 -1.509 1.00 95.50 426 ALA A C 1
ATOM 2925 O O . ALA A 1 426 ? 9.138 5.655 -0.402 1.00 95.50 426 ALA A O 1
ATOM 2926 N N . ASP A 1 427 ? 9.007 5.718 -2.659 1.00 96.06 427 ASP A N 1
ATOM 2927 C CA . ASP A 1 427 ? 7.650 6.232 -2.757 1.00 96.06 427 ASP A CA 1
ATOM 2928 C C . ASP A 1 427 ? 6.963 5.717 -4.043 1.00 96.06 427 ASP A C 1
ATOM 2930 O O . ASP A 1 427 ? 7.626 5.463 -5.057 1.00 96.06 427 ASP A O 1
ATOM 2934 N N . VAL A 1 428 ? 5.652 5.493 -3.972 1.00 97.19 428 VAL A N 1
ATOM 2935 C CA . VAL A 1 428 ? 4.761 5.129 -5.076 1.00 97.19 428 VAL A CA 1
ATOM 2936 C C . VAL A 1 428 ? 3.501 5.984 -4.998 1.00 97.19 428 VAL A C 1
ATOM 2938 O O . VAL A 1 428 ? 2.614 5.709 -4.194 1.00 97.19 428 VAL A O 1
ATOM 2941 N N . ILE A 1 429 ? 3.366 6.939 -5.911 1.00 95.25 429 ILE A N 1
ATOM 2942 C CA . ILE A 1 429 ? 2.193 7.805 -6.020 1.00 95.25 429 ILE A CA 1
ATOM 2943 C C . ILE A 1 429 ? 1.268 7.238 -7.098 1.00 95.25 429 ILE A C 1
ATOM 2945 O O . ILE A 1 429 ? 1.654 7.065 -8.255 1.00 95.25 429 ILE A O 1
ATOM 2949 N N . ASN A 1 430 ? 0.023 6.945 -6.739 1.00 94.81 430 ASN A N 1
ATOM 2950 C CA . ASN A 1 430 ? -0.992 6.402 -7.635 1.00 94.81 430 ASN A CA 1
ATOM 2951 C C . ASN A 1 430 ? -1.967 7.495 -8.073 1.00 94.81 430 ASN A C 1
ATOM 2953 O O . ASN A 1 430 ? -2.523 8.222 -7.249 1.00 94.81 430 ASN A O 1
ATOM 2957 N N . TYR A 1 431 ? -2.270 7.550 -9.368 1.00 92.75 431 TYR A N 1
ATOM 2958 C CA . TYR A 1 431 ? -3.136 8.565 -9.959 1.00 92.75 431 TYR A CA 1
ATOM 2959 C C . TYR A 1 431 ? -4.364 7.935 -10.621 1.00 92.75 431 TYR A C 1
ATOM 2961 O O . TYR A 1 431 ? -4.274 6.961 -11.366 1.00 92.75 431 TYR A O 1
ATOM 2969 N N . THR A 1 432 ? -5.524 8.556 -10.424 1.00 91.44 432 THR A N 1
ATOM 2970 C CA . THR A 1 432 ? -6.778 8.206 -11.094 1.00 91.44 432 THR A CA 1
ATOM 2971 C C . THR A 1 432 ? -7.239 9.385 -11.945 1.00 91.44 432 THR A C 1
ATOM 2973 O O . THR A 1 432 ? -7.564 10.452 -11.428 1.00 91.44 432 THR A O 1
ATOM 2976 N N . ASN A 1 433 ? -7.291 9.204 -13.271 1.00 89.12 433 ASN A N 1
ATOM 2977 C CA . ASN A 1 433 ? -7.576 10.276 -14.240 1.00 89.12 433 ASN A CA 1
ATOM 2978 C C . ASN A 1 433 ? -6.617 11.483 -14.113 1.00 89.12 433 ASN A C 1
ATOM 2980 O O . ASN A 1 433 ? -7.041 12.631 -14.254 1.00 89.12 433 ASN A O 1
ATOM 2984 N N . GLY A 1 434 ? -5.339 11.224 -13.812 1.00 87.00 434 GLY A N 1
ATOM 2985 C CA . GLY A 1 434 ? -4.308 12.254 -13.649 1.00 87.00 434 GLY A CA 1
ATOM 2986 C C . GLY A 1 434 ? -4.387 13.059 -12.347 1.00 87.00 434 GLY A C 1
ATOM 2987 O O . GLY A 1 434 ? -3.695 14.066 -12.224 1.00 87.00 434 GLY A O 1
ATOM 2988 N N . VAL A 1 435 ? -5.224 12.649 -11.390 1.00 88.81 435 VAL A N 1
ATOM 2989 C CA . VAL A 1 435 ? -5.274 13.214 -10.034 1.00 88.81 435 VAL A CA 1
ATOM 2990 C C . VAL A 1 435 ? -4.745 12.173 -9.061 1.00 88.81 435 VAL A C 1
ATOM 2992 O O . VAL A 1 435 ? -5.122 11.007 -9.159 1.00 88.81 435 VAL A O 1
ATOM 2995 N N . GLU A 1 436 ? -3.880 12.591 -8.147 1.00 90.25 436 GLU A N 1
ATOM 2996 C CA . GLU A 1 436 ? -3.360 11.746 -7.076 1.00 90.25 436 GLU A CA 1
ATOM 2997 C C . GLU A 1 436 ? -4.506 11.117 -6.270 1.00 90.25 436 GLU A C 1
ATOM 2999 O O . GLU A 1 436 ? -5.518 11.756 -5.979 1.00 90.25 436 GLU A O 1
ATOM 3004 N N . SER A 1 437 ? -4.377 9.825 -5.993 1.00 91.81 437 SER A N 1
ATOM 3005 C CA . SER A 1 437 ? -5.386 9.002 -5.317 1.00 91.81 437 SER A CA 1
ATOM 3006 C C . SER A 1 437 ? -4.817 8.189 -4.153 1.00 91.81 437 SER A C 1
ATOM 3008 O O . SER A 1 437 ? -5.582 7.669 -3.343 1.00 91.81 437 SER A O 1
ATOM 3010 N N . GLY A 1 438 ? -3.494 8.100 -4.047 1.00 93.94 438 GLY A N 1
ATOM 3011 C CA . GLY A 1 438 ? -2.801 7.499 -2.918 1.00 93.94 438 GLY A CA 1
ATOM 3012 C C . GLY A 1 438 ? -1.291 7.553 -3.101 1.00 93.94 438 GLY A C 1
ATOM 3013 O O . GLY A 1 438 ? -0.818 7.757 -4.218 1.00 93.94 438 GLY A O 1
ATOM 3014 N N . GLU A 1 439 ? -0.567 7.346 -2.013 1.00 95.88 439 GLU A N 1
ATOM 3015 C CA . GLU A 1 439 ? 0.892 7.444 -1.939 1.00 95.88 439 GLU A CA 1
ATOM 3016 C C . GLU A 1 439 ? 1.405 6.411 -0.928 1.00 95.88 439 GLU A C 1
ATOM 3018 O O . GLU A 1 439 ? 0.977 6.418 0.224 1.00 95.88 439 GLU A O 1
ATOM 3023 N N . ASP A 1 440 ? 2.288 5.506 -1.348 1.00 96.38 440 ASP A N 1
ATOM 3024 C CA . ASP A 1 440 ? 2.863 4.470 -0.486 1.00 96.38 440 ASP A CA 1
ATOM 3025 C C . ASP A 1 440 ? 4.361 4.722 -0.287 1.00 96.38 440 ASP A C 1
ATOM 3027 O O . ASP A 1 440 ? 5.139 4.717 -1.240 1.00 96.38 440 ASP A O 1
ATOM 3031 N N . PHE A 1 441 ? 4.802 4.832 0.962 1.00 96.69 441 PHE A N 1
ATOM 3032 C CA . PHE A 1 441 ? 6.197 5.064 1.324 1.00 96.69 441 PHE A CA 1
ATOM 3033 C C . PHE A 1 441 ? 6.902 3.776 1.729 1.00 96.69 441 PHE A C 1
ATOM 3035 O O . PHE A 1 441 ? 6.340 2.920 2.413 1.00 96.69 441 PHE A O 1
ATOM 3042 N N . TYR A 1 442 ? 8.185 3.666 1.387 1.00 96.56 442 TYR A N 1
ATOM 3043 C CA . TYR A 1 442 ? 8.992 2.471 1.611 1.00 96.56 442 TYR A CA 1
ATOM 3044 C C . TYR A 1 442 ? 10.327 2.791 2.286 1.00 96.56 442 TYR A C 1
ATOM 3046 O O . TYR A 1 442 ? 10.987 3.796 2.016 1.00 96.56 442 TYR A O 1
ATOM 3054 N N . ASN A 1 443 ? 10.790 1.876 3.139 1.00 93.44 443 ASN A N 1
ATOM 3055 C CA . ASN A 1 443 ? 12.143 1.932 3.689 1.00 93.44 443 ASN A CA 1
ATOM 3056 C C . ASN A 1 443 ? 13.188 1.316 2.734 1.00 93.44 443 ASN A C 1
ATOM 3058 O O . ASN A 1 443 ? 12.880 0.716 1.706 1.00 93.44 443 ASN A O 1
ATOM 3062 N N . THR A 1 444 ? 14.468 1.381 3.111 1.00 93.69 444 THR A N 1
ATOM 3063 C CA . THR A 1 444 ? 15.578 0.821 2.313 1.00 93.69 444 THR A CA 1
ATOM 3064 C C . THR A 1 444 ? 15.571 -0.708 2.192 1.00 93.69 444 THR A C 1
ATOM 3066 O O . THR A 1 444 ? 16.315 -1.254 1.381 1.00 93.69 444 THR A O 1
ATOM 3069 N N . ALA A 1 445 ? 14.746 -1.415 2.968 1.00 93.06 445 ALA A N 1
ATOM 3070 C CA . ALA A 1 445 ? 14.498 -2.848 2.813 1.00 93.06 445 ALA A CA 1
ATOM 3071 C C . ALA A 1 445 ? 13.300 -3.144 1.886 1.00 93.06 445 ALA A C 1
ATOM 3073 O O . ALA A 1 445 ? 12.902 -4.304 1.772 1.00 93.06 445 ALA A O 1
ATOM 3074 N N . SER A 1 446 ? 12.738 -2.115 1.238 1.00 91.12 446 SER A N 1
ATOM 3075 C CA . SER A 1 446 ? 11.539 -2.187 0.393 1.00 91.12 446 SER A CA 1
ATOM 3076 C C . SER A 1 446 ? 10.312 -2.714 1.137 1.00 91.12 446 SER A C 1
ATOM 3078 O O . SER A 1 446 ? 9.483 -3.419 0.567 1.00 91.12 446 SER A O 1
ATOM 3080 N N . GLN A 1 447 ? 10.215 -2.389 2.425 1.00 92.88 447 GLN A N 1
ATOM 3081 C CA . GLN A 1 447 ? 9.009 -2.604 3.214 1.00 92.88 447 GLN A CA 1
ATOM 3082 C C . GLN A 1 447 ? 8.222 -1.302 3.246 1.00 92.88 447 GLN A C 1
ATOM 3084 O O . GLN A 1 447 ? 8.807 -0.250 3.511 1.00 92.88 447 GLN A O 1
ATOM 3089 N N . GLU A 1 448 ? 6.924 -1.399 2.992 1.00 95.06 448 GLU A N 1
ATOM 3090 C CA . GLU A 1 448 ? 5.973 -0.301 3.135 1.00 95.06 448 GLU A CA 1
ATOM 3091 C C . GLU A 1 448 ? 5.979 0.182 4.593 1.00 95.06 448 GLU A C 1
ATOM 3093 O O . GLU A 1 448 ? 5.924 -0.618 5.532 1.00 95.06 448 GLU A O 1
ATOM 3098 N N . THR A 1 449 ? 6.144 1.484 4.791 1.00 96.31 449 THR A N 1
ATOM 3099 C CA . THR A 1 449 ? 6.196 2.124 6.110 1.00 96.31 449 THR A CA 1
ATOM 3100 C C . THR A 1 449 ? 4.953 2.937 6.400 1.00 96.31 449 THR A C 1
ATOM 3102 O O . THR A 1 449 ? 4.556 3.019 7.564 1.00 96.31 449 THR A O 1
ATOM 3105 N N . GLU A 1 450 ? 4.365 3.511 5.355 1.00 96.88 450 GLU A N 1
ATOM 3106 C CA . GLU A 1 450 ? 3.202 4.383 5.410 1.00 96.88 450 GLU A CA 1
ATOM 3107 C C . GLU A 1 450 ? 2.446 4.297 4.078 1.00 96.88 450 GLU A C 1
ATOM 3109 O O . GLU A 1 450 ? 3.087 4.154 3.041 1.00 96.88 450 GLU A O 1
ATOM 3114 N N . ALA A 1 451 ? 1.118 4.372 4.107 1.00 96.69 451 ALA A N 1
ATOM 3115 C CA . ALA A 1 451 ? 0.271 4.416 2.920 1.00 96.69 451 ALA A CA 1
ATOM 3116 C C . ALA A 1 451 ? -0.862 5.424 3.096 1.00 96.69 451 ALA A C 1
ATOM 3118 O O . ALA A 1 451 ? -1.650 5.335 4.039 1.00 96.69 451 ALA A O 1
ATOM 3119 N N . LEU A 1 452 ? -0.961 6.365 2.172 1.00 96.44 452 LEU A N 1
ATOM 3120 C CA . LEU A 1 452 ? -1.996 7.378 2.075 1.00 96.44 452 LEU A CA 1
ATOM 3121 C C . LEU A 1 452 ? -3.018 6.956 1.016 1.00 96.44 452 LEU A C 1
ATOM 3123 O O . LEU A 1 452 ? -2.677 6.511 -0.076 1.00 96.44 452 LEU A O 1
ATOM 3127 N N . SER A 1 453 ? -4.299 7.132 1.316 1.00 95.31 453 SER A N 1
ATOM 3128 C CA . SER A 1 453 ? -5.394 6.941 0.366 1.00 95.31 453 SER A CA 1
ATOM 3129 C C . SER A 1 453 ? -6.345 8.125 0.410 1.00 95.31 453 SER A C 1
ATOM 3131 O O . SER A 1 453 ? -6.927 8.425 1.455 1.00 95.31 453 SER A O 1
ATOM 3133 N N . ASP A 1 454 ? -6.555 8.748 -0.745 1.00 92.19 454 ASP A N 1
ATOM 3134 C CA . ASP A 1 454 ? -7.460 9.877 -0.917 1.00 92.19 454 ASP A CA 1
ATOM 3135 C C . ASP A 1 454 ? -8.788 9.427 -1.527 1.00 92.19 454 ASP A C 1
ATOM 3137 O O . ASP A 1 454 ? -8.859 8.763 -2.564 1.00 92.19 454 ASP A O 1
ATOM 3141 N N . PHE A 1 455 ? -9.887 9.822 -0.889 1.00 89.88 455 PHE A N 1
ATOM 314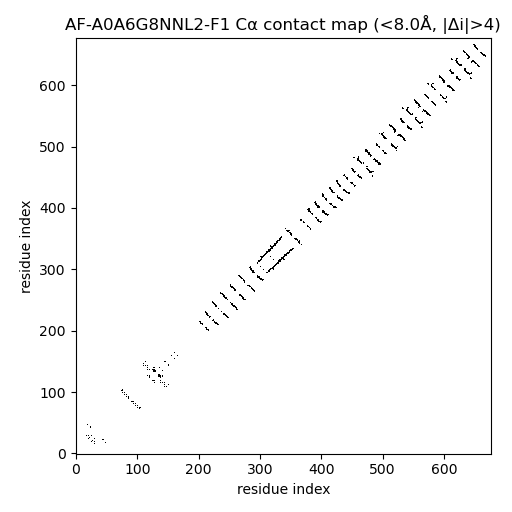2 C CA . PHE A 1 455 ? -11.230 9.491 -1.343 1.00 89.88 455 PHE A CA 1
ATOM 3143 C C . PHE A 1 455 ? -11.851 10.648 -2.127 1.00 89.88 455 PHE A C 1
ATOM 3145 O O . PHE A 1 455 ? -11.671 11.827 -1.830 1.00 89.88 455 PHE A O 1
ATOM 3152 N N . THR A 1 456 ? -12.700 10.319 -3.104 1.00 87.62 456 THR A N 1
ATOM 3153 C CA . THR A 1 456 ? -13.341 11.304 -3.999 1.00 87.62 456 THR A CA 1
ATOM 3154 C C . THR A 1 456 ? -14.247 12.320 -3.293 1.00 87.62 456 THR A C 1
ATOM 3156 O O . THR A 1 456 ? -14.612 13.337 -3.875 1.00 87.62 456 THR A O 1
ATOM 3159 N N . ASN A 1 457 ? -14.666 12.035 -2.059 1.00 86.50 457 ASN A N 1
ATOM 3160 C CA . ASN A 1 457 ? -15.433 12.950 -1.207 1.00 86.50 457 ASN A CA 1
ATOM 3161 C C . ASN A 1 457 ? -14.542 13.988 -0.485 1.00 86.50 457 ASN A C 1
ATOM 3163 O O . ASN A 1 457 ? -15.080 14.816 0.248 1.00 86.50 457 ASN A O 1
ATOM 3167 N N . GLY A 1 458 ? -13.220 13.947 -0.686 1.00 87.75 458 GLY A N 1
ATOM 3168 C CA . GLY A 1 458 ? -12.241 14.848 -0.081 1.00 87.75 458 GLY A CA 1
ATOM 3169 C C . GLY A 1 458 ? -11.736 14.423 1.299 1.00 87.75 458 GLY A C 1
ATOM 3170 O O . GLY A 1 458 ? -11.033 15.212 1.919 1.00 87.75 458 GLY A O 1
ATOM 3171 N N . THR A 1 459 ? -12.094 13.233 1.793 1.00 93.88 459 THR A N 1
ATOM 3172 C CA . THR A 1 459 ? -11.505 12.638 3.008 1.00 93.88 459 THR A CA 1
ATOM 3173 C C . THR A 1 459 ? -10.296 11.780 2.653 1.00 93.88 459 THR A C 1
ATOM 3175 O O . THR A 1 459 ? -10.162 11.376 1.500 1.00 93.88 459 THR A O 1
ATOM 3178 N N . SER A 1 460 ? -9.470 11.427 3.633 1.00 96.06 460 SER A N 1
ATOM 3179 C CA . SER A 1 460 ? -8.313 10.550 3.419 1.00 96.06 460 SER A CA 1
ATOM 3180 C C . SER A 1 460 ? -8.113 9.556 4.558 1.00 96.06 460 SER A C 1
ATOM 3182 O O . SER A 1 460 ? -8.703 9.696 5.634 1.00 96.06 460 SER A O 1
ATOM 3184 N N . GLN A 1 461 ? -7.299 8.537 4.302 1.00 97.12 461 GLN A N 1
ATOM 3185 C CA . GLN A 1 461 ? -6.766 7.629 5.310 1.00 97.12 461 GLN A CA 1
ATOM 3186 C C . GLN A 1 461 ? -5.246 7.549 5.199 1.00 97.12 461 GLN A C 1
ATOM 3188 O O . GLN A 1 461 ? -4.726 7.526 4.089 1.00 97.12 461 GLN A O 1
ATOM 3193 N N . VAL A 1 462 ? -4.556 7.472 6.336 1.00 97.31 462 VAL A N 1
ATOM 3194 C CA . VAL A 1 462 ? -3.110 7.227 6.415 1.00 97.31 462 VAL A CA 1
ATOM 3195 C C . VAL A 1 462 ? -2.882 5.980 7.253 1.00 97.31 462 VAL A C 1
ATOM 3197 O O . VAL A 1 462 ? -3.326 5.924 8.394 1.00 97.31 462 VAL A O 1
ATOM 3200 N N . THR A 1 463 ? -2.210 4.977 6.701 1.00 97.38 463 THR A N 1
ATOM 3201 C CA . THR A 1 463 ? -1.861 3.736 7.393 1.00 97.38 463 THR A CA 1
ATOM 3202 C C . THR A 1 463 ? -0.376 3.704 7.690 1.00 97.38 463 THR A C 1
ATOM 3204 O O . THR A 1 463 ? 0.424 3.820 6.776 1.00 97.38 463 THR A O 1
ATOM 3207 N N . PHE A 1 464 ? -0.000 3.483 8.942 1.00 96.94 464 PHE A N 1
ATOM 3208 C CA . PHE A 1 464 ? 1.375 3.310 9.390 1.00 96.94 464 PHE A CA 1
ATOM 3209 C C . PHE A 1 464 ? 1.659 1.830 9.652 1.00 96.94 464 PHE A C 1
ATOM 3211 O O . PHE A 1 464 ? 0.849 1.139 10.268 1.00 96.94 464 PHE A O 1
ATOM 3218 N N . TYR A 1 465 ? 2.837 1.351 9.246 1.00 96.06 465 TYR A N 1
ATOM 3219 C CA . TYR A 1 465 ? 3.285 -0.037 9.463 1.00 96.06 465 TYR A CA 1
ATOM 3220 C C . TYR A 1 465 ? 4.553 -0.143 10.315 1.00 96.06 465 TYR A C 1
ATOM 3222 O O . TYR A 1 465 ? 4.967 -1.232 10.718 1.00 96.06 465 TYR A O 1
ATOM 3230 N N . THR A 1 466 ? 5.212 0.984 10.586 1.00 92.88 466 THR A N 1
ATOM 3231 C CA . THR A 1 466 ? 6.453 1.038 11.367 1.00 92.88 466 THR A CA 1
ATOM 3232 C C . THR A 1 466 ? 6.414 2.179 12.375 1.00 92.88 466 THR A C 1
ATOM 3234 O O . THR A 1 466 ? 5.591 3.077 12.272 1.00 92.88 466 THR A O 1
ATOM 3237 N N . GLY A 1 467 ? 7.282 2.130 13.391 1.00 90.81 467 GLY A N 1
ATOM 3238 C CA . GLY A 1 467 ? 7.254 3.111 14.486 1.00 90.81 467 GLY A CA 1
ATOM 3239 C C . GLY A 1 467 ? 6.105 2.910 15.484 1.00 90.81 467 GLY A C 1
ATOM 3240 O O . GLY A 1 467 ? 5.943 3.729 16.383 1.00 90.81 467 GLY A O 1
ATOM 3241 N N . LEU A 1 468 ? 5.361 1.810 15.349 1.00 93.62 468 LEU A N 1
ATOM 3242 C CA . LEU A 1 468 ? 4.209 1.467 16.175 1.00 93.62 468 LEU A CA 1
ATOM 3243 C C . LEU A 1 468 ? 4.612 0.877 17.541 1.00 93.62 468 LEU A C 1
ATOM 3245 O O . LEU A 1 468 ? 5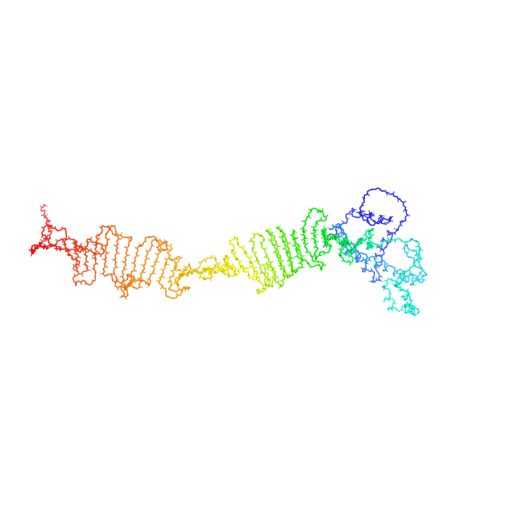.706 0.306 17.683 1.00 93.62 468 LEU A O 1
ATOM 3249 N N . PRO A 1 469 ? 3.724 0.953 18.547 1.00 93.88 469 PRO A N 1
ATOM 3250 C CA . PRO A 1 469 ? 3.810 0.158 19.767 1.00 93.88 469 PRO A CA 1
ATOM 3251 C C . PRO A 1 469 ? 4.008 -1.339 19.487 1.00 93.88 469 PRO A C 1
ATOM 3253 O O . PRO A 1 469 ? 3.526 -1.890 18.502 1.00 93.88 469 PRO A O 1
ATOM 3256 N N . SER A 1 470 ? 4.695 -2.050 20.388 1.00 92.00 470 SER A N 1
ATOM 3257 C CA . SER A 1 470 ? 5.077 -3.457 20.167 1.00 92.00 470 SER A CA 1
ATOM 3258 C C . SER A 1 470 ? 3.905 -4.438 20.030 1.00 92.00 470 SER A C 1
ATOM 3260 O O . SER A 1 470 ? 4.111 -5.583 19.635 1.00 92.00 470 SER A O 1
ATOM 3262 N N . ASN A 1 471 ? 2.703 -4.031 20.436 1.00 94.69 471 ASN A N 1
ATOM 3263 C CA . ASN A 1 471 ? 1.474 -4.812 20.333 1.00 94.69 471 ASN A CA 1
ATOM 3264 C C . ASN A 1 471 ? 0.711 -4.563 19.024 1.00 94.69 471 ASN A C 1
ATOM 3266 O O . ASN A 1 471 ? -0.259 -5.281 18.791 1.00 94.69 471 ASN A O 1
ATOM 3270 N N . GLU A 1 472 ? 1.144 -3.626 18.183 1.00 96.62 472 GLU A N 1
ATOM 3271 C CA . GLU A 1 472 ? 0.473 -3.215 16.948 1.00 96.62 472 GLU A CA 1
ATOM 3272 C C . GLU A 1 472 ? 1.239 -3.664 15.698 1.00 96.62 472 GLU A C 1
ATOM 3274 O O . GLU A 1 472 ? 2.458 -3.830 15.695 1.00 96.62 472 GLU A O 1
ATOM 3279 N N . THR A 1 473 ? 0.488 -3.906 14.629 1.00 96.25 473 THR A N 1
ATOM 3280 C CA . THR A 1 473 ? 0.980 -4.308 13.302 1.00 96.25 473 THR A CA 1
ATOM 3281 C C . THR A 1 473 ? 0.671 -3.266 12.235 1.00 96.25 473 THR A C 1
ATOM 3283 O O . THR A 1 473 ? 1.390 -3.191 11.245 1.00 96.25 473 THR A O 1
ATOM 3286 N N . SER A 1 474 ? -0.393 -2.485 12.427 1.00 97.31 474 SER A N 1
ATOM 3287 C CA . SER A 1 474 ? -0.719 -1.291 11.645 1.00 97.31 474 SER A CA 1
ATOM 3288 C C . SER A 1 474 ? -1.636 -0.364 12.445 1.00 97.31 474 SER A C 1
ATOM 3290 O O . SER A 1 474 ? -2.405 -0.844 13.283 1.00 97.31 474 SER A O 1
ATOM 3292 N N . GLU A 1 475 ? -1.554 0.933 12.161 1.00 97.56 475 GLU A N 1
ATOM 3293 C CA . GLU A 1 475 ? -2.489 1.978 12.603 1.00 97.56 475 GLU A CA 1
ATOM 3294 C C . GLU A 1 475 ? -3.005 2.701 11.355 1.00 97.56 475 GLU A C 1
ATOM 3296 O O . GLU A 1 475 ? -2.197 3.210 10.588 1.00 97.56 475 GLU A O 1
ATOM 3301 N N . THR A 1 476 ? -4.318 2.749 11.139 1.00 97.56 476 THR A N 1
ATOM 3302 C CA . THR A 1 476 ? -4.947 3.504 10.048 1.00 97.56 476 THR A CA 1
ATOM 3303 C C . THR A 1 476 ? -5.745 4.668 10.613 1.00 97.56 476 THR A C 1
ATOM 3305 O O . THR A 1 476 ? -6.772 4.471 11.258 1.00 97.56 476 THR A O 1
ATOM 3308 N N . ASP A 1 477 ? -5.316 5.884 10.311 1.00 97.31 477 ASP A N 1
ATOM 3309 C CA . ASP A 1 477 ? -5.973 7.120 10.707 1.00 97.31 477 ASP A CA 1
ATOM 3310 C C . ASP A 1 477 ? -6.865 7.658 9.604 1.00 97.31 477 ASP A C 1
ATOM 3312 O O . ASP A 1 477 ? -6.439 7.808 8.464 1.00 97.31 477 ASP A O 1
ATOM 3316 N N . ALA A 1 478 ? -8.103 8.003 9.954 1.00 96.69 478 ALA A N 1
ATOM 3317 C CA . ALA A 1 478 ? -9.042 8.639 9.042 1.00 96.69 478 ALA A CA 1
ATOM 3318 C C . ALA A 1 478 ? -9.069 10.153 9.267 1.00 96.69 478 ALA A C 1
ATOM 3320 O O . ALA A 1 478 ? -9.160 10.618 10.407 1.00 96.69 478 ALA A O 1
ATOM 3321 N N . PHE A 1 479 ? -9.062 10.925 8.181 1.00 96.38 479 PHE A N 1
ATOM 3322 C CA . PHE A 1 479 ? -9.051 12.383 8.208 1.00 96.38 479 PHE A CA 1
ATOM 3323 C C . PHE A 1 479 ? -10.178 12.987 7.368 1.00 96.38 479 PHE A C 1
ATOM 3325 O O . PHE A 1 479 ? -10.576 12.477 6.322 1.00 96.38 479 PHE A O 1
ATOM 3332 N N . SER A 1 480 ? -10.676 14.135 7.825 1.00 95.25 480 SER A N 1
ATOM 3333 C CA . SER A 1 480 ? -11.748 14.889 7.154 1.00 95.25 480 SER A CA 1
ATOM 3334 C C . SER A 1 480 ? -11.307 15.654 5.898 1.00 95.25 480 SER A C 1
ATOM 3336 O O . SER A 1 480 ? -12.173 16.099 5.146 1.00 95.25 480 SER A O 1
ATOM 3338 N N . GLY A 1 481 ? -10.002 15.831 5.679 1.00 94.00 481 GLY A N 1
ATOM 3339 C CA . GLY A 1 481 ? -9.421 16.409 4.468 1.00 94.00 481 GLY A CA 1
ATOM 3340 C C . GLY A 1 481 ? -8.579 15.395 3.690 1.00 94.00 481 GLY A C 1
ATOM 3341 O O . GLY A 1 481 ? -8.253 14.326 4.201 1.00 94.00 481 GLY A O 1
ATOM 3342 N N . ALA A 1 482 ? -8.225 15.749 2.456 1.00 91.50 482 ALA A N 1
ATOM 3343 C CA . ALA A 1 482 ? -7.318 14.996 1.591 1.00 91.50 482 ALA A CA 1
ATOM 3344 C C . ALA A 1 482 ? -5.878 15.029 2.133 1.00 91.50 482 ALA A C 1
ATOM 3346 O O . ALA A 1 482 ? -5.538 15.928 2.911 1.00 91.50 482 ALA A O 1
ATOM 3347 N N . ASN A 1 483 ? -5.028 14.100 1.705 1.00 89.94 483 ASN A N 1
ATOM 3348 C CA . ASN A 1 483 ? -3.601 14.039 2.031 1.00 89.94 483 ASN A CA 1
ATOM 3349 C C . ASN A 1 483 ? -3.297 14.011 3.539 1.00 89.94 483 ASN A C 1
ATOM 3351 O O . ASN A 1 483 ? -2.415 14.725 4.019 1.00 89.94 483 ASN A O 1
ATOM 3355 N N . GLY A 1 484 ? -4.100 13.290 4.327 1.00 92.38 484 GLY A N 1
ATOM 3356 C CA . GLY A 1 484 ? -3.946 13.220 5.784 1.00 92.38 484 GLY A CA 1
ATOM 3357 C C . GLY A 1 484 ? -4.175 14.556 6.508 1.00 92.38 484 GLY A C 1
ATOM 3358 O O . GLY A 1 484 ? -3.712 14.749 7.631 1.00 92.38 484 GLY A O 1
ATOM 3359 N N . THR A 1 485 ? -4.851 15.524 5.876 1.00 92.94 485 THR A N 1
ATOM 3360 C CA . THR A 1 485 ? -5.078 16.860 6.455 1.00 92.94 485 THR A CA 1
ATOM 3361 C C . THR A 1 485 ? -6.452 17.008 7.115 1.00 92.94 485 THR A C 1
ATOM 3363 O O . THR A 1 485 ? -7.371 16.218 6.919 1.00 92.94 485 THR A O 1
ATOM 3366 N N . GLY A 1 486 ? -6.633 18.073 7.901 1.00 93.31 486 GLY A N 1
ATOM 3367 C CA . GLY A 1 486 ? -7.891 18.356 8.597 1.00 93.31 486 GLY A CA 1
ATOM 3368 C C . GLY A 1 486 ? -7.944 17.736 9.994 1.00 93.31 486 GLY A C 1
ATOM 3369 O O . GLY A 1 486 ? -6.934 17.641 10.685 1.00 93.31 486 GLY A O 1
ATOM 3370 N N . THR A 1 487 ? -9.144 17.386 10.453 1.00 93.88 487 THR A N 1
ATOM 3371 C CA . THR A 1 487 ? -9.360 16.736 11.756 1.00 93.88 487 THR A CA 1
ATOM 3372 C C . THR A 1 487 ? -9.352 15.219 11.593 1.00 93.88 487 THR A C 1
ATOM 3374 O O . THR A 1 487 ? -10.044 14.723 10.700 1.00 93.88 487 THR A O 1
ATOM 3377 N N . ARG A 1 488 ? -8.622 14.506 12.468 1.00 94.62 488 ARG A N 1
ATOM 3378 C CA . ARG A 1 488 ? -8.690 13.042 12.616 1.00 94.62 488 ARG A CA 1
ATOM 3379 C C . ARG A 1 488 ? -10.100 12.658 13.061 1.00 94.62 488 ARG A C 1
ATOM 3381 O O . ARG A 1 488 ? -10.568 13.111 14.104 1.00 94.62 488 ARG A O 1
ATOM 3388 N N . THR A 1 489 ? -10.798 11.886 12.242 1.00 95.25 489 THR A N 1
ATOM 3389 C CA . THR A 1 489 ? -12.189 11.469 12.463 1.00 95.25 489 THR A CA 1
ATOM 3390 C C . THR A 1 489 ? -12.290 10.094 13.105 1.00 95.25 489 THR A C 1
ATOM 3392 O O . THR A 1 489 ? -13.295 9.818 13.761 1.00 95.25 489 THR A O 1
ATOM 3395 N N . GLY A 1 490 ? -11.248 9.272 12.961 1.00 96.00 490 GLY A N 1
ATOM 3396 C CA . GLY A 1 490 ? -11.135 7.959 13.584 1.00 96.00 490 GLY A CA 1
ATOM 3397 C C . GLY A 1 490 ? -9.735 7.363 13.447 1.00 96.00 490 GLY A C 1
ATOM 3398 O O . GLY A 1 490 ? -8.852 7.980 12.844 1.00 96.00 490 GLY A O 1
ATOM 3399 N N . ALA A 1 491 ? -9.559 6.180 14.022 1.00 97.12 491 ALA A N 1
ATOM 3400 C CA . ALA A 1 491 ? -8.343 5.381 13.992 1.00 97.12 491 ALA A CA 1
ATOM 3401 C C . ALA A 1 491 ? -8.685 3.890 14.014 1.00 97.12 491 ALA A C 1
ATOM 3403 O O . ALA A 1 491 ? -9.670 3.499 14.632 1.00 97.12 491 ALA A O 1
ATOM 3404 N N . LEU A 1 492 ? -7.860 3.054 13.401 1.00 97.88 492 LEU A N 1
ATOM 3405 C CA . LEU A 1 492 ? -7.992 1.603 13.422 1.00 97.88 492 LEU A CA 1
ATOM 3406 C C . LEU A 1 492 ? -6.631 0.977 13.713 1.00 97.88 492 LEU A C 1
ATOM 3408 O O . LEU A 1 492 ? -5.699 1.124 12.932 1.00 97.88 492 LEU A O 1
ATOM 3412 N N . PHE A 1 493 ? -6.533 0.229 14.803 1.00 97.62 493 PHE A N 1
ATOM 3413 C CA . PHE A 1 493 ? -5.314 -0.448 15.226 1.00 97.62 493 PHE A CA 1
ATOM 3414 C C . PHE A 1 493 ? -5.449 -1.948 14.997 1.00 97.62 493 PHE A C 1
ATOM 3416 O O . PHE A 1 493 ? -6.331 -2.597 15.561 1.00 97.62 493 PHE A O 1
ATOM 3423 N N . ASN A 1 494 ? -4.549 -2.531 14.212 1.00 98.06 494 ASN A N 1
ATOM 3424 C CA . ASN A 1 494 ? -4.429 -3.979 14.088 1.00 98.06 494 ASN A CA 1
ATOM 3425 C C . ASN A 1 494 ? -3.384 -4.500 15.061 1.00 98.06 494 ASN A C 1
ATOM 3427 O O . ASN A 1 494 ? -2.213 -4.126 14.988 1.00 98.06 494 ASN A O 1
ATOM 3431 N N . LEU A 1 495 ? -3.772 -5.428 15.925 1.00 97.06 495 LEU A N 1
ATOM 3432 C CA . LEU A 1 495 ? -2.917 -5.941 16.983 1.00 97.06 495 LEU A CA 1
ATOM 3433 C C . LEU A 1 495 ? -2.198 -7.234 16.572 1.00 97.06 495 LEU A C 1
ATOM 3435 O O . LEU A 1 495 ? -2.688 -8.058 15.800 1.00 97.06 495 LEU A O 1
ATOM 3439 N N . THR A 1 496 ? -1.016 -7.445 17.145 1.00 96.94 496 THR A N 1
ATOM 3440 C CA . THR A 1 496 ? -0.132 -8.604 16.894 1.00 96.94 496 THR A CA 1
ATOM 3441 C C . THR A 1 496 ? -0.746 -9.962 17.246 1.00 96.94 496 THR A C 1
ATOM 3443 O O . THR A 1 496 ? -0.300 -10.993 16.744 1.00 96.94 496 THR A O 1
ATOM 3446 N N . ASN A 1 497 ? -1.772 -9.986 18.095 1.00 95.50 497 ASN A N 1
ATOM 3447 C CA . ASN A 1 497 ? -2.545 -11.181 18.446 1.00 95.50 497 ASN A CA 1
ATOM 3448 C C . ASN A 1 497 ? -3.655 -11.512 17.420 1.00 95.50 497 ASN A C 1
ATOM 3450 O O . ASN A 1 497 ? -4.367 -12.497 17.615 1.00 95.50 497 ASN A O 1
ATOM 3454 N N . GLY A 1 498 ? -3.804 -10.718 16.352 1.00 95.69 498 GLY A N 1
ATOM 3455 C CA . GLY A 1 498 ? -4.810 -10.901 15.305 1.00 95.69 498 GLY A CA 1
ATOM 3456 C C . GLY A 1 498 ? -6.168 -10.249 15.582 1.00 95.69 498 GLY A C 1
ATOM 3457 O O . GLY A 1 498 ? -7.091 -10.477 14.803 1.00 95.69 498 GLY A O 1
ATOM 3458 N N . THR A 1 499 ? -6.305 -9.463 16.655 1.00 97.56 499 THR A N 1
ATOM 3459 C CA . THR A 1 499 ? -7.496 -8.639 16.935 1.00 97.56 499 THR A CA 1
ATOM 3460 C C . THR A 1 499 ? -7.315 -7.220 16.394 1.00 97.56 499 THR A C 1
ATOM 3462 O O . THR A 1 499 ? -6.214 -6.846 15.985 1.00 97.56 499 THR A O 1
ATOM 3465 N N . SER A 1 500 ? -8.360 -6.397 16.426 1.00 98.19 500 SER A N 1
ATOM 3466 C CA . SER A 1 500 ? -8.246 -4.966 16.125 1.00 98.19 500 SER A CA 1
ATOM 3467 C C . SER A 1 500 ? -9.111 -4.102 17.030 1.00 98.19 500 SER A C 1
ATOM 3469 O O . SER A 1 500 ? -10.035 -4.596 17.675 1.00 98.19 500 SER A O 1
ATOM 3471 N N . GLN A 1 501 ? -8.814 -2.811 17.028 1.00 97.38 501 GLN A N 1
ATOM 3472 C CA . GLN A 1 501 ? -9.500 -1.778 17.787 1.00 97.38 501 GLN A CA 1
ATOM 3473 C C . GLN A 1 501 ? -9.831 -0.609 16.853 1.00 97.38 501 GLN A C 1
ATOM 3475 O O . GLN A 1 501 ? -8.941 -0.133 16.156 1.00 97.38 501 GLN A O 1
ATOM 3480 N N . GLU A 1 502 ? -11.083 -0.164 16.811 1.00 97.12 502 GLU A N 1
ATOM 3481 C CA . GLU A 1 502 ? -11.531 0.984 16.017 1.00 97.12 502 GLU A CA 1
ATOM 3482 C C . GLU A 1 502 ? -11.989 2.114 16.939 1.00 97.12 502 GLU A C 1
ATOM 3484 O O . GLU A 1 502 ? -12.894 1.944 17.750 1.00 97.12 502 GLU A O 1
ATOM 3489 N N . TYR A 1 503 ? -11.389 3.285 16.771 1.00 95.88 503 TYR A N 1
ATOM 3490 C CA . TYR A 1 503 ? -11.679 4.487 17.531 1.00 95.88 503 TYR A CA 1
ATOM 3491 C C . TYR A 1 503 ? -12.378 5.519 16.644 1.00 95.88 503 TYR A C 1
ATOM 3493 O O . TYR A 1 503 ? -11.882 5.873 15.576 1.00 95.88 503 TYR A O 1
ATOM 3501 N N . SER A 1 504 ? -13.509 6.057 17.090 1.00 95.00 504 SER A N 1
ATOM 3502 C CA . SER A 1 504 ? -14.279 7.087 16.383 1.00 95.00 504 SER A CA 1
ATOM 3503 C C . SER A 1 504 ? -14.370 8.368 17.210 1.00 95.00 504 SER A C 1
ATOM 3505 O O . SER A 1 504 ? -14.766 8.330 18.371 1.00 95.00 504 SER A O 1
ATOM 3507 N N . PHE A 1 505 ? -14.048 9.517 16.603 1.00 90.69 505 PHE A N 1
ATOM 3508 C CA . PHE A 1 505 ? -14.064 10.838 17.263 1.00 90.69 505 PHE A CA 1
ATOM 3509 C C . PHE A 1 505 ? -15.185 11.762 16.764 1.00 90.69 505 PHE A C 1
ATOM 3511 O O . PHE A 1 505 ? -15.465 12.805 17.354 1.00 90.69 505 PHE A O 1
ATOM 3518 N N . THR A 1 506 ? -15.785 11.452 15.614 1.00 87.81 506 THR A N 1
ATOM 3519 C CA . THR A 1 506 ? -16.758 12.325 14.941 1.00 87.81 506 THR A CA 1
ATOM 3520 C C . THR A 1 506 ? -17.909 11.513 14.362 1.00 87.81 506 THR A C 1
ATOM 3522 O O . THR A 1 506 ? -17.815 10.298 14.242 1.00 87.81 506 THR A O 1
ATOM 3525 N N . GLY A 1 507 ? -19.017 12.177 14.015 1.00 81.94 507 GLY A N 1
ATOM 3526 C CA . GLY A 1 507 ? -20.211 11.485 13.512 1.00 81.94 507 GLY A CA 1
ATOM 3527 C C . GLY A 1 507 ? -20.962 10.680 14.581 1.00 81.94 507 GLY A C 1
ATOM 3528 O O . GLY A 1 507 ? -21.862 9.918 14.238 1.00 81.94 507 GLY A O 1
ATOM 3529 N N . LEU A 1 508 ? -20.613 10.872 15.855 1.00 89.25 508 LEU A N 1
ATOM 3530 C CA . LEU A 1 508 ? -21.207 10.180 16.993 1.00 89.25 508 LEU A CA 1
ATOM 3531 C C . LEU A 1 508 ? -22.578 10.774 17.377 1.00 89.25 508 LEU A C 1
ATOM 3533 O O . LEU A 1 508 ? -22.836 11.961 17.128 1.00 89.25 508 LEU A O 1
ATOM 3537 N N . PRO A 1 509 ? -23.468 9.975 17.996 1.00 88.88 509 PRO A N 1
ATOM 3538 C CA . PRO A 1 509 ? -24.669 10.464 18.661 1.00 88.88 509 PRO A CA 1
ATOM 3539 C C . PRO A 1 509 ? -24.412 11.655 19.597 1.00 88.88 509 PRO A C 1
ATOM 3541 O O . PRO A 1 509 ? -23.352 11.817 20.199 1.00 88.88 509 PRO A O 1
ATOM 3544 N N . SER A 1 510 ? -25.427 12.510 19.750 1.00 84.19 510 SER A N 1
ATOM 3545 C CA . SER A 1 510 ? -25.337 13.688 20.617 1.00 84.19 510 SER A CA 1
ATOM 3546 C C . SER A 1 510 ? -25.029 13.293 22.063 1.00 84.19 510 SER A C 1
ATOM 3548 O O . SER A 1 510 ? -25.879 12.710 22.732 1.00 84.19 510 SER A O 1
ATOM 3550 N N . GLY A 1 511 ? -23.877 13.731 22.570 1.00 88.06 511 GLY A N 1
ATOM 3551 C CA . GLY A 1 511 ? -23.458 13.541 23.960 1.00 88.06 511 GLY A CA 1
ATOM 3552 C C . GLY A 1 511 ? -22.219 12.665 24.111 1.00 88.06 511 GLY A C 1
ATOM 3553 O O . GLY A 1 511 ? -21.557 12.785 25.140 1.00 88.06 511 GLY A O 1
ATOM 3554 N N . GLU A 1 512 ? -21.872 11.877 23.095 1.00 94.44 512 GLU A N 1
ATOM 3555 C CA . GLU A 1 512 ? -20.646 11.075 23.031 1.00 94.44 512 GLU A CA 1
ATOM 3556 C C . GLU A 1 512 ? -19.465 11.928 22.542 1.00 94.44 512 GLU A C 1
ATOM 3558 O O . GLU A 1 512 ? -19.615 12.763 21.646 1.00 94.44 512 GLU A O 1
ATOM 3563 N N . SER A 1 513 ? -18.298 11.759 23.162 1.00 93.69 513 SER A N 1
ATOM 3564 C CA . SER A 1 513 ? -17.034 12.367 22.728 1.00 93.69 513 SER A CA 1
ATOM 3565 C C . SER A 1 513 ? -16.179 11.410 21.905 1.00 93.69 513 SER A C 1
ATOM 3567 O O . SER A 1 513 ? -15.450 11.861 21.022 1.00 93.69 513 SER A O 1
ATOM 3569 N N . SER A 1 514 ? -16.270 10.117 22.200 1.00 95.44 514 SER A N 1
ATOM 3570 C CA . SER A 1 514 ? -15.488 9.061 21.565 1.00 95.44 514 SER A CA 1
ATOM 3571 C C . SER A 1 514 ? -16.176 7.714 21.735 1.00 95.44 514 SER A C 1
ATOM 3573 O O . SER A 1 514 ? -16.890 7.494 22.715 1.00 95.44 514 SER A O 1
ATOM 3575 N N . VAL A 1 515 ? -15.941 6.821 20.776 1.00 96.88 515 VAL A N 1
ATOM 3576 C CA . VAL A 1 515 ? -16.312 5.408 20.876 1.00 96.88 515 VAL A CA 1
ATOM 3577 C C . VAL A 1 515 ? -15.127 4.562 20.452 1.00 96.88 515 VAL A C 1
ATOM 3579 O O . VAL A 1 515 ? -14.549 4.808 19.395 1.00 96.88 515 VAL A O 1
ATOM 3582 N N . ASP A 1 516 ? -14.802 3.570 21.265 1.00 96.75 516 ASP A N 1
ATOM 3583 C CA . ASP A 1 516 ? -13.730 2.612 21.044 1.00 96.75 516 ASP A CA 1
ATOM 3584 C C . ASP A 1 516 ? -14.310 1.196 20.950 1.00 96.75 516 ASP A C 1
ATOM 3586 O O . ASP A 1 516 ? -15.033 0.749 21.839 1.00 96.75 516 ASP A O 1
ATOM 3590 N N . GLN A 1 517 ? -14.064 0.502 19.844 1.00 97.19 517 GLN A N 1
ATOM 3591 C CA . GLN A 1 517 ? -14.684 -0.780 19.518 1.00 97.19 517 GLN A CA 1
ATOM 3592 C C . GLN A 1 517 ? -13.628 -1.855 19.306 1.00 97.19 517 GLN A C 1
ATOM 3594 O O . GLN A 1 517 ? -12.715 -1.705 18.499 1.00 97.19 517 GLN A O 1
ATOM 3599 N N . PHE A 1 518 ? -13.794 -2.991 19.976 1.00 97.75 518 PHE A N 1
ATOM 3600 C CA . PHE A 1 518 ? -12.836 -4.092 19.933 1.00 97.75 518 PHE A CA 1
ATOM 3601 C C . PHE A 1 518 ? -13.387 -5.251 19.110 1.00 97.75 518 PHE A C 1
ATOM 3603 O O . PHE A 1 518 ? -14.541 -5.651 19.275 1.00 97.75 518 PHE A O 1
ATOM 3610 N N . PHE A 1 519 ? -12.549 -5.826 18.249 1.00 98.25 519 PHE A N 1
ATOM 3611 C CA . PHE A 1 519 ? -12.931 -6.876 17.310 1.00 98.25 519 PHE A CA 1
ATOM 3612 C C . PHE A 1 519 ? -12.003 -8.083 17.395 1.00 98.25 519 PHE A C 1
ATOM 3614 O O . PHE A 1 519 ? -10.788 -7.958 17.539 1.00 98.25 519 PHE A O 1
ATOM 3621 N N . SER A 1 520 ? -12.569 -9.281 17.246 1.00 97.31 520 SER A N 1
ATOM 3622 C CA . SER A 1 520 ? -11.822 -10.540 17.333 1.00 97.31 520 SER A CA 1
ATOM 3623 C C . SER A 1 520 ? -10.907 -10.830 16.132 1.00 97.31 520 SER A C 1
ATOM 3625 O O . SER A 1 520 ? -10.132 -11.782 16.192 1.00 97.31 520 SER A O 1
ATOM 3627 N N . GLY A 1 521 ? -11.061 -10.105 15.022 1.00 97.06 521 GLY A N 1
ATOM 3628 C CA . GLY A 1 521 ? -10.226 -10.196 13.822 1.00 97.06 521 GLY A CA 1
ATOM 3629 C C . GLY A 1 521 ? -9.548 -8.863 13.512 1.00 97.06 521 GLY A C 1
ATOM 3630 O O . GLY A 1 521 ? -9.862 -7.855 14.134 1.00 97.06 521 GLY A O 1
ATOM 3631 N N . THR A 1 522 ? -8.633 -8.847 12.542 1.00 96.56 522 THR A N 1
ATOM 3632 C CA . THR A 1 522 ? -8.001 -7.612 12.052 1.00 96.56 522 THR A CA 1
ATOM 3633 C C . THR A 1 522 ? -8.955 -6.804 11.172 1.00 96.56 522 THR A C 1
ATOM 3635 O O . THR A 1 522 ? -9.929 -7.341 10.645 1.00 96.56 522 THR A O 1
ATOM 3638 N N . ASN A 1 523 ? -8.663 -5.525 10.963 1.00 94.62 523 ASN A N 1
ATOM 3639 C CA . ASN A 1 523 ? -9.415 -4.596 10.123 1.00 94.62 523 ASN A CA 1
ATOM 3640 C C . ASN A 1 523 ? -10.888 -4.454 10.528 1.00 94.62 523 ASN A C 1
ATOM 3642 O O . ASN A 1 523 ? -11.769 -4.520 9.670 1.00 94.62 523 ASN A O 1
ATOM 3646 N N . ALA A 1 524 ? -11.152 -4.350 11.834 1.00 96.00 524 ALA A N 1
ATOM 3647 C CA . ALA A 1 524 ? -12.496 -4.298 12.412 1.00 96.00 524 ALA A CA 1
ATOM 3648 C C . ALA A 1 524 ? -13.399 -5.461 11.944 1.00 96.00 524 ALA A C 1
ATOM 3650 O O . ALA A 1 524 ? -14.607 -5.319 11.760 1.00 96.00 524 ALA A O 1
ATOM 3651 N N . SER A 1 525 ? -12.807 -6.638 11.704 1.00 96.06 525 SER A N 1
ATOM 3652 C CA . SER A 1 525 ? -13.527 -7.819 11.222 1.00 96.06 525 SER A CA 1
ATOM 3653 C C . SER A 1 525 ? -13.790 -8.844 12.328 1.00 96.06 525 SER A C 1
ATOM 3655 O O . SER A 1 525 ? -13.210 -8.815 13.412 1.00 96.06 525 SER A O 1
ATOM 3657 N N . GLY A 1 526 ? -14.667 -9.808 12.044 1.00 95.69 526 GLY A N 1
ATOM 3658 C CA . GLY A 1 526 ? -15.038 -10.846 13.003 1.00 95.69 526 GLY A CA 1
ATOM 3659 C C . GLY A 1 526 ? -16.155 -10.398 13.943 1.00 95.69 526 GLY A C 1
ATOM 3660 O O . GLY A 1 526 ? -17.102 -9.740 13.518 1.00 95.69 526 GLY A O 1
ATOM 3661 N N . THR A 1 527 ? -16.092 -10.832 15.201 1.00 95.69 527 THR A N 1
ATOM 3662 C CA . THR A 1 527 ? -17.088 -10.497 16.223 1.00 95.69 527 THR A CA 1
ATOM 3663 C C . THR A 1 527 ? -16.603 -9.304 17.031 1.00 95.69 527 THR A C 1
ATOM 3665 O O . THR A 1 527 ? -15.479 -9.317 17.531 1.00 95.69 527 THR A O 1
ATOM 3668 N N . GLN A 1 528 ? -17.464 -8.300 17.184 1.00 97.31 528 GLN A N 1
ATOM 3669 C CA . GLN A 1 528 ? -17.248 -7.217 18.132 1.00 97.31 528 GLN A CA 1
ATOM 3670 C C . GLN A 1 528 ? -17.302 -7.780 19.556 1.00 97.31 528 GLN A C 1
ATOM 3672 O O . GLN A 1 528 ? -18.278 -8.427 19.934 1.00 97.31 528 GLN A O 1
ATOM 3677 N N . THR A 1 529 ? -16.233 -7.598 20.323 1.00 97.12 529 THR A N 1
ATOM 3678 C CA . THR A 1 529 ? -16.094 -8.152 21.674 1.00 97.12 529 THR A CA 1
ATOM 3679 C C . THR A 1 529 ? -16.506 -7.157 22.745 1.00 97.12 529 THR A C 1
ATOM 3681 O O . THR A 1 529 ? -17.035 -7.580 23.774 1.00 97.12 529 THR A O 1
ATOM 3684 N N . GLU A 1 530 ? -16.286 -5.867 22.485 1.00 97.75 530 GLU A N 1
ATOM 3685 C CA . GLU A 1 530 ? -16.516 -4.768 23.421 1.00 97.75 530 GLU A CA 1
ATOM 3686 C C . GLU A 1 530 ? -16.747 -3.437 22.679 1.00 97.75 530 GLU A C 1
ATOM 3688 O O . GLU A 1 530 ? -16.289 -3.259 21.546 1.00 97.75 530 GLU A O 1
ATOM 3693 N N . SER A 1 531 ? -17.474 -2.513 23.306 1.00 97.25 531 SER A N 1
ATOM 3694 C CA . SER A 1 531 ? -17.545 -1.091 22.951 1.00 97.25 531 SER A CA 1
ATOM 3695 C C . SER A 1 531 ? -17.427 -0.223 24.192 1.00 97.25 531 SER A C 1
ATOM 3697 O O . SER A 1 531 ? -18.160 -0.429 25.154 1.00 97.25 531 SER A O 1
ATOM 3699 N N . LEU A 1 532 ? -16.569 0.782 24.149 1.00 97.75 532 LEU A N 1
ATOM 3700 C CA . LEU A 1 532 ? -16.390 1.767 25.200 1.00 97.75 532 LEU A CA 1
ATOM 3701 C C . LEU A 1 532 ? -16.813 3.140 24.671 1.00 97.75 532 LEU A C 1
ATOM 3703 O O . LEU A 1 532 ? -16.253 3.650 23.706 1.00 97.75 532 LEU A O 1
ATOM 3707 N N . TYR A 1 533 ? -17.827 3.719 25.300 1.00 96.81 533 TYR A N 1
ATOM 3708 C CA . TYR A 1 533 ? -18.400 5.015 24.961 1.00 96.81 533 TYR A CA 1
ATOM 3709 C C . TYR A 1 533 ? -17.981 6.032 26.010 1.00 96.81 533 TYR A C 1
ATOM 3711 O O . TYR A 1 533 ? -18.339 5.887 27.180 1.00 96.81 533 TYR A O 1
ATOM 3719 N N . ASP A 1 534 ? -17.301 7.095 25.599 1.00 97.50 534 ASP A N 1
ATOM 3720 C CA . ASP A 1 534 ? -17.073 8.244 26.468 1.00 97.50 534 ASP A CA 1
ATOM 3721 C C . ASP A 1 534 ? -18.083 9.336 26.173 1.00 97.50 534 ASP A C 1
ATOM 3723 O O . ASP A 1 534 ? -18.373 9.674 25.022 1.00 97.50 534 ASP A O 1
ATOM 3727 N N . PHE A 1 535 ? -18.585 9.946 27.237 1.00 96.12 535 PHE A N 1
ATOM 3728 C CA . PHE A 1 535 ? -19.545 11.024 27.151 1.00 96.12 535 PHE A CA 1
ATOM 3729 C C . PHE A 1 535 ? -18.889 12.368 27.462 1.00 96.12 535 PHE A C 1
ATOM 3731 O O . PHE A 1 535 ? -18.037 12.520 28.335 1.00 96.12 535 PHE A O 1
ATOM 3738 N N . THR A 1 536 ? -19.379 13.406 26.793 1.00 95.38 536 THR A N 1
ATOM 3739 C CA . THR A 1 536 ? -18.934 14.804 26.929 1.00 95.38 536 THR A CA 1
ATOM 3740 C C . THR A 1 536 ? -19.064 15.386 28.344 1.00 95.38 536 THR A C 1
ATOM 3742 O O . THR A 1 536 ? -18.458 16.413 28.650 1.00 95.38 536 THR A O 1
ATOM 3745 N N . ASN A 1 537 ? -19.843 14.752 29.223 1.00 94.62 537 ASN A N 1
ATOM 3746 C CA . ASN A 1 537 ? -19.957 15.096 30.644 1.00 94.62 537 ASN A CA 1
ATOM 3747 C C . ASN A 1 537 ? -18.839 14.472 31.517 1.00 94.62 537 ASN A C 1
ATOM 3749 O O . ASN A 1 537 ? -18.827 14.714 32.724 1.00 94.62 537 ASN A O 1
ATOM 3753 N N . GLY A 1 538 ? -17.929 13.690 30.927 1.00 95.44 538 GLY A N 1
ATOM 3754 C CA . GLY A 1 538 ? -16.815 13.017 31.594 1.00 95.44 538 GLY A CA 1
ATOM 3755 C C . GLY A 1 538 ? -17.124 11.627 32.158 1.00 95.44 538 GLY A C 1
ATOM 3756 O O . GLY A 1 538 ? -16.250 11.067 32.812 1.00 95.44 538 GLY A O 1
ATOM 3757 N N . THR A 1 539 ? -18.327 11.082 31.946 1.00 97.00 539 THR A N 1
ATOM 3758 C CA . THR A 1 539 ? -18.670 9.684 32.282 1.00 97.00 539 THR A CA 1
ATOM 3759 C C . THR A 1 539 ? -18.390 8.756 31.102 1.00 97.00 539 THR A C 1
ATOM 3761 O O . THR A 1 539 ? -18.278 9.234 29.976 1.00 97.00 539 THR A O 1
ATOM 3764 N N . SER A 1 540 ? -18.364 7.443 31.324 1.00 98.19 540 SER A N 1
ATOM 3765 C CA . SER A 1 540 ? -18.235 6.448 30.250 1.00 98.19 540 SER A CA 1
ATOM 3766 C C . SER A 1 540 ? -19.143 5.239 30.458 1.00 98.19 540 SER A C 1
ATOM 3768 O O . SER A 1 540 ? -19.698 5.036 31.542 1.00 98.19 540 SER A O 1
ATOM 3770 N N . GLN A 1 541 ? -19.309 4.445 29.406 1.00 97.81 541 GLN A N 1
ATOM 3771 C CA . GLN A 1 541 ? -20.022 3.176 29.421 1.00 97.81 541 GLN A CA 1
ATOM 3772 C C . GLN A 1 541 ? -19.227 2.122 28.649 1.00 97.81 541 GLN A C 1
ATOM 3774 O O . GLN A 1 541 ? -18.907 2.341 27.487 1.00 97.81 541 GLN A O 1
ATOM 3779 N N . ALA A 1 542 ? -18.966 0.971 29.265 1.00 97.88 542 ALA A N 1
ATOM 3780 C CA . ALA A 1 542 ? -18.401 -0.201 28.600 1.00 97.88 542 ALA A CA 1
ATOM 3781 C C . ALA A 1 542 ? -19.510 -1.225 28.319 1.00 97.88 542 ALA A C 1
ATOM 3783 O O . ALA A 1 542 ? -20.294 -1.550 29.206 1.00 97.88 542 ALA A O 1
ATOM 3784 N N . GLN A 1 543 ? -19.586 -1.729 27.093 1.00 97.56 543 GLN A N 1
ATOM 3785 C CA . GLN A 1 543 ? -20.510 -2.771 26.652 1.00 97.56 543 GLN A CA 1
ATOM 3786 C C . GLN A 1 543 ? -19.709 -3.988 26.201 1.00 97.56 543 GLN A C 1
ATOM 3788 O O . GLN A 1 543 ? -18.869 -3.876 25.314 1.00 97.56 543 GLN A O 1
ATOM 3793 N N . TYR A 1 544 ? -19.986 -5.158 26.764 1.00 97.88 544 TYR A N 1
ATOM 3794 C CA . TYR A 1 544 ? -19.289 -6.406 26.471 1.00 97.88 544 TYR A CA 1
ATOM 3795 C C . TYR A 1 544 ? -20.235 -7.415 25.820 1.00 97.88 544 TYR A C 1
ATOM 3797 O O . TYR A 1 544 ? -21.343 -7.644 26.306 1.00 97.88 544 TYR A O 1
ATOM 3805 N N . PHE A 1 545 ? -19.758 -8.087 24.769 1.00 96.38 545 PHE A N 1
ATOM 3806 C CA . PHE A 1 545 ? -20.543 -9.050 23.977 1.00 96.38 545 PHE A CA 1
ATOM 3807 C C . PHE A 1 545 ? -20.004 -10.485 24.044 1.00 96.38 545 PHE A C 1
ATOM 3809 O O . PHE A 1 545 ? -20.679 -11.442 23.662 1.00 96.38 545 PHE A O 1
ATOM 3816 N N . THR A 1 546 ? -18.764 -10.666 24.503 1.00 95.00 546 THR A N 1
ATOM 3817 C CA . THR A 1 546 ? -18.094 -11.975 24.562 1.00 95.00 546 THR A CA 1
ATOM 3818 C C . THR A 1 546 ? -17.346 -12.150 25.881 1.00 95.00 546 THR A C 1
ATOM 3820 O O . THR A 1 546 ? -17.202 -11.208 26.649 1.00 95.00 546 THR A O 1
ATOM 3823 N N . GLY A 1 547 ? -16.907 -13.377 26.189 1.00 92.12 547 GLY A N 1
ATOM 3824 C CA . GLY A 1 547 ? -16.243 -13.668 27.470 1.00 92.12 547 GLY A CA 1
ATOM 3825 C C . GLY A 1 547 ? -17.173 -13.601 28.691 1.00 92.12 547 GLY A C 1
ATOM 3826 O O . GLY A 1 547 ? -16.701 -13.642 29.824 1.00 92.12 547 GLY A O 1
ATOM 3827 N N . LEU A 1 548 ? -18.486 -13.524 28.461 1.00 95.31 548 LEU A N 1
ATOM 3828 C CA . LEU A 1 548 ? -19.504 -13.367 29.494 1.00 95.31 548 LEU A CA 1
ATOM 3829 C C . LEU A 1 548 ? -19.838 -14.691 30.192 1.00 95.31 548 LEU A C 1
ATOM 3831 O O . LEU A 1 548 ? -19.572 -15.790 29.692 1.00 95.31 548 LEU A O 1
ATOM 3835 N N . SER A 1 549 ? -20.473 -14.579 31.360 1.00 94.44 549 SER A N 1
ATOM 3836 C CA . SER A 1 549 ? -21.009 -15.735 32.083 1.00 94.44 549 SER A CA 1
ATOM 3837 C C . SER A 1 549 ? -22.047 -16.491 31.247 1.00 94.44 549 SER A C 1
ATOM 3839 O O . SER A 1 549 ? -22.780 -15.913 30.448 1.00 94.44 549 SER A O 1
ATOM 3841 N N . SER A 1 550 ? -22.145 -17.806 31.457 1.00 94.62 550 SER A N 1
ATOM 3842 C CA . SER A 1 550 ? -23.103 -18.649 30.733 1.00 94.62 550 SER A CA 1
ATOM 3843 C C . SER A 1 550 ? -24.535 -18.116 30.854 1.00 94.62 550 SER A C 1
ATOM 3845 O O . SER A 1 550 ? -25.046 -17.961 31.960 1.00 94.62 550 SER A O 1
ATOM 3847 N N . GLY A 1 551 ? -25.203 -17.929 29.714 1.00 94.12 551 GLY A N 1
ATOM 3848 C CA . GLY A 1 551 ? -26.578 -17.429 29.641 1.00 94.12 551 GLY A CA 1
ATOM 3849 C C . GLY A 1 551 ? -26.703 -15.904 29.587 1.00 94.12 551 GLY A C 1
ATOM 3850 O O . GLY A 1 551 ? -27.825 -15.423 29.459 1.00 94.12 551 GLY A O 1
ATOM 3851 N N . VAL A 1 552 ? -25.593 -15.163 29.648 1.00 97.50 552 VAL A N 1
ATOM 3852 C CA . VAL A 1 552 ? -25.531 -13.711 29.419 1.00 97.50 552 VAL A CA 1
ATOM 3853 C C . VAL A 1 552 ? -25.173 -13.453 27.953 1.00 97.50 552 VAL A C 1
ATOM 3855 O O . VAL A 1 552 ? -24.259 -14.084 27.423 1.00 97.50 552 VAL A O 1
ATOM 3858 N N . SER A 1 553 ? -25.915 -12.569 27.286 1.00 96.12 553 SER A N 1
ATOM 3859 C CA . SER A 1 553 ? -25.655 -12.136 25.904 1.00 96.12 553 SER A CA 1
ATOM 3860 C C . SER A 1 553 ? -24.940 -10.793 25.814 1.00 96.12 553 SER A C 1
ATOM 3862 O O . SER A 1 553 ? -24.217 -10.577 24.849 1.00 96.12 553 SER A O 1
ATOM 3864 N N . GLU A 1 554 ? -25.147 -9.911 26.789 1.00 97.56 554 GLU A N 1
ATOM 3865 C CA . GLU A 1 554 ? -24.564 -8.569 26.809 1.00 97.56 554 GLU A CA 1
ATOM 3866 C C . GLU A 1 554 ? -24.438 -8.086 28.260 1.00 97.56 554 GLU A C 1
ATOM 3868 O O . GLU A 1 554 ? -25.276 -8.403 29.112 1.00 97.56 554 GLU A O 1
ATOM 3873 N N . LEU A 1 555 ? -23.360 -7.362 28.551 1.00 98.00 555 LEU A N 1
ATOM 3874 C CA . LEU A 1 555 ? -23.106 -6.733 29.844 1.00 98.00 555 LEU A CA 1
ATOM 3875 C C . LEU A 1 555 ? -22.729 -5.273 29.611 1.00 98.00 555 LEU A C 1
ATOM 3877 O O . LEU A 1 555 ? -21.793 -5.004 28.870 1.00 98.00 555 LEU A O 1
ATOM 3881 N N . ILE A 1 556 ? -23.428 -4.347 30.255 1.00 98.12 556 ILE A N 1
ATOM 3882 C CA . ILE A 1 556 ? -23.196 -2.906 30.130 1.00 98.12 556 ILE A CA 1
ATOM 3883 C C . ILE A 1 556 ? -22.810 -2.363 31.498 1.00 98.12 556 ILE A C 1
ATOM 3885 O O . ILE A 1 556 ? -23.550 -2.562 32.454 1.00 98.12 556 ILE A O 1
ATOM 3889 N N . GLU A 1 557 ? -21.703 -1.646 31.606 1.00 98.19 557 GLU A N 1
ATOM 3890 C CA . GLU A 1 557 ? -21.196 -1.058 32.847 1.00 98.19 557 GLU A CA 1
ATOM 3891 C C . GLU A 1 557 ? -21.021 0.448 32.670 1.00 98.19 557 GLU A C 1
ATOM 3893 O O . GLU A 1 557 ? -20.455 0.901 31.680 1.00 98.19 557 GLU A O 1
ATOM 3898 N N . ASN A 1 558 ? -21.515 1.242 33.620 1.00 97.88 558 ASN A N 1
ATOM 3899 C CA . ASN A 1 558 ? -21.501 2.703 33.544 1.00 97.88 558 ASN A CA 1
ATOM 3900 C C . ASN A 1 558 ? -20.583 3.289 34.613 1.00 97.88 558 ASN A C 1
ATOM 3902 O O . ASN A 1 558 ? -20.780 3.028 35.802 1.00 97.88 558 ASN A O 1
ATOM 3906 N N . TYR A 1 559 ? -19.668 4.172 34.231 1.00 98.12 559 TYR A N 1
ATOM 3907 C CA . TYR A 1 559 ? -18.629 4.702 35.109 1.00 98.12 559 TYR A CA 1
ATOM 3908 C C . TYR A 1 559 ? -18.670 6.229 35.242 1.00 98.12 559 TYR A C 1
ATOM 3910 O O . TYR A 1 559 ? -19.045 6.956 34.324 1.00 98.12 559 TYR A O 1
ATOM 3918 N N . MET A 1 560 ? -18.246 6.733 36.407 1.00 97.06 560 MET A N 1
ATOM 3919 C CA . MET A 1 560 ? -18.168 8.177 36.688 1.00 97.06 560 MET A CA 1
ATOM 3920 C C . MET A 1 560 ? -17.018 8.906 35.977 1.00 97.06 560 MET A C 1
ATOM 3922 O O . MET A 1 560 ? -17.013 10.137 35.980 1.00 97.06 560 MET A O 1
ATOM 3926 N N . GLY A 1 561 ? -16.024 8.185 35.459 1.00 96.50 561 GLY A N 1
ATOM 3927 C CA . GLY A 1 561 ? -14.915 8.733 34.678 1.00 96.50 561 GLY A CA 1
ATOM 3928 C C . GLY A 1 561 ? -14.973 8.280 33.222 1.00 96.50 561 GLY A C 1
ATOM 3929 O O . GLY A 1 561 ? -15.725 7.366 32.889 1.00 96.50 561 GLY A O 1
ATOM 3930 N N . ALA A 1 562 ? -14.175 8.922 32.370 1.00 95.19 562 ALA A N 1
ATOM 3931 C CA . ALA A 1 562 ? -13.921 8.486 30.999 1.00 95.19 562 ALA A CA 1
ATOM 3932 C C . ALA A 1 562 ? -13.096 7.186 30.979 1.00 95.19 562 ALA A C 1
ATOM 3934 O O . ALA A 1 562 ? -12.552 6.781 32.011 1.00 95.19 562 ALA A O 1
ATOM 3935 N N . ASP A 1 563 ? -13.000 6.553 29.818 1.00 93.94 563 ASP A N 1
ATOM 3936 C CA . ASP A 1 563 ? -12.171 5.380 29.547 1.00 93.94 563 ASP A CA 1
ATOM 3937 C C . ASP A 1 563 ? -12.498 4.157 30.432 1.00 93.94 563 ASP A C 1
ATOM 3939 O O . ASP A 1 563 ? -11.611 3.405 30.840 1.00 93.94 563 ASP A O 1
ATOM 3943 N N . GLY A 1 564 ? -13.764 3.993 30.836 1.00 94.44 564 GLY A N 1
ATOM 3944 C CA . GLY A 1 564 ? -14.188 2.928 31.753 1.00 94.44 564 GLY A CA 1
ATOM 3945 C C . GLY A 1 564 ? -13.615 3.075 33.169 1.00 94.44 564 GLY A C 1
ATOM 3946 O O . GLY A 1 564 ? -13.571 2.112 33.934 1.00 94.44 564 GLY A O 1
ATOM 3947 N N . ALA A 1 565 ? -13.120 4.262 33.532 1.00 95.50 565 ALA A N 1
ATOM 3948 C CA . ALA A 1 565 ? -12.432 4.496 34.794 1.00 95.50 565 ALA A CA 1
ATOM 3949 C C . ALA A 1 565 ? -13.329 5.129 35.872 1.00 95.50 565 ALA A C 1
ATOM 3951 O O . ALA A 1 565 ? -14.373 5.730 35.625 1.00 95.50 565 ALA A O 1
ATOM 3952 N N . GLY A 1 566 ? -12.859 5.072 37.120 1.00 95.62 566 GLY A N 1
ATOM 3953 C CA . GLY A 1 566 ? -13.548 5.656 38.270 1.00 95.62 566 GLY A CA 1
ATOM 3954 C C . GLY A 1 566 ? -14.539 4.693 38.923 1.00 95.62 566 GLY A C 1
ATOM 3955 O O . GLY A 1 566 ? -14.383 3.478 38.857 1.00 95.62 566 GLY A O 1
ATOM 3956 N N . THR A 1 567 ? -15.520 5.242 39.640 1.00 96.31 567 THR A N 1
ATOM 3957 C CA . THR A 1 567 ? -16.532 4.434 40.334 1.00 96.31 567 THR A CA 1
ATOM 3958 C C . THR A 1 567 ? -17.580 3.939 39.345 1.00 96.31 567 THR A C 1
ATOM 3960 O O . THR A 1 567 ? -18.204 4.755 38.663 1.00 96.31 567 THR A O 1
ATOM 3963 N N . GLU A 1 568 ? -17.813 2.628 39.322 1.00 97.50 568 GLU A N 1
ATOM 3964 C CA . GLU A 1 568 ? -18.952 2.016 38.638 1.00 97.50 568 GLU A CA 1
ATOM 3965 C C . GLU A 1 568 ? -20.261 2.462 39.308 1.00 97.50 568 GLU A C 1
ATOM 3967 O O . GLU A 1 568 ? -20.455 2.342 40.519 1.00 97.50 568 GLU A O 1
ATOM 3972 N N . THR A 1 569 ? -21.157 3.039 38.517 1.00 97.50 569 THR A N 1
ATOM 3973 C CA . THR A 1 569 ? -22.425 3.622 38.972 1.00 97.50 569 THR A CA 1
ATOM 3974 C C . THR A 1 569 ? -23.580 2.649 38.862 1.00 97.50 569 THR A C 1
ATOM 3976 O O . THR A 1 569 ? -24.469 2.659 39.718 1.00 97.50 569 THR A O 1
ATOM 3979 N N . SER A 1 570 ? -23.572 1.839 37.805 1.00 97.88 570 SER A N 1
ATOM 3980 C CA . SER A 1 570 ? -24.597 0.856 37.489 1.00 97.88 570 SER A CA 1
ATOM 3981 C C . SER A 1 570 ? -24.106 -0.139 36.440 1.00 97.88 570 SER A C 1
ATOM 3983 O O . SER A 1 570 ? -23.181 0.157 35.684 1.00 97.88 570 SER A O 1
ATOM 3985 N N . GLN A 1 571 ? -24.789 -1.275 36.368 1.00 98.06 571 GLN A N 1
ATOM 3986 C CA . GLN A 1 571 ? -24.551 -2.360 35.430 1.00 98.06 571 GLN A CA 1
ATOM 3987 C C . GLN A 1 571 ? -25.883 -2.887 34.886 1.00 98.06 571 GLN A C 1
ATOM 3989 O O . GLN A 1 571 ? -26.849 -3.010 35.637 1.00 98.06 571 GLN A O 1
ATOM 3994 N N . ILE A 1 572 ? -25.941 -3.247 33.607 1.00 98.31 572 ILE A N 1
ATOM 3995 C CA . ILE A 1 572 ? -27.061 -3.953 32.983 1.00 98.31 572 ILE A CA 1
ATOM 3996 C C . ILE A 1 572 ? -26.558 -5.309 32.501 1.00 98.31 572 ILE A C 1
ATOM 3998 O O . ILE A 1 572 ? -25.588 -5.383 31.759 1.00 98.31 572 ILE A O 1
ATOM 4002 N N . THR A 1 573 ? -27.204 -6.388 32.930 1.00 98.00 573 THR A N 1
ATOM 4003 C CA . THR A 1 573 ? -26.933 -7.750 32.458 1.00 98.00 573 THR A CA 1
ATOM 4004 C C . THR A 1 573 ? -28.107 -8.226 31.622 1.00 98.00 573 THR A C 1
ATOM 4006 O O . THR A 1 573 ? -29.195 -8.446 32.157 1.00 98.00 573 THR A O 1
ATOM 4009 N N . ASP A 1 574 ? -27.879 -8.438 30.334 1.00 97.81 574 ASP A N 1
ATOM 4010 C CA . ASP A 1 574 ? -28.869 -8.977 29.412 1.00 97.81 574 ASP A CA 1
ATOM 4011 C C . ASP A 1 574 ? -28.638 -10.473 29.221 1.00 97.81 574 ASP A C 1
ATOM 4013 O O . ASP A 1 574 ? -27.545 -10.934 28.884 1.00 97.81 574 ASP A O 1
ATOM 4017 N N . PHE A 1 575 ? -29.685 -11.261 29.443 1.00 96.81 575 PHE A N 1
ATOM 4018 C CA . PHE A 1 575 ? -29.618 -12.707 29.323 1.00 96.81 575 PHE A CA 1
ATOM 4019 C C . PHE A 1 575 ? -30.052 -13.162 27.935 1.00 96.81 575 PHE A C 1
ATOM 4021 O O . PHE A 1 575 ? -30.997 -12.642 27.343 1.00 96.81 575 PHE A O 1
ATOM 4028 N N . SER A 1 576 ? -29.462 -14.258 27.460 1.00 95.19 576 SER A N 1
ATOM 4029 C CA . SER A 1 576 ? -29.795 -14.856 26.162 1.00 95.19 576 SER A CA 1
ATOM 4030 C C . SER A 1 576 ? -31.250 -15.347 26.067 1.00 95.19 576 SER A C 1
ATOM 4032 O O . SER A 1 576 ? -31.731 -15.646 24.976 1.00 95.19 576 SER A O 1
ATOM 4034 N N . ALA A 1 577 ? -31.957 -15.455 27.198 1.00 92.56 577 ALA A N 1
ATOM 4035 C CA . ALA A 1 577 ? -33.385 -15.766 27.256 1.00 92.56 577 ALA A CA 1
ATOM 4036 C C . ALA A 1 577 ? -34.296 -14.542 27.005 1.00 92.56 577 ALA A C 1
ATOM 4038 O O . ALA A 1 577 ? -35.511 -14.712 26.898 1.00 92.56 577 ALA A O 1
ATOM 4039 N N . GLY A 1 578 ? -33.729 -13.336 26.884 1.00 90.62 578 GLY A N 1
ATOM 4040 C CA . GLY A 1 578 ? -34.424 -12.089 26.545 1.00 90.62 578 GLY A CA 1
ATOM 4041 C C . GLY A 1 578 ? -34.841 -11.217 27.734 1.00 90.62 578 GLY A C 1
ATOM 4042 O O . GLY A 1 578 ? -35.369 -10.130 27.517 1.00 90.62 578 GLY A O 1
ATOM 4043 N N . ASN A 1 579 ? -34.618 -11.671 28.968 1.00 95.94 579 ASN A N 1
ATOM 4044 C CA . ASN A 1 579 ? -34.774 -10.881 30.191 1.00 95.94 579 ASN A CA 1
ATOM 4045 C C . ASN A 1 579 ? -33.476 -10.136 30.542 1.00 95.94 579 ASN A C 1
ATOM 4047 O O . ASN A 1 579 ? -32.410 -10.474 30.028 1.00 95.94 579 ASN A O 1
ATOM 4051 N N . SER A 1 580 ? -33.551 -9.175 31.463 1.00 97.94 580 SER A N 1
ATOM 4052 C CA . SER A 1 580 ? -32.375 -8.444 31.943 1.00 97.94 580 SER A CA 1
ATOM 4053 C C . SER A 1 580 ? -32.399 -8.171 33.444 1.00 97.94 580 SER A C 1
ATOM 4055 O O . SER A 1 580 ? -33.422 -8.319 34.119 1.00 97.94 580 SER A O 1
ATOM 4057 N N . GLN A 1 581 ? -31.259 -7.731 33.965 1.00 97.94 581 GLN A N 1
ATOM 4058 C CA . GLN A 1 581 ? -31.113 -7.148 35.293 1.00 97.94 581 GLN A CA 1
ATOM 4059 C C . GLN A 1 581 ? -30.399 -5.800 35.206 1.00 97.94 581 GLN A C 1
ATOM 4061 O O . GLN A 1 581 ? -29.496 -5.643 34.395 1.00 97.94 581 GLN A O 1
ATOM 4066 N N . VAL A 1 582 ? -30.790 -4.844 36.048 1.00 98.25 582 VAL A N 1
ATOM 4067 C CA . VAL A 1 582 ? -30.112 -3.552 36.227 1.00 98.25 582 VAL A CA 1
ATOM 4068 C C . VAL A 1 582 ? -29.672 -3.441 37.680 1.00 98.25 582 VAL A C 1
ATOM 4070 O O . VAL A 1 582 ? -30.516 -3.396 38.571 1.00 98.25 582 VAL A O 1
ATOM 4073 N N . SER A 1 583 ? -28.368 -3.391 37.919 1.00 97.81 583 SER A N 1
ATOM 4074 C CA . SER A 1 583 ? -27.766 -3.159 39.230 1.00 97.81 583 SER A CA 1
ATOM 4075 C C . SER A 1 583 ? -27.313 -1.706 39.345 1.00 97.81 583 SER A C 1
ATOM 4077 O O . SER A 1 583 ? -26.592 -1.221 38.485 1.00 97.81 583 SER A O 1
ATOM 4079 N N . THR A 1 584 ? -27.703 -1.006 40.404 1.00 97.81 584 THR A N 1
ATOM 4080 C CA . THR A 1 584 ? -27.303 0.376 40.704 1.00 97.81 584 THR A CA 1
ATOM 4081 C C . THR A 1 584 ? -26.466 0.396 41.978 1.00 97.81 584 THR A C 1
ATOM 4083 O O . THR A 1 584 ? -26.821 -0.264 42.954 1.00 97.81 584 THR A O 1
ATOM 4086 N N . TYR A 1 585 ? -25.373 1.162 41.987 1.00 96.56 585 TYR A N 1
ATOM 4087 C CA . TYR A 1 585 ? -24.401 1.216 43.093 1.00 96.56 585 TYR A CA 1
ATOM 4088 C C . TYR A 1 585 ? -24.237 2.613 43.702 1.00 96.56 585 TYR A C 1
ATOM 4090 O O . TYR A 1 585 ? -23.700 2.768 44.798 1.00 96.56 585 TYR A O 1
ATOM 4098 N N . THR A 1 586 ? -24.686 3.654 43.001 1.00 94.81 586 THR A N 1
ATOM 4099 C CA . THR A 1 586 ? -24.552 5.053 43.432 1.00 94.81 586 THR A CA 1
ATOM 4100 C C . THR A 1 586 ? -25.891 5.778 43.346 1.00 94.81 586 THR A C 1
ATOM 4102 O O . THR A 1 586 ? -26.789 5.349 42.632 1.00 94.81 586 THR A O 1
ATOM 4105 N N . GLY A 1 587 ? -26.054 6.868 44.104 1.00 90.69 587 GLY A N 1
ATOM 4106 C CA . GLY A 1 587 ? -27.326 7.606 44.152 1.00 90.69 587 GLY A CA 1
ATOM 4107 C C . GLY A 1 587 ? -28.447 6.906 44.936 1.00 90.69 587 GLY A C 1
ATOM 4108 O O . GLY A 1 587 ? -29.594 7.334 44.852 1.00 90.69 587 GLY A O 1
ATOM 4109 N N . LEU A 1 588 ? -28.110 5.863 45.700 1.00 94.38 588 LEU A N 1
ATOM 4110 C CA . LEU A 1 588 ? -29.031 5.073 46.523 1.00 94.38 588 LEU A CA 1
ATOM 4111 C C . LEU A 1 588 ? -29.349 5.742 47.870 1.00 94.38 588 LEU A C 1
ATOM 4113 O O . LEU A 1 588 ? -28.692 6.710 48.278 1.00 94.38 588 LEU A O 1
ATOM 4117 N N . ALA A 1 589 ? -30.338 5.207 48.595 1.00 92.81 589 ALA A N 1
ATOM 4118 C CA . ALA A 1 589 ? -30.619 5.650 49.957 1.00 92.81 589 ALA A CA 1
ATOM 4119 C C . ALA A 1 589 ? -29.439 5.339 50.899 1.00 92.81 589 ALA A C 1
ATOM 4121 O O . ALA A 1 589 ? -28.677 4.398 50.700 1.00 92.81 589 ALA A O 1
ATOM 4122 N N . SER A 1 590 ? -29.282 6.106 51.985 1.00 90.94 590 SER A N 1
ATOM 4123 C CA . SER A 1 590 ? -28.104 5.997 52.872 1.00 90.94 590 SER A CA 1
ATOM 4124 C C . SER A 1 590 ? -27.926 4.635 53.563 1.00 90.94 590 SER A C 1
ATOM 4126 O O . SER A 1 590 ? -26.863 4.357 54.114 1.00 90.94 590 SER A O 1
ATOM 4128 N N . ASN A 1 591 ? -28.978 3.816 53.611 1.00 93.88 591 ASN A N 1
ATOM 4129 C CA . ASN A 1 591 ? -28.967 2.467 54.177 1.00 93.88 591 ASN A CA 1
ATOM 4130 C C . ASN A 1 591 ? -28.727 1.371 53.128 1.00 93.88 591 ASN A C 1
ATOM 4132 O O . ASN A 1 591 ? -28.661 0.207 53.513 1.00 93.88 591 ASN A O 1
ATOM 4136 N N . GLU A 1 592 ? -28.579 1.720 51.853 1.00 95.50 592 GLU A N 1
ATOM 4137 C CA . GLU A 1 592 ? -28.409 0.798 50.731 1.00 95.50 592 GLU A CA 1
ATOM 4138 C C . GLU A 1 592 ? -26.973 0.844 50.197 1.00 95.50 592 GLU A C 1
ATOM 4140 O O . GLU A 1 592 ? -26.286 1.862 50.250 1.00 95.50 592 GLU A O 1
ATOM 4145 N N . THR A 1 593 ? -26.508 -0.297 49.700 1.00 95.12 593 THR A N 1
ATOM 4146 C CA . THR A 1 593 ? -25.187 -0.477 49.075 1.00 95.12 593 THR A CA 1
ATOM 4147 C C . THR A 1 593 ? -25.297 -0.858 47.604 1.00 95.12 593 THR A C 1
ATOM 4149 O O . THR A 1 593 ? -24.390 -0.571 46.833 1.00 95.12 593 THR A O 1
ATOM 4152 N N . SER A 1 594 ? -26.393 -1.514 47.220 1.00 97.25 594 SER A N 1
ATOM 4153 C CA . SER A 1 594 ? -26.759 -1.803 45.834 1.00 97.25 594 SER A CA 1
ATOM 4154 C C . SER A 1 594 ? -28.258 -2.073 45.730 1.00 97.25 594 SER A C 1
ATOM 4156 O O . SER A 1 594 ? -28.873 -2.527 46.700 1.00 97.25 594 SER A O 1
ATOM 4158 N N . GLU A 1 595 ? -28.816 -1.818 44.552 1.00 97.62 595 GLU A N 1
ATOM 4159 C CA . GLU A 1 595 ? -30.161 -2.228 44.148 1.00 97.62 595 GLU A CA 1
ATOM 4160 C C . GLU A 1 595 ? -30.069 -2.996 42.823 1.00 97.62 595 GLU A C 1
ATOM 4162 O O . GLU A 1 595 ? -29.551 -2.450 41.856 1.00 97.62 595 GLU A O 1
ATOM 4167 N N . THR A 1 596 ? -30.595 -4.220 42.746 1.00 98.00 596 THR A N 1
ATOM 4168 C CA . THR A 1 596 ? -30.682 -5.015 41.509 1.00 98.00 596 THR A CA 1
ATOM 4169 C C . THR A 1 596 ? -32.137 -5.236 41.117 1.00 98.00 596 THR A C 1
ATOM 4171 O O . THR A 1 596 ? -32.879 -5.931 41.805 1.00 98.00 596 THR A O 1
ATOM 4174 N N . GLN A 1 597 ? -32.554 -4.682 39.985 1.00 97.50 597 GLN A N 1
ATOM 4175 C CA . GLN A 1 597 ? -33.909 -4.787 39.450 1.00 97.50 597 GLN A CA 1
ATOM 4176 C C . GLN A 1 597 ? -33.942 -5.773 38.278 1.00 97.50 597 GLN A C 1
ATOM 4178 O O . GLN A 1 597 ? -33.106 -5.697 37.384 1.00 97.50 597 GLN A O 1
ATOM 4183 N N . ALA A 1 598 ? -34.904 -6.695 38.259 1.00 97.31 598 ALA A N 1
ATOM 4184 C CA . ALA A 1 598 ? -35.054 -7.693 37.198 1.00 97.31 598 ALA A CA 1
ATOM 4185 C C . ALA A 1 598 ? -36.204 -7.331 36.254 1.00 97.31 598 ALA A C 1
ATOM 4187 O O . ALA A 1 598 ? -37.311 -7.042 36.712 1.00 97.31 598 ALA A O 1
ATOM 4188 N N . PHE A 1 599 ? -35.987 -7.426 34.943 1.00 97.50 599 PHE A N 1
ATOM 4189 C CA . PHE A 1 599 ? -36.942 -7.019 33.911 1.00 97.50 599 PHE A CA 1
ATOM 4190 C C . PHE A 1 599 ? -37.227 -8.137 32.906 1.00 97.50 599 PHE A C 1
ATOM 4192 O O . PHE A 1 599 ? -36.383 -8.989 32.633 1.00 97.50 599 PHE A O 1
ATOM 4199 N N . THR A 1 600 ? -38.436 -8.144 32.337 1.00 96.19 600 THR A N 1
ATOM 4200 C CA . THR A 1 600 ? -38.837 -9.143 31.329 1.00 96.19 600 THR A CA 1
ATOM 4201 C C . THR A 1 600 ? -38.233 -8.918 29.944 1.00 96.19 600 THR A C 1
ATOM 4203 O O . THR A 1 600 ? -38.293 -9.832 29.127 1.00 96.19 600 THR A O 1
ATOM 4206 N N . GLY A 1 601 ? -37.763 -7.708 29.640 1.00 95.31 601 GLY A N 1
ATOM 4207 C CA . GLY A 1 601 ? -37.110 -7.366 28.378 1.00 95.31 601 GLY A CA 1
ATOM 4208 C C . GLY A 1 601 ? -35.617 -7.112 28.563 1.00 95.31 601 GLY A C 1
ATOM 4209 O O . GLY A 1 601 ? -35.144 -6.985 29.688 1.00 95.31 601 GLY A O 1
ATOM 4210 N N . ALA A 1 602 ? -34.900 -7.020 27.446 1.00 93.81 602 ALA A N 1
ATOM 4211 C CA . ALA A 1 602 ? -33.495 -6.623 27.383 1.00 93.81 602 ALA A CA 1
ATOM 4212 C C . ALA A 1 602 ? -33.304 -5.153 27.802 1.00 93.81 602 ALA A C 1
ATOM 4214 O O . ALA A 1 602 ? -34.259 -4.366 27.777 1.00 93.81 602 ALA A O 1
ATOM 4215 N N . ASN A 1 603 ? -32.077 -4.760 28.131 1.00 93.62 603 ASN A N 1
ATOM 4216 C CA . ASN A 1 603 ? -31.674 -3.385 28.417 1.00 93.62 603 ASN A CA 1
ATOM 4217 C C . ASN A 1 603 ? -32.473 -2.704 29.546 1.00 93.62 603 ASN A C 1
ATOM 4219 O O . ASN A 1 603 ? -32.745 -1.505 29.510 1.00 93.62 603 ASN A O 1
ATOM 4223 N N . GLY A 1 604 ? -32.922 -3.478 30.538 1.00 94.00 604 GLY A N 1
ATOM 4224 C CA . GLY A 1 604 ? -33.727 -2.958 31.649 1.00 94.00 604 GLY A CA 1
ATOM 4225 C C . GLY A 1 604 ? -35.135 -2.517 31.240 1.00 94.00 604 GLY A C 1
ATOM 4226 O O . GLY A 1 604 ? -35.741 -1.679 31.905 1.00 94.00 604 GLY A O 1
ATOM 4227 N N . THR A 1 605 ? -35.659 -3.033 30.126 1.00 95.62 605 THR A N 1
ATOM 4228 C CA . THR A 1 605 ? -36.974 -2.648 29.593 1.00 95.62 605 THR A CA 1
ATOM 4229 C C . THR A 1 605 ? -38.058 -3.689 29.880 1.00 95.62 605 THR A C 1
ATOM 4231 O O . THR A 1 605 ? -37.800 -4.839 30.229 1.00 95.62 605 THR A O 1
ATOM 4234 N N . GLY A 1 606 ? -39.323 -3.305 29.701 1.00 94.81 606 GLY A N 1
ATOM 4235 C CA . GLY A 1 606 ? -40.467 -4.188 29.926 1.00 94.81 606 GLY A CA 1
ATOM 4236 C C . GLY A 1 606 ? -41.000 -4.107 31.354 1.00 94.81 606 GLY A C 1
ATOM 4237 O O . GLY A 1 606 ? -40.992 -3.045 31.972 1.00 94.81 606 GLY A O 1
ATOM 4238 N N . THR A 1 607 ? -41.548 -5.212 31.857 1.00 94.44 607 THR A N 1
ATOM 4239 C CA . THR A 1 607 ? -42.132 -5.263 33.199 1.00 94.44 607 THR A CA 1
ATOM 4240 C C . THR A 1 607 ? -41.054 -5.603 34.218 1.00 94.44 607 THR A C 1
ATOM 4242 O O . THR A 1 607 ? -40.357 -6.606 34.071 1.00 94.44 607 THR A O 1
ATOM 4245 N N . GLN A 1 608 ? -40.947 -4.793 35.269 1.00 95.94 608 GLN A N 1
ATOM 4246 C CA . GLN A 1 608 ? -40.138 -5.130 36.431 1.00 95.94 608 GLN A CA 1
ATOM 4247 C C . GLN A 1 608 ? -40.763 -6.323 37.162 1.00 95.94 608 GLN A C 1
ATOM 4249 O O . GLN A 1 608 ? -41.947 -6.322 37.496 1.00 95.94 608 GLN A O 1
ATOM 4254 N N . THR A 1 609 ? -39.964 -7.359 37.380 1.00 95.88 609 THR A N 1
ATOM 4255 C CA . THR A 1 609 ? -40.376 -8.627 37.996 1.00 95.88 609 THR A CA 1
ATOM 4256 C C . THR A 1 609 ? -39.945 -8.724 39.450 1.00 95.88 609 THR A C 1
ATOM 4258 O O . THR A 1 609 ? -40.694 -9.292 40.248 1.00 95.88 609 THR A O 1
ATOM 4261 N N . ALA A 1 610 ? -38.801 -8.123 39.791 1.00 96.50 610 ALA A N 1
ATOM 4262 C CA . ALA A 1 610 ? -38.292 -8.013 41.152 1.00 96.50 610 ALA A CA 1
ATOM 4263 C C . ALA A 1 610 ? -37.341 -6.809 41.330 1.00 96.50 610 ALA A C 1
ATOM 4265 O O . ALA A 1 610 ? -36.845 -6.254 40.344 1.00 96.50 610 ALA A O 1
ATOM 4266 N N . ALA A 1 611 ? -37.079 -6.430 42.580 1.00 97.00 611 ALA A N 1
ATOM 4267 C CA . ALA A 1 611 ? -36.041 -5.494 43.015 1.00 97.00 611 ALA A CA 1
ATOM 4268 C C . ALA A 1 611 ? -35.366 -6.023 44.286 1.00 97.00 611 ALA A C 1
ATOM 4270 O O . ALA A 1 611 ? -36.052 -6.370 45.241 1.00 97.00 611 ALA A O 1
ATOM 4271 N N . LEU A 1 612 ? -34.041 -6.073 44.319 1.00 97.69 612 LEU A N 1
ATOM 4272 C CA . LEU A 1 612 ? -33.250 -6.587 45.432 1.00 97.69 612 LEU A CA 1
ATOM 4273 C C . LEU A 1 612 ? -32.335 -5.494 45.977 1.00 97.69 612 LEU A C 1
ATOM 4275 O O . LEU A 1 612 ? -31.441 -5.033 45.277 1.00 97.69 612 LEU A O 1
ATOM 4279 N N . PHE A 1 613 ? -32.513 -5.125 47.238 1.00 97.31 613 PHE A N 1
ATOM 4280 C CA . PHE A 1 613 ? -31.731 -4.109 47.932 1.00 97.31 613 PHE A CA 1
ATOM 4281 C C . PHE A 1 613 ? -30.754 -4.768 48.902 1.00 97.31 613 PHE A C 1
ATOM 4283 O O . PHE A 1 613 ? -31.154 -5.499 49.811 1.00 97.31 613 PHE A O 1
ATOM 4290 N N . ASN A 1 614 ? -29.464 -4.477 48.760 1.00 97.56 614 ASN A N 1
ATOM 4291 C CA . ASN A 1 614 ? -28.457 -4.843 49.752 1.00 97.56 614 ASN A CA 1
ATOM 4292 C C . ASN A 1 614 ? -28.235 -3.695 50.721 1.00 97.56 614 ASN A C 1
ATOM 4294 O O . ASN A 1 614 ? -27.917 -2.579 50.310 1.00 97.56 614 ASN A O 1
ATOM 4298 N N . LEU A 1 615 ? -28.321 -3.976 52.016 1.00 95.75 615 LEU A N 1
ATOM 4299 C CA . LEU A 1 615 ? -28.281 -2.957 53.053 1.00 95.75 615 LEU A CA 1
ATOM 4300 C C . LEU A 1 615 ? -26.898 -2.854 53.709 1.00 95.75 615 LEU A C 1
ATOM 4302 O O . LEU A 1 615 ? -26.145 -3.823 53.808 1.00 95.75 615 LEU A O 1
ATOM 4306 N N . THR A 1 616 ? -26.565 -1.665 54.213 1.00 96.00 616 THR A N 1
ATOM 4307 C CA . THR A 1 616 ? -25.250 -1.354 54.813 1.00 96.00 616 THR A CA 1
ATOM 4308 C C . THR A 1 616 ? -24.936 -2.149 56.084 1.00 96.00 616 THR A C 1
ATOM 4310 O O . THR A 1 616 ? -23.777 -2.257 56.482 1.00 96.00 616 THR A O 1
ATOM 4313 N N . ASN A 1 617 ? -25.949 -2.730 56.725 1.00 94.19 617 ASN A N 1
ATOM 4314 C CA . ASN A 1 617 ? -25.819 -3.614 57.886 1.00 94.19 617 ASN A CA 1
ATOM 4315 C C . ASN A 1 617 ? -25.540 -5.089 57.510 1.00 94.19 617 ASN A C 1
ATOM 4317 O O . ASN A 1 617 ? -25.445 -5.924 58.409 1.00 94.19 617 ASN A O 1
ATOM 4321 N N . GLY A 1 618 ? -25.431 -5.417 56.217 1.00 94.12 618 GLY A N 1
ATOM 4322 C CA . GLY A 1 618 ? -25.178 -6.772 55.720 1.00 94.12 618 GLY A CA 1
ATOM 4323 C C . GLY A 1 618 ? -26.424 -7.645 55.519 1.00 94.12 618 GLY A C 1
ATOM 4324 O O . GLY A 1 618 ? -26.271 -8.824 55.204 1.00 94.12 618 GLY A O 1
ATOM 4325 N N . THR A 1 619 ? -27.634 -7.102 55.689 1.00 96.12 619 THR A N 1
ATOM 4326 C CA . THR A 1 619 ? -28.898 -7.776 55.332 1.00 96.12 619 THR A CA 1
ATOM 4327 C C . THR A 1 619 ? -29.338 -7.404 53.913 1.00 96.12 619 THR A C 1
ATOM 4329 O O . THR A 1 619 ? -28.752 -6.516 53.292 1.00 96.12 619 THR A O 1
ATOM 4332 N N . SER A 1 620 ? -30.386 -8.041 53.392 1.00 97.25 620 SER A N 1
ATOM 4333 C CA . SER A 1 620 ? -31.003 -7.644 52.119 1.00 97.25 620 SER A CA 1
ATOM 4334 C C . SER A 1 620 ? -32.522 -7.750 52.145 1.00 97.25 620 SER A C 1
ATOM 4336 O O . SER A 1 620 ? -33.100 -8.366 53.043 1.00 97.25 620 SER A O 1
ATOM 4338 N N . GLN A 1 621 ? -33.149 -7.104 51.170 1.00 96.12 621 GLN A N 1
ATOM 4339 C CA . GLN A 1 621 ? -34.590 -7.025 50.993 1.00 96.12 621 GLN A CA 1
ATOM 4340 C C . GLN A 1 621 ? -34.928 -7.276 49.521 1.00 96.12 621 GLN A C 1
ATOM 4342 O O . GLN A 1 621 ? -34.379 -6.597 48.659 1.00 96.12 621 GLN A O 1
ATOM 4347 N N . GLU A 1 622 ? -35.808 -8.228 49.222 1.00 96.44 622 GLU A N 1
ATOM 4348 C CA . GLU A 1 622 ? -36.273 -8.521 47.864 1.00 96.44 622 GLU A CA 1
ATOM 4349 C C . GLU A 1 622 ? -37.763 -8.218 47.722 1.00 96.44 622 GLU A C 1
ATOM 4351 O O . GLU A 1 622 ? -38.600 -8.804 48.404 1.00 96.44 622 GLU A O 1
ATOM 4356 N N . TYR A 1 623 ? -38.094 -7.348 46.779 1.00 95.25 623 TYR A N 1
ATOM 4357 C CA . TYR A 1 623 ? -39.450 -7.026 46.377 1.00 95.25 623 TYR A CA 1
ATOM 4358 C C . TYR A 1 623 ? -39.798 -7.769 45.086 1.00 95.25 623 TYR A C 1
ATOM 4360 O O . TYR A 1 623 ? -39.162 -7.557 44.060 1.00 95.25 623 TYR A O 1
ATOM 4368 N N . SER A 1 624 ? -40.815 -8.624 45.110 1.00 95.00 624 SER A N 1
ATOM 4369 C CA . SER A 1 624 ? -41.291 -9.410 43.967 1.00 95.00 624 SER A CA 1
ATOM 4370 C C . SER A 1 624 ? -42.644 -8.904 43.469 1.00 95.00 624 SER A C 1
ATOM 4372 O O . SER A 1 624 ? -43.569 -8.719 44.257 1.00 95.00 624 SER A O 1
ATOM 4374 N N . PHE A 1 625 ? -42.784 -8.741 42.150 1.00 91.81 625 PHE A N 1
ATOM 4375 C CA . PHE A 1 625 ? -44.004 -8.244 41.489 1.00 91.81 625 PHE A CA 1
ATOM 4376 C C . PHE A 1 625 ? -44.716 -9.306 40.637 1.00 91.81 625 PHE A C 1
ATOM 4378 O O . PHE A 1 625 ? -45.863 -9.128 40.228 1.00 91.81 625 PHE A O 1
ATOM 4385 N N . THR A 1 626 ? -44.035 -10.406 40.310 1.00 88.94 626 THR A N 1
ATOM 4386 C CA . THR A 1 626 ? -44.551 -11.459 39.420 1.00 88.94 626 THR A CA 1
ATOM 4387 C C . THR A 1 626 ? -44.241 -12.846 39.976 1.00 88.94 626 THR A C 1
ATOM 4389 O O . THR A 1 626 ? -43.481 -12.977 40.929 1.00 88.94 626 THR A O 1
ATOM 4392 N N . GLY A 1 627 ? -44.860 -13.894 39.418 1.00 83.19 627 GLY A N 1
ATOM 4393 C CA . GLY A 1 627 ? -44.702 -15.262 39.936 1.00 83.19 627 GLY A CA 1
ATOM 4394 C C . GLY A 1 627 ? -45.365 -15.496 41.300 1.00 83.19 627 GLY A C 1
ATOM 4395 O O . GLY A 1 627 ? -45.067 -16.488 41.960 1.00 83.19 627 GLY A O 1
ATOM 4396 N N . LEU A 1 628 ? -46.258 -14.590 41.708 1.00 89.38 628 LEU A N 1
ATOM 4397 C CA . LEU A 1 628 ? -46.921 -14.582 43.011 1.00 89.38 628 LEU A CA 1
ATOM 4398 C C . LEU A 1 628 ? -48.159 -15.489 43.046 1.00 89.38 628 LEU A C 1
ATOM 4400 O O . LEU A 1 628 ? -48.693 -15.893 42.004 1.00 89.38 628 LEU A O 1
ATOM 4404 N N . SER A 1 629 ? -48.649 -15.791 44.251 1.00 88.88 629 SER A N 1
ATOM 4405 C CA . SER A 1 629 ? -49.893 -16.543 44.422 1.00 88.88 629 SER A CA 1
ATOM 4406 C C . SER A 1 629 ? -51.093 -15.731 43.929 1.00 88.88 629 SER A C 1
ATOM 4408 O O . SER A 1 629 ? -51.107 -14.501 43.937 1.00 88.88 629 SER A O 1
ATOM 4410 N N . SER A 1 630 ? -52.158 -16.422 43.514 1.00 87.12 630 SER A N 1
ATOM 4411 C CA . SER A 1 630 ? -53.378 -15.758 43.041 1.00 87.12 630 SER A CA 1
ATOM 4412 C C . SER A 1 630 ? -53.942 -14.797 44.094 1.00 87.12 630 SER A C 1
ATOM 4414 O O . SER A 1 630 ? -54.388 -15.232 45.153 1.00 87.12 630 SER A O 1
ATOM 4416 N N . GLY A 1 631 ? -54.022 -13.511 43.747 1.00 86.31 631 GLY A N 1
ATOM 4417 C CA . GLY A 1 631 ? -54.578 -12.451 44.592 1.00 86.31 631 GLY A CA 1
ATOM 4418 C C . GLY A 1 631 ? -53.530 -11.535 45.229 1.00 86.31 631 GLY A C 1
ATOM 4419 O O . GLY A 1 631 ? -53.915 -10.459 45.687 1.00 86.31 631 GLY A O 1
ATOM 4420 N N . GLU A 1 632 ? -52.250 -11.909 45.207 1.00 90.94 632 GLU A N 1
ATOM 4421 C CA . GLU A 1 632 ? -51.112 -11.080 45.636 1.00 90.94 632 GLU A CA 1
ATOM 4422 C C . GLU A 1 632 ? -50.730 -10.083 44.529 1.00 90.94 632 GLU A C 1
ATOM 4424 O O . GLU A 1 632 ? -50.754 -10.421 43.344 1.00 90.94 632 GLU A O 1
ATOM 4429 N N . SER A 1 633 ? -50.423 -8.841 44.906 1.00 91.06 633 SER A N 1
ATOM 4430 C CA . SER A 1 633 ? -49.889 -7.806 44.010 1.00 91.06 633 SER A CA 1
ATOM 4431 C C . SER A 1 633 ? -48.375 -7.671 44.115 1.00 91.06 633 SER A C 1
ATOM 4433 O O . SER A 1 633 ? -47.727 -7.361 43.119 1.00 91.06 633 SER A O 1
ATOM 4435 N N . SER A 1 634 ? -47.823 -7.894 45.305 1.00 93.19 634 SER A N 1
ATOM 4436 C CA . SER A 1 634 ? -46.388 -7.835 45.568 1.00 93.19 634 SER A CA 1
ATOM 4437 C C . SER A 1 634 ? -46.038 -8.557 46.864 1.00 93.19 634 SER A C 1
ATOM 4439 O O . SER A 1 634 ? -46.885 -8.722 47.746 1.00 93.19 634 SER A O 1
ATOM 4441 N N . VAL A 1 635 ? -44.787 -9.004 46.965 1.00 95.12 635 VAL A N 1
ATOM 4442 C CA . VAL A 1 635 ? -44.232 -9.610 48.179 1.00 95.12 635 VAL A CA 1
ATOM 4443 C C . VAL A 1 635 ? -42.870 -9.002 48.460 1.00 95.12 635 VAL A C 1
ATOM 4445 O O . VAL A 1 635 ? -42.018 -8.981 47.581 1.00 95.12 635 VAL A O 1
ATOM 4448 N N . ASP A 1 636 ? -42.668 -8.543 49.685 1.00 95.12 636 ASP A N 1
ATOM 4449 C CA . ASP A 1 636 ? -41.412 -8.001 50.185 1.00 95.12 636 ASP A CA 1
ATOM 4450 C C . ASP A 1 636 ? -40.796 -8.979 51.189 1.00 95.12 636 ASP A C 1
ATOM 4452 O O . ASP A 1 636 ? -41.446 -9.364 52.161 1.00 95.12 636 ASP A O 1
ATOM 4456 N N . GLN A 1 637 ? -39.575 -9.438 50.940 1.00 94.94 637 GLN A N 1
ATOM 4457 C CA . GLN A 1 637 ? -38.908 -10.487 51.704 1.00 94.94 637 GLN A CA 1
ATOM 4458 C C . GLN A 1 637 ? -37.596 -9.978 52.288 1.00 94.94 637 GLN A C 1
ATOM 4460 O O . GLN A 1 637 ? -36.740 -9.464 51.575 1.00 94.94 637 GLN A O 1
ATOM 4465 N N . PHE A 1 638 ? -37.402 -10.182 53.589 1.00 95.50 638 PHE A N 1
ATOM 4466 C CA . PHE A 1 638 ? -36.208 -9.738 54.305 1.00 95.50 638 PHE A CA 1
ATOM 4467 C C . PHE A 1 638 ? -35.293 -10.918 54.602 1.00 95.50 638 PHE A C 1
ATOM 4469 O O . PHE A 1 638 ? -35.749 -11.959 55.083 1.00 95.50 638 PHE A O 1
ATOM 4476 N N . PHE A 1 639 ? -33.994 -10.742 54.370 1.00 95.69 639 PHE A N 1
ATOM 4477 C CA . PHE A 1 639 ? -32.988 -11.788 54.507 1.00 95.69 639 PHE A CA 1
ATOM 4478 C C . PHE A 1 639 ? -31.841 -11.357 55.416 1.00 95.69 639 PHE A C 1
ATOM 4480 O O . PHE A 1 639 ? -31.369 -10.222 55.375 1.00 95.69 639 PHE A O 1
ATOM 4487 N N . SER A 1 640 ? -31.342 -12.294 56.224 1.00 94.31 640 SER A N 1
ATOM 4488 C CA . SER A 1 640 ? -30.262 -12.037 57.182 1.00 94.31 640 SER A CA 1
ATOM 4489 C C . SER A 1 640 ? -28.878 -11.832 56.548 1.00 94.31 640 SER A C 1
ATOM 4491 O O . SER A 1 640 ? -27.941 -11.497 57.267 1.00 94.31 640 SER A O 1
ATOM 4493 N N . GLY A 1 641 ? -28.717 -12.118 55.255 1.00 94.50 641 GLY A N 1
ATOM 4494 C CA . GLY A 1 641 ? -27.495 -11.893 54.480 1.00 94.50 641 GLY A CA 1
ATOM 4495 C C . GLY A 1 641 ? -27.757 -11.016 53.256 1.00 94.50 641 GLY A C 1
ATOM 4496 O O . GLY A 1 641 ? -28.906 -10.708 52.941 1.00 94.50 641 GLY A O 1
ATOM 4497 N N . THR A 1 642 ? -26.697 -10.620 52.553 1.00 94.38 642 THR A N 1
ATOM 4498 C CA . THR A 1 642 ? -26.786 -9.898 51.274 1.00 94.38 642 THR A CA 1
ATOM 4499 C C . THR A 1 642 ? -27.225 -10.823 50.137 1.00 94.38 642 THR A C 1
ATOM 4501 O O . THR A 1 642 ? -27.138 -12.045 50.253 1.00 94.38 642 THR A O 1
ATOM 4504 N N . ASN A 1 643 ? -27.683 -10.254 49.025 1.00 93.31 643 ASN A N 1
ATOM 4505 C CA . ASN A 1 643 ? -28.114 -10.949 47.814 1.00 93.31 643 ASN A CA 1
ATOM 4506 C C . ASN A 1 643 ? -29.225 -11.985 48.057 1.00 93.31 643 ASN A C 1
ATOM 4508 O O . ASN A 1 643 ? -29.127 -13.113 47.574 1.00 93.31 643 ASN A O 1
ATOM 4512 N N . ALA A 1 644 ? -30.223 -11.640 48.877 1.00 93.19 644 ALA A N 1
ATOM 4513 C CA . ALA A 1 644 ? -31.300 -12.538 49.301 1.00 93.19 644 ALA A CA 1
ATOM 4514 C C . ALA A 1 644 ? -30.793 -13.869 49.905 1.00 93.19 644 ALA A C 1
ATOM 4516 O O . ALA A 1 644 ? -31.439 -14.913 49.818 1.00 93.19 644 ALA A O 1
ATOM 4517 N N . SER A 1 645 ? -29.601 -13.859 50.513 1.00 93.56 645 SER A N 1
ATOM 4518 C CA . SER A 1 645 ? -28.992 -15.048 51.117 1.00 93.56 645 SER A CA 1
ATOM 4519 C C . SER A 1 645 ? -29.216 -15.124 52.630 1.00 93.56 645 SER A C 1
ATOM 4521 O O . SER A 1 645 ? -29.591 -14.160 53.297 1.00 93.56 645 SER A O 1
ATOM 4523 N N . GLY A 1 646 ? -28.948 -16.293 53.211 1.00 90.94 646 GLY A N 1
ATOM 4524 C CA . GLY A 1 646 ? -29.120 -16.527 54.643 1.00 90.94 646 GLY A CA 1
ATOM 4525 C C . GLY A 1 646 ? -30.535 -16.976 55.000 1.00 90.94 646 GLY A C 1
ATOM 4526 O O . GLY A 1 646 ? -31.161 -17.732 54.261 1.00 90.94 646 GLY A O 1
ATOM 4527 N N . THR A 1 647 ? -31.008 -16.591 56.186 1.00 92.00 647 THR A N 1
ATOM 4528 C CA . THR A 1 647 ? -32.360 -16.931 56.649 1.00 92.00 647 THR A CA 1
ATOM 4529 C C . THR A 1 647 ? -33.312 -15.809 56.264 1.00 92.00 647 THR A C 1
ATOM 4531 O O . THR A 1 647 ? -33.042 -14.653 56.584 1.00 92.00 647 THR A O 1
ATOM 4534 N N . GLN A 1 648 ? -34.422 -16.152 55.612 1.00 93.44 648 GLN A N 1
ATOM 4535 C CA . GLN A 1 648 ? -35.552 -15.243 55.454 1.00 93.44 648 GLN A CA 1
ATOM 4536 C C . GLN A 1 648 ? -36.146 -14.957 56.838 1.00 93.44 648 GLN A C 1
ATOM 4538 O O . GLN A 1 648 ? -36.465 -15.894 57.566 1.00 93.44 648 GLN A O 1
ATOM 4543 N N . THR A 1 649 ? -36.239 -13.689 57.227 1.00 92.06 649 THR A N 1
ATOM 4544 C CA . THR A 1 649 ? -36.670 -13.265 58.569 1.00 92.06 649 THR A CA 1
ATOM 4545 C C . THR A 1 649 ? -38.104 -12.755 58.597 1.00 92.06 649 THR A C 1
ATOM 4547 O O . THR A 1 649 ? -38.786 -12.867 59.615 1.00 92.06 649 THR A O 1
ATOM 4550 N N . GLU A 1 650 ? -38.566 -12.182 57.490 1.00 94.19 650 GLU A N 1
ATOM 4551 C CA . GLU A 1 650 ? -39.892 -11.580 57.377 1.00 94.19 650 GLU A CA 1
ATOM 4552 C C . GLU A 1 650 ? -40.362 -11.609 55.918 1.00 94.19 650 GLU A C 1
ATOM 4554 O O . GLU A 1 650 ? -39.554 -11.600 54.988 1.00 94.19 650 GLU A O 1
ATOM 4559 N N . SER A 1 651 ? -41.675 -11.687 55.722 1.00 94.06 651 SER A N 1
ATOM 4560 C CA . SER A 1 651 ? -42.347 -11.469 54.440 1.00 94.06 651 SER A CA 1
ATOM 4561 C C . SER A 1 651 ? -43.546 -10.554 54.634 1.00 94.06 651 SER A C 1
ATOM 4563 O O . SER A 1 651 ? -44.358 -10.797 55.526 1.00 94.06 651 SER A O 1
ATOM 4565 N N . LEU A 1 652 ? -43.697 -9.545 53.787 1.00 94.62 652 LEU A N 1
ATOM 4566 C CA . LEU A 1 652 ? -44.868 -8.682 53.719 1.00 94.62 652 LEU A CA 1
ATOM 4567 C C . LEU A 1 652 ? -45.559 -8.899 52.370 1.00 94.62 652 LEU A C 1
ATOM 4569 O O . LEU A 1 652 ? -44.979 -8.662 51.318 1.00 94.62 652 LEU A O 1
ATOM 4573 N N . TYR A 1 653 ? -46.798 -9.374 52.414 1.00 93.50 653 TYR A N 1
ATOM 4574 C CA . TYR A 1 653 ? -47.636 -9.647 51.252 1.00 93.50 653 TYR A CA 1
ATOM 4575 C C . TYR A 1 653 ? -48.634 -8.511 51.078 1.00 93.50 653 TYR A C 1
ATOM 4577 O O . TYR A 1 653 ? -49.421 -8.250 51.990 1.00 93.50 653 TYR A O 1
ATOM 4585 N N . ASP A 1 654 ? -48.654 -7.893 49.905 1.00 93.38 654 ASP A N 1
ATOM 4586 C CA . ASP A 1 654 ? -49.712 -6.976 49.499 1.00 93.38 654 ASP A CA 1
ATOM 4587 C C . ASP A 1 654 ? -50.669 -7.698 48.551 1.00 93.38 654 ASP A C 1
ATOM 4589 O O . ASP A 1 654 ? -50.256 -8.423 47.643 1.00 93.38 654 ASP A O 1
ATOM 4593 N N . PHE A 1 655 ? -51.970 -7.505 48.752 1.00 92.69 655 PHE A N 1
ATOM 4594 C CA . PHE A 1 655 ? -53.015 -8.147 47.966 1.00 92.69 655 PHE A CA 1
ATOM 4595 C C . PHE A 1 655 ? -53.714 -7.150 47.043 1.00 92.69 655 PHE A C 1
ATOM 4597 O O . PHE A 1 655 ? -53.990 -6.003 47.391 1.00 92.69 655 PHE A O 1
ATOM 4604 N N . THR A 1 656 ? -54.151 -7.648 45.890 1.00 91.19 656 THR A N 1
ATOM 4605 C CA . THR A 1 656 ? -54.920 -6.903 44.875 1.00 91.19 656 THR A CA 1
ATOM 4606 C C . THR A 1 656 ? -56.237 -6.300 45.384 1.00 91.19 656 THR A C 1
ATOM 4608 O O . THR A 1 656 ? -56.794 -5.407 44.749 1.00 91.19 656 THR A O 1
ATOM 4611 N N . ASN A 1 657 ? -56.748 -6.758 46.533 1.00 90.25 657 ASN A N 1
ATOM 4612 C CA . ASN A 1 657 ? -57.924 -6.192 47.200 1.00 90.25 657 ASN A CA 1
ATOM 4613 C C . ASN A 1 657 ? -57.601 -4.986 48.113 1.00 90.25 657 ASN A C 1
ATOM 4615 O O . ASN A 1 657 ? -58.513 -4.469 48.761 1.00 90.25 657 ASN A O 1
ATOM 4619 N N . GLY A 1 658 ? -56.335 -4.559 48.186 1.00 89.25 658 GLY A N 1
ATOM 4620 C CA . GLY A 1 658 ? -55.869 -3.430 48.993 1.00 89.25 658 GLY A CA 1
ATOM 4621 C C . GLY A 1 658 ? -55.540 -3.756 50.455 1.00 89.25 658 GLY A C 1
ATOM 4622 O O . GLY A 1 658 ? -55.431 -2.834 51.259 1.00 89.25 658 GLY A O 1
ATOM 4623 N N . THR A 1 659 ? -55.426 -5.035 50.826 1.00 92.31 659 THR A N 1
ATOM 4624 C CA . THR A 1 659 ? -54.977 -5.461 52.167 1.00 92.31 659 THR A CA 1
ATOM 4625 C C . THR A 1 659 ? -53.511 -5.893 52.155 1.00 92.31 659 THR A C 1
ATOM 4627 O O . THR A 1 659 ? -53.012 -6.293 51.107 1.00 92.31 659 THR A O 1
ATOM 4630 N N . SER A 1 660 ? -52.853 -5.853 53.318 1.00 92.38 660 SER A N 1
ATOM 4631 C CA . SER A 1 660 ? -51.467 -6.310 53.495 1.00 92.38 660 SER A CA 1
ATOM 4632 C C . SER A 1 660 ? -51.352 -7.269 54.684 1.00 92.38 660 SER A C 1
ATOM 4634 O O . SER A 1 660 ? -52.077 -7.124 55.675 1.00 92.38 660 SER A O 1
ATOM 4636 N N . GLN A 1 661 ? -50.436 -8.235 54.611 1.00 92.38 661 GLN A N 1
ATOM 4637 C CA . GLN A 1 661 ? -50.152 -9.212 55.664 1.00 92.38 661 GLN A CA 1
ATOM 4638 C C . GLN A 1 661 ? -48.645 -9.352 55.888 1.00 92.38 661 GLN A C 1
ATOM 4640 O O . GLN A 1 661 ? -47.917 -9.668 54.959 1.00 92.38 661 GLN A O 1
ATOM 4645 N N . ALA A 1 662 ? -48.193 -9.221 57.137 1.00 90.62 662 ALA A N 1
ATOM 4646 C CA . ALA A 1 662 ? -46.825 -9.554 57.530 1.00 90.62 662 ALA A CA 1
ATOM 4647 C C . ALA A 1 662 ? -46.746 -10.973 58.120 1.00 90.62 662 ALA A C 1
ATOM 4649 O O . ALA A 1 662 ? -47.602 -11.381 58.912 1.00 90.62 662 ALA A O 1
ATOM 4650 N N . GLN A 1 663 ? -45.699 -11.708 57.760 1.00 90.62 663 GLN A N 1
ATOM 4651 C CA . GLN A 1 663 ? -45.342 -13.020 58.285 1.00 90.62 663 GLN A CA 1
ATOM 4652 C C . GLN A 1 663 ? -43.901 -12.977 58.792 1.00 90.62 663 GLN A C 1
ATOM 4654 O O . GLN A 1 663 ? -42.969 -12.754 58.026 1.00 90.62 663 GLN A O 1
ATOM 4659 N N . TYR A 1 664 ? -43.726 -13.216 60.090 1.00 87.88 664 TYR A N 1
ATOM 4660 C CA . TYR A 1 664 ? -42.411 -13.320 60.717 1.00 87.88 664 TYR A CA 1
ATOM 4661 C C . TYR A 1 664 ? -41.938 -14.770 60.705 1.00 87.88 664 TYR A C 1
ATOM 4663 O O . TYR A 1 664 ? -42.638 -15.650 61.210 1.00 87.88 664 TYR A O 1
ATOM 4671 N N . GLU A 1 665 ? -40.736 -15.000 60.185 1.00 81.31 665 GLU A N 1
ATOM 4672 C CA . GLU A 1 665 ? -40.079 -16.304 60.189 1.00 81.31 665 GLU A CA 1
ATOM 4673 C C . GLU A 1 665 ? -39.127 -16.375 61.395 1.00 81.31 665 GLU A C 1
ATOM 4675 O O . GLU A 1 665 ? -38.064 -15.745 61.393 1.00 81.31 665 GLU A O 1
ATOM 4680 N N . PRO A 1 666 ? -39.487 -17.089 62.480 1.00 68.44 666 PRO A N 1
ATOM 4681 C CA . PRO A 1 666 ? -38.619 -17.178 63.643 1.00 68.44 666 PRO A CA 1
ATOM 4682 C C . PRO A 1 666 ? -37.315 -17.906 63.274 1.00 68.44 666 PRO A C 1
ATOM 4684 O O . PRO A 1 666 ? -37.346 -18.879 62.511 1.00 68.44 666 PRO A O 1
ATOM 4687 N N . PRO A 1 667 ? -36.160 -17.507 63.843 1.00 60.12 667 PRO A N 1
ATOM 4688 C CA . PRO A 1 667 ? -34.916 -18.230 63.628 1.00 60.12 667 PRO A CA 1
ATOM 4689 C C . PRO A 1 667 ? -35.118 -19.692 64.033 1.00 60.12 667 PRO A C 1
ATOM 4691 O O . PRO A 1 667 ? -35.616 -19.979 65.125 1.00 60.12 667 PRO A O 1
ATOM 4694 N N . ARG A 1 668 ? -34.746 -20.634 63.155 1.00 55.72 668 ARG A N 1
ATOM 4695 C CA . ARG A 1 668 ? -34.742 -22.063 63.492 1.00 55.72 668 ARG A CA 1
ATOM 4696 C C . ARG A 1 668 ? -33.710 -22.295 64.593 1.00 55.72 668 ARG A C 1
ATOM 4698 O O . ARG A 1 668 ? -32.554 -22.600 64.313 1.00 55.72 668 ARG A O 1
ATOM 4705 N N . GLU A 1 669 ? -34.121 -22.169 65.850 1.00 46.75 669 GLU A N 1
ATOM 4706 C CA . GLU A 1 669 ? -33.347 -22.679 66.970 1.00 46.75 669 GLU A CA 1
ATOM 4707 C C . GLU A 1 669 ? -33.179 -24.182 66.752 1.00 46.75 669 GLU A C 1
ATOM 4709 O O . GLU A 1 669 ? -34.126 -24.970 66.825 1.00 46.75 669 GLU A O 1
ATOM 4714 N N . SER A 1 670 ? -31.954 -24.600 66.441 1.00 46.81 670 SER A N 1
ATOM 4715 C CA . SER A 1 670 ? -31.573 -25.996 66.540 1.00 46.81 670 SER A CA 1
ATOM 4716 C C . SER A 1 670 ? -31.672 -26.382 68.012 1.00 46.81 670 SER A C 1
ATOM 4718 O O . SER A 1 670 ? -30.724 -26.188 68.775 1.00 46.81 670 SER A O 1
ATOM 4720 N N . TRP A 1 671 ? -32.817 -26.923 68.423 1.00 44.72 671 TRP A N 1
ATOM 4721 C CA . TRP A 1 671 ? -32.948 -27.641 69.681 1.00 44.72 671 TRP A CA 1
ATOM 4722 C C . TRP A 1 671 ? -32.021 -28.860 69.605 1.00 44.72 671 TRP A C 1
ATOM 4724 O O . TRP A 1 671 ? -32.425 -29.957 69.222 1.00 44.72 671 TRP A O 1
ATOM 4734 N N . ARG A 1 672 ? -30.735 -28.677 69.936 1.00 46.81 672 ARG A N 1
ATOM 4735 C CA . ARG A 1 672 ? -29.875 -29.787 70.342 1.00 46.81 672 ARG A CA 1
ATOM 4736 C C . ARG A 1 672 ? -30.488 -30.324 71.625 1.00 46.81 672 ARG A C 1
ATOM 4738 O O . ARG A 1 672 ? -30.268 -29.787 72.706 1.00 46.81 672 ARG A O 1
ATOM 4745 N N . LEU A 1 673 ? -31.279 -31.380 71.477 1.00 46.25 673 LEU A N 1
ATOM 4746 C CA . LEU A 1 673 ? -31.677 -32.249 72.567 1.00 46.25 673 LEU A CA 1
ATOM 4747 C C . LEU A 1 673 ? -30.376 -32.740 73.226 1.00 46.25 673 LEU A C 1
ATOM 4749 O O . LEU A 1 673 ? -29.676 -33.591 72.678 1.00 46.25 673 LEU A O 1
ATOM 4753 N N . LEU A 1 674 ? -30.003 -32.146 74.362 1.00 48.19 674 LEU A N 1
ATOM 4754 C CA . LEU A 1 674 ? -28.986 -32.692 75.255 1.00 48.19 674 LEU A CA 1
ATOM 4755 C C . LEU A 1 674 ? -29.546 -34.009 75.795 1.00 48.19 674 LEU A C 1
ATOM 4757 O O . LEU A 1 674 ? -30.240 -34.046 76.810 1.00 48.19 674 LEU A O 1
ATOM 4761 N N . GLY A 1 675 ? -29.295 -35.087 75.056 1.00 46.69 675 GLY A N 1
ATOM 4762 C CA . GLY A 1 675 ? -29.503 -36.444 75.523 1.00 46.69 675 GLY A CA 1
ATOM 4763 C C . GLY A 1 675 ? -28.564 -36.704 76.692 1.00 46.69 675 GLY A C 1
ATOM 4764 O O . GLY A 1 675 ? -27.363 -36.875 76.505 1.00 46.69 675 GLY A O 1
ATOM 4765 N N . LEU A 1 676 ? -29.131 -36.706 77.895 1.00 49.41 676 LEU A N 1
ATOM 4766 C CA . LEU A 1 676 ? -28.578 -37.404 79.045 1.00 49.41 676 LEU A CA 1
ATOM 4767 C C . LEU A 1 676 ? -28.468 -38.896 78.703 1.00 49.41 676 LEU A C 1
ATOM 4769 O O . LEU A 1 676 ? -29.488 -39.566 78.532 1.00 49.41 676 LEU A O 1
ATOM 4773 N N . SER A 1 677 ? -27.239 -39.402 78.656 1.00 43.69 677 SER A N 1
ATOM 4774 C CA . SER A 1 677 ? -26.886 -40.769 79.051 1.00 43.69 677 SER A CA 1
ATOM 4775 C C . SER A 1 677 ? -25.482 -40.772 79.626 1.00 43.69 677 SER A C 1
ATOM 4777 O O . SER A 1 677 ? -24.575 -40.346 78.872 1.00 43.69 677 SER A O 1
#

Foldseek 3Di:
DDDDPPDPPVNVVLVVVVVVVVQQPDDPVCSLDPDDDDDDDDDDGPPPVVVVVVVVVVVVPPPDDDPPQPVLVVQLVVLVVQQVVCCVPPVGGDPVSVVSNVVSVLVNVLVVLVVQLVVCVVVVHQWGQDRPPGTDGSVVSVVVSVVSPPPPPPVVVPPPDDPVVVVVVVVCPVVPVPPPVPDDDDDDDDDDDDDDDPDDPFDFDQDPVRFTFTADFDPDPQWGKGWGQRDDPVLLPFQKTWIWTARRVQQKIKIKMWGRDRPDQKIKIKIFIAHNVDRPDGQKIKIAMAGPVGAGAEIEIDHEDAEEEHENHEYEYDACYEYEYEYENYEYEYEHNYYYHYDYQAWYWYADPVPRDIDIDGGDDDPDPDQDDPPHGQKGWDWDQDPQQKIKIWIAGNVRATQKIWIAHNVGATAWIFGDDPNATAKIFGDDPNHTAKMWGADRVRDTAKIKGADPQAKIKMKGQPPDDPQFRIKIWIAPGHPNDHDTQWMKTQTPQAKIKIKGQDPDPPFWRIKIWIAPHHPNDHDTAKIKTAGPQAKIKIKGQDPDDPQWRIKIWIAPHHPSDHDTAKMKTAGPVAKIKIKGQPPDDPQFRIKIWIANHGPNDHDTAKIKTQTPVAKIKIKGQDPDDPFWRIKIWIAPHHPNDHDTAKMWTAGPVGDIDIDGDDPPPPPPPPDDD